Protein AF-0000000072557591 (afdb_homodimer)

Structure (mmCIF, N/CA/C/O backbone):
data_AF-0000000072557591-model_v1
#
loop_
_entity.id
_entity.type
_entity.pdbx_description
1 polymer 'Predicted protein'
#
loop_
_atom_site.group_PDB
_atom_site.id
_atom_site.type_symbol
_atom_site.label_atom_id
_atom_site.label_alt_id
_atom_site.label_comp_id
_atom_site.label_asym_id
_atom_site.label_entity_id
_atom_site.label_seq_id
_atom_site.pdbx_PDB_ins_code
_atom_site.Cartn_x
_atom_site.Cartn_y
_atom_site.Cartn_z
_atom_site.occupancy
_atom_site.B_iso_or_equiv
_atom_site.auth_seq_id
_atom_site.auth_comp_id
_atom_site.auth_asym_id
_atom_site.auth_atom_id
_atom_site.pdbx_PDB_model_num
ATOM 1 N N . MET A 1 1 ? 4.551 34.094 21.484 1 67.88 1 MET A N 1
ATOM 2 C CA . MET A 1 1 ? 5.035 32.875 20.875 1 67.88 1 MET A CA 1
ATOM 3 C C . MET A 1 1 ? 4.625 32.781 19.422 1 67.88 1 MET A C 1
ATOM 5 O O . MET A 1 1 ? 3.541 33.219 19.047 1 67.88 1 MET A O 1
ATOM 9 N N . SER A 1 2 ? 5.547 32.406 18.5 1 85.12 2 SER A N 1
ATOM 10 C CA . SER A 1 2 ? 5.254 32.344 17.078 1 85.12 2 SER A CA 1
ATOM 11 C C . SER A 1 2 ? 4.191 31.266 16.797 1 85.12 2 SER A C 1
ATOM 13 O O . SER A 1 2 ? 4.195 30.203 17.406 1 85.12 2 SER A O 1
ATOM 15 N N . PRO A 1 3 ? 3.209 31.578 16 1 93.88 3 PRO A N 1
ATOM 16 C CA . PRO A 1 3 ? 2.154 30.609 15.703 1 93.88 3 PRO A CA 1
ATOM 17 C C . PRO A 1 3 ? 2.693 29.328 15.062 1 93.88 3 PRO A C 1
ATOM 19 O O . PRO A 1 3 ? 3.711 29.359 14.367 1 93.88 3 PRO A O 1
ATOM 22 N N . THR A 1 4 ? 2.074 28.203 15.469 1 96.62 4 THR A N 1
ATOM 23 C CA . THR A 1 4 ? 2.359 26.938 14.781 1 96.62 4 THR A CA 1
ATOM 24 C C . THR A 1 4 ? 1.763 26.953 13.375 1 96.62 4 THR A C 1
ATOM 26 O O . THR A 1 4 ? 0.58 27.266 13.195 1 96.62 4 THR A O 1
ATOM 29 N N . VAL A 1 5 ? 2.572 26.703 12.32 1 98.12 5 VAL A N 1
ATOM 30 C CA . VAL A 1 5 ? 2.131 26.719 10.93 1 98.12 5 VAL A CA 1
ATOM 31 C C . VAL A 1 5 ? 1.651 25.328 10.516 1 98.12 5 VAL A C 1
ATOM 33 O O . VAL A 1 5 ? 2.424 24.375 10.531 1 98.12 5 VAL A O 1
ATOM 36 N N . VAL A 1 6 ? 0.356 25.234 10.102 1 98.88 6 VAL A N 1
ATOM 37 C CA . VAL A 1 6 ? -0.264 23.938 9.812 1 98.88 6 VAL A CA 1
ATOM 38 C C . VAL A 1 6 ? -0.86 23.969 8.406 1 98.88 6 VAL A C 1
ATOM 40 O O . VAL A 1 6 ? -1.527 24.922 8.023 1 98.88 6 VAL A O 1
ATOM 43 N N . LEU A 1 7 ? -0.556 23.016 7.605 1 98.94 7 LEU A N 1
ATOM 44 C CA . LEU A 1 7 ? -1.255 22.781 6.348 1 98.94 7 LEU A CA 1
ATOM 45 C C . LEU A 1 7 ? -2.123 21.531 6.434 1 98.94 7 LEU A C 1
ATOM 47 O O . LEU A 1 7 ? -1.651 20.469 6.844 1 98.94 7 LEU A O 1
ATOM 51 N N . VAL A 1 8 ? -3.375 21.625 6.105 1 98.94 8 VAL A N 1
ATOM 52 C CA . VAL A 1 8 ? -4.309 20.5 6.047 1 98.94 8 VAL A CA 1
ATOM 53 C C . VAL A 1 8 ? -4.832 20.344 4.625 1 98.94 8 VAL A C 1
ATOM 55 O O . VAL A 1 8 ? -5.473 21.25 4.082 1 98.94 8 VAL A O 1
ATOM 58 N N . THR A 1 9 ? -4.574 19.219 3.98 1 98.94 9 THR A N 1
ATOM 59 C CA . THR A 1 9 ? -5.113 18.969 2.648 1 98.94 9 THR A CA 1
ATOM 60 C C . THR A 1 9 ? -6.562 18.484 2.732 1 98.94 9 THR A C 1
ATOM 62 O O . THR A 1 9 ? -6.949 17.828 3.699 1 98.94 9 THR A O 1
ATOM 65 N N . GLY A 1 10 ? -7.324 18.781 1.68 1 98.5 10 GLY A N 1
ATOM 66 C CA . GLY A 1 10 ? -8.727 18.406 1.691 1 98.5 10 GLY A CA 1
ATOM 67 C C . GLY A 1 10 ? -9.492 19 2.861 1 98.5 10 GLY A C 1
ATOM 68 O O . GLY A 1 10 ? -10.211 18.281 3.561 1 98.5 10 GLY A O 1
ATOM 69 N N . ALA A 1 11 ? -9.391 20.312 3.094 1 98.69 11 ALA A N 1
ATOM 70 C CA . ALA A 1 11 ? -9.812 20.891 4.367 1 98.69 11 ALA A CA 1
ATOM 71 C C . ALA A 1 11 ? -11.133 21.641 4.219 1 98.69 11 ALA A C 1
ATOM 73 O O . ALA A 1 11 ? -11.594 22.297 5.156 1 98.69 11 ALA A O 1
ATOM 74 N N . ASN A 1 12 ? -11.781 21.562 3.039 1 98 12 ASN A N 1
ATOM 75 C CA . ASN A 1 12 ? -12.984 22.359 2.82 1 98 12 ASN A CA 1
ATOM 76 C C . ASN A 1 12 ? -14.234 21.641 3.334 1 98 12 ASN A C 1
ATOM 78 O O . ASN A 1 12 ? -15.305 22.234 3.412 1 98 12 ASN A O 1
ATOM 82 N N . ARG A 1 13 ? -14.141 20.359 3.67 1 96.56 13 ARG A N 1
ATOM 83 C CA . ARG A 1 13 ? -15.273 19.594 4.188 1 96.56 13 ARG A CA 1
ATOM 84 C C . ARG A 1 13 ? -14.797 18.422 5.047 1 96.56 13 ARG A C 1
ATOM 86 O O . ARG A 1 13 ? -13.594 18.172 5.148 1 96.56 13 ARG A O 1
ATOM 93 N N . GLY A 1 14 ? -15.742 17.812 5.715 1 97 14 GLY A N 1
ATOM 94 C CA . GLY A 1 14 ? -15.484 16.562 6.406 1 97 14 GLY A CA 1
ATOM 95 C C . GLY A 1 14 ? -14.477 16.703 7.535 1 97 14 GLY A C 1
ATOM 96 O O . GLY A 1 14 ? -14.555 17.641 8.328 1 97 14 GLY A O 1
ATOM 97 N N . ILE A 1 15 ? -13.609 15.734 7.617 1 98.06 15 ILE A N 1
ATOM 98 C CA . ILE A 1 15 ? -12.641 15.641 8.703 1 98.06 15 ILE A CA 1
ATOM 99 C C . ILE A 1 15 ? -11.68 16.828 8.641 1 98.06 15 ILE A C 1
ATOM 101 O O . ILE A 1 15 ? -11.375 17.438 9.664 1 98.06 15 ILE A O 1
ATOM 105 N N . GLY A 1 16 ? -11.242 17.188 7.391 1 98.69 16 GLY A N 1
ATOM 106 C CA . GLY A 1 16 ? -10.328 18.312 7.227 1 98.69 16 GLY A CA 1
ATOM 107 C C . GLY A 1 16 ? -10.898 19.625 7.719 1 98.69 16 GLY A C 1
ATOM 108 O O . GLY A 1 16 ? -10.211 20.406 8.391 1 98.69 16 GLY A O 1
ATOM 109 N N . TYR A 1 17 ? -12.148 19.828 7.402 1 98.75 17 TYR A N 1
ATOM 110 C CA . TYR A 1 17 ? -12.844 21.031 7.863 1 98.75 17 TYR A CA 1
ATOM 111 C C . TYR A 1 17 ? -12.875 21.078 9.391 1 98.75 17 TYR A C 1
ATOM 113 O O . TYR A 1 17 ? -12.594 22.125 9.984 1 98.75 17 TYR A O 1
ATOM 121 N N . GLU A 1 18 ? -13.188 20 9.984 1 98.81 18 GLU A N 1
ATOM 122 C CA . GLU A 1 18 ? -13.312 19.938 11.438 1 98.81 18 GLU A CA 1
ATOM 123 C C . GLU A 1 18 ? -11.953 20.047 12.117 1 98.81 18 GLU A C 1
ATOM 125 O O . GLU A 1 18 ? -11.852 20.578 13.234 1 98.81 18 GLU A O 1
ATOM 130 N N . ILE A 1 19 ? -10.867 19.562 11.453 1 98.88 19 ILE A N 1
ATOM 131 C CA . ILE A 1 19 ? -9.523 19.75 11.992 1 98.88 19 ILE A CA 1
ATOM 132 C C . ILE A 1 19 ? -9.188 21.234 12.031 1 98.88 19 ILE A C 1
ATOM 134 O O . ILE A 1 19 ? -8.711 21.75 13.047 1 98.88 19 ILE A O 1
ATOM 138 N N . VAL A 1 20 ? -9.469 21.953 10.953 1 98.94 20 VAL A N 1
ATOM 139 C CA . VAL A 1 20 ? -9.219 23.391 10.914 1 98.94 20 VAL A CA 1
ATOM 140 C C . VAL A 1 20 ? -10.062 24.094 11.984 1 98.94 20 VAL A C 1
ATOM 142 O O . VAL A 1 20 ? -9.562 24.969 12.695 1 98.94 20 VAL A O 1
ATOM 145 N N . LYS A 1 21 ? -11.305 23.672 12.133 1 98.88 21 LYS A N 1
ATOM 146 C CA . LYS A 1 21 ? -12.18 24.234 13.156 1 98.88 21 LYS A CA 1
ATOM 147 C C . LYS A 1 21 ? -11.602 24.047 14.5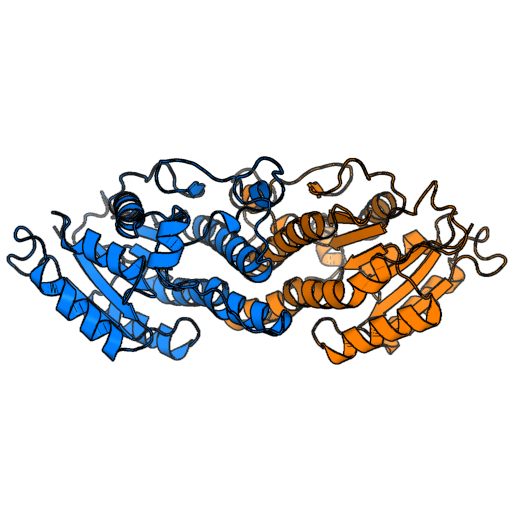47 1 98.88 21 LYS A C 1
ATOM 149 O O . LYS A 1 21 ? -11.57 24.969 15.352 1 98.88 21 LYS A O 1
ATOM 154 N N . ALA A 1 22 ? -11.125 22.844 14.82 1 98.81 22 ALA A N 1
ATOM 155 C CA . ALA A 1 22 ? -10.523 22.547 16.125 1 98.81 22 ALA A CA 1
ATOM 156 C C . ALA A 1 22 ? -9.297 23.406 16.359 1 98.81 22 ALA A C 1
ATOM 158 O O . ALA A 1 22 ? -9.078 23.906 17.469 1 98.81 22 ALA A O 1
ATOM 159 N N . LEU A 1 23 ? -8.492 23.641 15.336 1 98.75 23 LEU A N 1
ATOM 160 C CA . LEU A 1 23 ? -7.277 24.438 15.438 1 98.75 23 LEU A CA 1
ATOM 161 C C . LEU A 1 23 ? -7.609 25.891 15.773 1 98.75 23 LEU A C 1
ATOM 163 O O . LEU A 1 23 ? -6.992 26.484 16.672 1 98.75 23 LEU A O 1
ATOM 167 N N . ILE A 1 24 ? -8.594 26.5 15.141 1 98.19 24 ILE A N 1
ATOM 168 C CA . ILE A 1 24 ? -8.859 27.922 15.312 1 98.19 24 ILE A CA 1
ATOM 169 C C . ILE A 1 24 ? -9.523 28.156 16.672 1 98.19 24 ILE A C 1
ATOM 171 O O . ILE A 1 24 ? -9.477 29.281 17.203 1 98.19 24 ILE A O 1
ATOM 175 N N . GLN A 1 25 ? -10.117 27.109 17.141 1 97.81 25 GLN A N 1
ATOM 176 C CA . GLN A 1 25 ? -10.797 27.25 18.438 1 97.81 25 GLN A CA 1
ATOM 177 C C . GLN A 1 25 ? -9.836 27 19.594 1 97.81 25 GLN A C 1
ATOM 179 O O . GLN A 1 25 ? -10.164 27.281 20.75 1 97.81 25 GLN A O 1
ATOM 184 N N . SER A 1 26 ? -8.703 26.453 19.281 1 96.81 26 SER A N 1
ATOM 185 C CA . SER A 1 26 ? -7.668 26.219 20.297 1 96.81 26 SER A CA 1
ATOM 186 C C . SER A 1 26 ? -7.176 27.531 20.891 1 96.81 26 SER A C 1
ATOM 188 O O . SER A 1 26 ? -7.156 28.562 20.219 1 96.81 26 SER A O 1
ATOM 190 N N . PRO A 1 27 ? -6.738 27.531 22.25 1 94.44 27 PRO A N 1
ATOM 191 C CA . PRO A 1 27 ? -6.137 28.734 22.828 1 94.44 27 PRO A CA 1
ATOM 192 C C . PRO A 1 27 ? -4.703 28.953 22.359 1 94.44 27 PRO A C 1
ATOM 194 O O . PRO A 1 27 ? -4.109 30 22.656 1 94.44 27 PRO A O 1
ATOM 197 N N . LEU A 1 28 ? -4.145 28.016 21.656 1 95.62 28 LEU A N 1
ATOM 198 C CA . LEU A 1 28 ? -2.811 28.188 21.078 1 95.62 28 LEU A CA 1
ATOM 199 C C . LEU A 1 28 ? -2.883 28.844 19.703 1 95.62 28 LEU A C 1
ATOM 201 O O . LEU A 1 28 ? -3.824 28.609 18.953 1 95.62 28 LEU A O 1
ATOM 205 N N . PRO A 1 29 ? -1.917 29.688 19.375 1 96 29 PRO A N 1
ATOM 206 C CA . PRO A 1 29 ? -1.936 30.406 18.109 1 96 29 PRO A CA 1
ATOM 207 C C . PRO A 1 29 ? -1.535 29.516 16.922 1 96 29 PRO A C 1
ATOM 209 O O . PRO A 1 29 ? -0.555 28.781 17.016 1 96 29 PRO A O 1
ATOM 212 N N . TYR A 1 30 ? -2.279 29.609 15.812 1 97.62 30 TYR A N 1
ATOM 213 C CA . TYR A 1 30 ? -2.008 28.828 14.602 1 97.62 30 TYR A CA 1
ATOM 214 C C . TYR A 1 30 ? -2.092 29.703 13.359 1 97.62 30 TYR A C 1
ATOM 216 O O . TYR A 1 30 ? -2.953 30.578 13.273 1 97.62 30 TYR A O 1
ATOM 224 N N . LYS A 1 31 ? -1.138 29.547 12.461 1 97.44 31 LYS A N 1
ATOM 225 C CA . LYS A 1 31 ? -1.3 29.938 11.062 1 97.44 31 LYS A CA 1
ATOM 226 C C . LYS A 1 31 ? -1.696 28.734 10.203 1 97.44 31 LYS A C 1
ATOM 228 O O . LYS A 1 31 ? -0.878 27.844 9.953 1 97.44 31 LYS A O 1
ATOM 233 N N . ILE A 1 32 ? -2.916 28.766 9.719 1 98.75 32 ILE A N 1
ATOM 234 C CA . ILE A 1 32 ? -3.484 27.562 9.117 1 98.75 32 ILE A CA 1
ATOM 235 C C . ILE A 1 32 ? -3.625 27.766 7.609 1 98.75 32 ILE A C 1
ATOM 237 O O . ILE A 1 32 ? -4.223 28.734 7.156 1 98.75 32 ILE A O 1
ATOM 241 N N . PHE A 1 33 ? -2.982 26.875 6.891 1 98.88 33 PHE A N 1
ATOM 242 C CA . PHE A 1 33 ? -3.234 26.781 5.457 1 98.88 33 PHE A CA 1
ATOM 243 C C . PHE A 1 33 ? -4.316 25.734 5.168 1 98.88 33 PHE A C 1
ATOM 245 O O . PHE A 1 33 ? -4.074 24.531 5.273 1 98.88 33 PHE A O 1
ATOM 252 N N . LEU A 1 34 ? -5.535 26.25 4.859 1 98.94 34 LEU A N 1
ATOM 253 C CA . LEU A 1 34 ? -6.672 25.438 4.438 1 98.94 34 LEU A CA 1
ATOM 254 C C . LEU A 1 34 ? -6.582 25.109 2.953 1 98.94 34 LEU A C 1
ATOM 256 O O . LEU A 1 34 ? -6.84 25.969 2.104 1 98.94 34 LEU A O 1
ATOM 260 N N . ALA A 1 35 ? -6.211 23.859 2.652 1 98.94 35 ALA A N 1
ATOM 261 C CA . ALA A 1 35 ? -5.973 23.484 1.261 1 98.94 35 ALA A CA 1
ATOM 262 C C . ALA A 1 35 ? -7.18 22.766 0.67 1 98.94 35 ALA A C 1
ATOM 264 O O . ALA A 1 35 ? -7.766 21.891 1.312 1 98.94 35 ALA A O 1
ATOM 265 N N . ALA A 1 36 ? -7.547 23.172 -0.474 1 98.69 36 ALA A N 1
ATOM 266 C CA . ALA A 1 36 ? -8.648 22.578 -1.223 1 98.69 36 ALA A CA 1
ATOM 267 C C . ALA A 1 36 ? -8.367 22.594 -2.723 1 98.69 36 ALA A C 1
ATOM 269 O O . ALA A 1 36 ? -7.719 23.516 -3.227 1 98.69 36 ALA A O 1
ATOM 270 N N . ARG A 1 37 ? -8.852 21.594 -3.396 1 97.75 37 ARG A N 1
ATOM 271 C CA . ARG A 1 37 ? -8.68 21.516 -4.844 1 97.75 37 ARG A CA 1
ATOM 272 C C . ARG A 1 37 ? -9.414 22.641 -5.547 1 97.75 37 ARG A C 1
ATOM 274 O O . ARG A 1 37 ? -8.883 23.25 -6.484 1 97.75 37 ARG A O 1
ATOM 281 N N . ASP A 1 38 ? -10.586 22.906 -5.047 1 97.75 38 ASP A N 1
ATOM 282 C CA . ASP A 1 38 ? -11.43 23.984 -5.547 1 97.75 38 ASP A CA 1
ATOM 283 C C . ASP A 1 38 ? -11.297 25.234 -4.672 1 97.75 38 ASP A C 1
ATOM 285 O O . ASP A 1 38 ? -11.758 25.234 -3.527 1 97.75 38 ASP A O 1
ATOM 289 N N . PRO A 1 39 ? -10.742 26.25 -5.234 1 96.56 39 PRO A N 1
ATOM 290 C CA . PRO A 1 39 ? -10.508 27.438 -4.406 1 96.56 39 PRO A CA 1
ATOM 291 C C . PRO A 1 39 ? -11.797 28.062 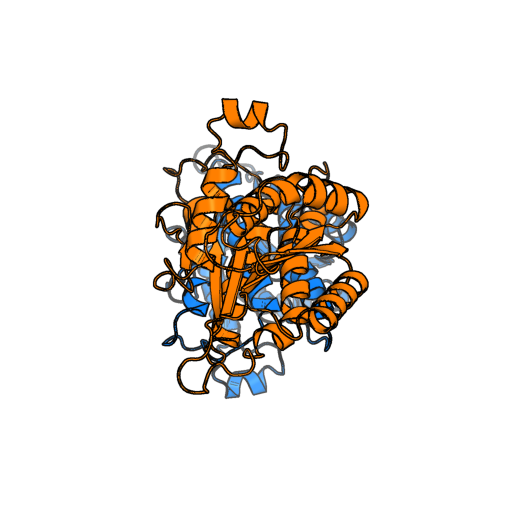-3.898 1 96.56 39 PRO A C 1
ATOM 293 O O . PRO A 1 39 ? -11.828 28.625 -2.797 1 96.56 39 PRO A O 1
ATOM 296 N N . SER A 1 40 ? -12.867 28.016 -4.645 1 98.44 40 SER A N 1
ATOM 297 C CA . SER A 1 40 ? -14.133 28.594 -4.203 1 98.44 40 SER A CA 1
ATOM 298 C C . SER A 1 40 ? -14.68 27.859 -2.982 1 98.44 40 SER A C 1
ATOM 300 O O . SER A 1 40 ? -15.188 28.484 -2.053 1 98.44 40 SER A O 1
ATOM 302 N N . LYS A 1 41 ? -14.555 26.562 -2.99 1 98.5 41 LYS A N 1
ATOM 303 C CA . LYS A 1 41 ? -14.984 25.781 -1.835 1 98.5 41 LYS A CA 1
ATOM 304 C C . LYS A 1 41 ? -14.086 26.031 -0.628 1 98.5 41 LYS A C 1
ATOM 306 O O . LYS A 1 41 ? -14.562 26.062 0.51 1 98.5 41 LYS A O 1
ATOM 311 N N . GLY A 1 42 ? -12.797 26.234 -0.899 1 98.69 42 GLY A N 1
ATOM 312 C CA . GLY A 1 42 ? -11.883 26.594 0.168 1 98.69 42 GLY A CA 1
ATOM 313 C C . GLY A 1 42 ? -12.211 27.938 0.81 1 98.69 42 GLY A C 1
ATOM 314 O O . GLY A 1 42 ? -12.227 28.047 2.037 1 98.69 42 GLY A O 1
ATOM 315 N N . GLN A 1 43 ? -12.5 28.891 -0.016 1 98.69 43 GLN A N 1
ATOM 316 C CA . GLN A 1 43 ? -12.836 30.219 0.478 1 98.69 43 GLN A CA 1
ATOM 317 C C . GLN A 1 43 ? -14.141 30.203 1.271 1 98.69 43 GLN A C 1
ATOM 319 O O . GLN A 1 43 ? -14.258 30.875 2.299 1 98.69 43 GLN A O 1
ATOM 324 N N . ALA A 1 44 ? -15.086 29.453 0.778 1 98.81 44 ALA A N 1
ATOM 325 C CA . ALA A 1 44 ? -16.344 29.312 1.503 1 98.81 44 ALA A CA 1
ATOM 326 C C . ALA A 1 44 ? -16.125 28.703 2.885 1 98.81 44 ALA A C 1
ATOM 328 O O . ALA A 1 44 ? -16.703 29.172 3.873 1 98.81 44 ALA A O 1
ATOM 329 N N . ALA A 1 45 ? -15.312 27.656 2.947 1 98.75 45 ALA A N 1
ATOM 330 C CA . ALA A 1 45 ? -14.984 27.031 4.227 1 98.75 45 ALA A CA 1
ATOM 331 C C . ALA A 1 45 ? -14.297 28.016 5.164 1 98.75 45 ALA A C 1
ATOM 333 O O . ALA A 1 45 ? -14.688 28.156 6.328 1 98.75 45 ALA A O 1
ATOM 334 N N . ALA A 1 46 ? -13.312 28.734 4.652 1 98.69 46 ALA A N 1
ATOM 335 C CA . ALA A 1 46 ? -12.578 29.703 5.461 1 98.69 46 ALA A CA 1
ATOM 336 C C . ALA A 1 46 ? -13.523 30.781 6 1 98.69 46 ALA A C 1
ATOM 338 O O . ALA A 1 46 ? -13.43 31.156 7.168 1 98.69 46 ALA A O 1
ATOM 339 N N . SER A 1 47 ? -14.414 31.266 5.199 1 98.56 47 SER A N 1
ATOM 340 C CA . SER A 1 47 ? -15.352 32.312 5.586 1 98.56 47 SER A CA 1
ATOM 341 C C . SER A 1 47 ? -16.281 31.828 6.703 1 98.56 47 SER A C 1
ATOM 343 O O . SER A 1 47 ? -16.609 32.594 7.605 1 98.56 47 SER A O 1
ATOM 345 N N . SER A 1 48 ? -16.672 30.594 6.609 1 98.5 48 SER A N 1
ATOM 346 C CA . SER A 1 48 ? -17.547 30.031 7.633 1 98.5 48 SER A CA 1
ATOM 347 C C . SER A 1 48 ? -16.812 29.844 8.953 1 98.5 48 SER A C 1
ATOM 349 O O . SER A 1 48 ? -17.422 29.891 10.023 1 98.5 48 SER A O 1
ATOM 351 N N . LEU A 1 49 ? -15.5 29.703 8.93 1 98.56 49 LEU A N 1
ATOM 352 C CA . LEU A 1 49 ? -14.695 29.375 10.102 1 98.56 49 LEU A CA 1
ATOM 353 C C . LEU A 1 49 ? -14.18 30.656 10.773 1 98.56 49 LEU A C 1
ATOM 355 O O . LEU A 1 49 ? -13.961 30.672 11.984 1 98.56 49 LEU A O 1
ATOM 359 N N . GLN A 1 50 ? -14.07 31.734 10.094 1 96.69 50 GLN A N 1
ATOM 360 C CA . GLN A 1 50 ? -13.422 32.969 10.555 1 96.69 50 GLN A CA 1
ATOM 361 C C . GLN A 1 50 ? -14.078 33.469 11.828 1 96.69 50 GLN A C 1
ATOM 363 O O . GLN A 1 50 ? -13.383 33.844 12.781 1 96.69 50 GLN A O 1
ATOM 368 N N . PRO A 1 51 ? -15.43 33.438 11.969 1 96.88 51 PRO A N 1
ATOM 369 C CA . PRO A 1 51 ? -16.078 33.969 13.172 1 96.88 51 PRO A CA 1
ATOM 370 C C . PRO A 1 51 ? -15.867 33.094 14.398 1 96.88 51 PRO A C 1
ATOM 372 O O . PRO A 1 51 ? -16.172 33.531 15.523 1 96.88 51 PRO A O 1
ATOM 375 N N . LEU A 1 52 ? -15.336 31.922 14.156 1 97.44 52 LEU A N 1
ATOM 376 C CA . LEU A 1 52 ? -15.242 30.953 15.242 1 97.44 52 LEU A CA 1
ATOM 377 C C . LEU A 1 52 ? -13.852 30.984 15.883 1 97.44 52 LEU A C 1
ATOM 379 O O . LEU A 1 52 ? -13.578 30.234 16.828 1 97.44 52 LEU A O 1
ATOM 383 N N . ILE A 1 53 ? -12.945 31.859 15.398 1 97.38 53 ILE A N 1
ATOM 384 C CA . ILE A 1 53 ? -11.586 31.938 15.914 1 97.38 53 ILE A CA 1
ATOM 385 C C . ILE A 1 53 ? -11.617 32.312 17.391 1 97.38 53 ILE A C 1
ATOM 387 O O . ILE A 1 53 ? -12.344 33.25 17.781 1 97.38 53 ILE A O 1
ATOM 391 N N . ASN A 1 54 ? -10.883 31.562 18.188 1 96.19 54 ASN A N 1
ATOM 392 C CA . ASN A 1 54 ? -10.773 31.844 19.609 1 96.19 54 ASN A CA 1
ATOM 393 C C . ASN A 1 54 ? -10.391 33.281 19.875 1 96.19 54 ASN A C 1
ATOM 395 O O . ASN A 1 54 ? -9.391 33.781 19.328 1 96.19 54 ASN A O 1
ATOM 399 N N . PRO A 1 55 ? -11.055 34.031 20.75 1 93.5 55 PRO A N 1
ATOM 400 C CA . PRO A 1 55 ? -10.773 35.438 21.016 1 93.5 55 PRO A CA 1
ATOM 401 C C . PRO A 1 55 ? -9.375 35.688 21.578 1 93.5 55 PRO A C 1
ATOM 403 O O . PRO A 1 55 ? -8.773 36.719 21.328 1 93.5 55 PRO A O 1
ATOM 406 N N . LEU A 1 56 ? -8.922 34.688 22.25 1 91.25 56 LEU A N 1
ATOM 407 C CA . LEU A 1 56 ? -7.609 34.812 22.875 1 91.25 56 LEU A CA 1
ATOM 408 C C . LEU A 1 56 ? -6.516 34.938 21.828 1 91.25 56 LEU A C 1
ATOM 410 O O . LEU A 1 56 ? -5.488 35.594 22.047 1 91.25 56 LEU A O 1
ATOM 414 N N . THR A 1 57 ? -6.805 34.312 20.672 1 91.62 57 THR A N 1
ATOM 415 C CA . THR A 1 57 ? -5.773 34.281 19.641 1 91.62 57 THR A CA 1
ATOM 416 C C . THR A 1 57 ? -6.184 35.125 18.438 1 91.62 57 THR A C 1
ATOM 418 O O . THR A 1 57 ? -5.391 35.312 17.516 1 91.62 57 THR A O 1
ATOM 421 N N . ALA A 1 58 ? -7.387 35.5 18.547 1 85.81 58 ALA A N 1
ATOM 422 C CA . ALA A 1 58 ? -7.859 36.375 17.484 1 85.81 58 ALA A CA 1
ATOM 423 C C . ALA A 1 58 ? -7.207 37.75 17.594 1 85.81 58 ALA A C 1
ATOM 425 O O . ALA A 1 58 ? -6.941 38.406 16.578 1 85.81 58 ALA A O 1
ATOM 426 N N . ALA A 1 59 ? -6.988 38.031 18.953 1 77.56 59 ALA A N 1
ATOM 427 C CA . ALA A 1 59 ? -6.375 39.344 19.188 1 77.56 59 ALA A CA 1
ATOM 428 C C . ALA A 1 59 ? -4.973 39.406 18.609 1 77.56 59 ALA A C 1
ATOM 430 O O . ALA A 1 59 ? -4.215 38.438 18.672 1 77.56 59 ALA A O 1
ATOM 431 N N . ASN A 1 60 ? -4.613 40.25 17.797 1 76.31 60 ASN A N 1
ATOM 432 C CA . ASN A 1 60 ? -3.332 40.5 17.141 1 76.31 60 ASN A CA 1
ATOM 433 C C . ASN A 1 60 ? -3.078 39.531 15.992 1 76.31 60 ASN A C 1
ATOM 435 O O . ASN A 1 60 ? -1.932 39.344 15.586 1 76.31 60 ASN A O 1
ATOM 439 N N . ASN A 1 61 ? -4.066 38.75 15.641 1 79.88 61 ASN A N 1
ATOM 440 C CA . ASN A 1 61 ? -4.008 37.906 14.453 1 79.88 61 ASN A CA 1
ATOM 441 C C . ASN A 1 61 ? -3.01 36.75 14.641 1 79.88 61 ASN A C 1
ATOM 443 O O . ASN A 1 61 ? -2.283 36.406 13.703 1 79.88 61 ASN A O 1
ATOM 447 N N . GLN A 1 62 ? -3.068 36.219 15.883 1 89.81 62 GLN A N 1
ATOM 448 C CA . GLN A 1 62 ? -2.133 35.156 16.156 1 89.81 62 GLN A CA 1
ATOM 449 C C . GLN A 1 62 ? -2.596 33.844 15.492 1 89.81 62 GLN A C 1
ATOM 451 O O . GLN A 1 62 ? -1.775 33 15.133 1 89.81 62 GLN A O 1
ATOM 456 N N . THR A 1 63 ? -3.92 33.75 15.422 1 96.31 63 THR A N 1
ATOM 457 C CA . THR A 1 63 ? -4.504 32.656 14.656 1 96.31 63 THR A CA 1
ATOM 458 C C . THR A 1 63 ? -5.109 33.156 13.352 1 96.31 63 THR A C 1
ATOM 460 O O . THR A 1 63 ? -5.828 34.188 13.352 1 96.31 63 THR A O 1
ATOM 463 N N . SER A 1 64 ? -4.75 32.562 12.219 1 96.88 64 SER A N 1
ATOM 464 C CA . SER A 1 64 ? -5.246 32.969 10.914 1 96.88 64 SER A CA 1
ATOM 465 C C . SER A 1 64 ? -5.445 31.781 9.984 1 96.88 64 SER A C 1
ATOM 467 O O . SER A 1 64 ? -4.844 30.734 10.18 1 96.88 64 SER A O 1
ATOM 469 N N . ILE A 1 65 ? -6.344 31.969 9.047 1 98.06 65 ILE A N 1
ATOM 470 C CA . ILE A 1 65 ? -6.605 30.984 8 1 98.06 65 ILE A CA 1
ATOM 471 C C . ILE A 1 65 ? -6.234 31.562 6.637 1 98.06 65 ILE A C 1
ATOM 473 O O . ILE A 1 65 ? -6.676 32.656 6.281 1 98.06 65 ILE A O 1
ATOM 477 N N . SER A 1 66 ? -5.371 30.938 5.93 1 98.12 66 SER A N 1
ATOM 478 C CA . SER A 1 66 ? -5.086 31.219 4.527 1 98.12 66 SER A CA 1
ATOM 479 C C . SER A 1 66 ? -5.531 30.062 3.631 1 98.12 66 SER A C 1
ATOM 481 O O . SER A 1 66 ? -5.23 28.891 3.912 1 98.12 66 SER A O 1
ATOM 483 N N . VAL A 1 67 ? -6.301 30.391 2.529 1 98.75 67 VAL A N 1
ATOM 484 C CA . VAL A 1 67 ? -6.742 29.359 1.595 1 98.75 67 VAL A CA 1
ATOM 485 C C . VAL A 1 67 ? -5.645 29.078 0.573 1 98.75 67 VAL A C 1
ATOM 487 O O . VAL A 1 67 ? -5.043 30.016 0.028 1 98.75 67 VAL A O 1
ATOM 490 N N . VAL A 1 68 ? -5.363 27.781 0.366 1 98.69 68 VAL A N 1
ATOM 491 C CA . VAL A 1 68 ? -4.387 27.359 -0.629 1 98.69 68 VAL A CA 1
ATOM 492 C C . VAL A 1 68 ? -5.035 26.391 -1.606 1 98.69 68 VAL A C 1
ATOM 494 O O . VAL A 1 68 ? -5.68 25.422 -1.191 1 98.69 68 VAL A O 1
ATOM 497 N N . GLN A 1 69 ? -4.918 26.734 -2.895 1 98.81 69 GLN A N 1
ATOM 498 C CA . GLN A 1 69 ? -5.34 25.75 -3.883 1 98.81 69 GLN A CA 1
ATOM 499 C C . GLN A 1 69 ? -4.34 24.594 -3.977 1 98.81 69 GLN A C 1
ATOM 501 O O . GLN A 1 69 ? -3.15 24.812 -4.219 1 98.81 69 GLN A O 1
ATOM 506 N N . LEU A 1 70 ? -4.848 23.406 -3.738 1 98.88 70 LEU A N 1
ATOM 507 C CA . LEU A 1 70 ? -3.961 22.25 -3.77 1 98.88 70 LEU A CA 1
ATOM 508 C C . LEU A 1 70 ? -4.699 21 -4.266 1 98.88 70 LEU A C 1
ATOM 510 O O . LEU A 1 70 ? -5.562 20.469 -3.566 1 98.88 70 LEU A O 1
ATOM 514 N N . ASP A 1 71 ? -4.418 20.672 -5.508 1 98.81 71 ASP A N 1
ATOM 515 C CA . ASP A 1 71 ? -4.785 19.359 -6.062 1 98.81 71 ASP A CA 1
ATOM 516 C C . ASP A 1 71 ? -3.66 18.344 -5.867 1 98.81 71 ASP A C 1
ATOM 518 O O . ASP A 1 71 ? -2.623 18.438 -6.527 1 98.81 71 ASP A O 1
ATOM 522 N N . VAL A 1 72 ? -3.93 17.344 -5 1 98.75 72 VAL A N 1
ATOM 523 C CA . VAL A 1 72 ? -2.863 16.453 -4.578 1 98.75 72 VAL A CA 1
ATOM 524 C C . VAL A 1 72 ? -2.465 15.539 -5.738 1 98.75 72 VAL A C 1
ATOM 526 O O . VAL A 1 72 ? -1.446 14.844 -5.672 1 98.75 72 VAL A O 1
ATOM 529 N N . SER A 1 73 ? -3.244 15.516 -6.859 1 98 73 SER A N 1
ATOM 530 C CA . SER A 1 73 ? -2.912 14.695 -8.023 1 98 73 SER A CA 1
ATOM 531 C C . SER A 1 73 ? -2.162 15.5 -9.07 1 98 73 SER A C 1
ATOM 533 O O . SER A 1 73 ? -1.853 14.992 -10.148 1 98 73 SER A O 1
ATOM 535 N N . SER A 1 74 ? -1.837 16.781 -8.797 1 98.5 74 SER A N 1
ATOM 536 C CA . SER A 1 74 ? -1.172 17.672 -9.75 1 98.5 74 SER A CA 1
ATOM 537 C C . SER A 1 74 ? 0.16 18.172 -9.203 1 98.5 74 SER A C 1
ATOM 539 O O . SER A 1 74 ? 0.19 19.016 -8.305 1 98.5 74 SER A O 1
ATOM 541 N N . PRO A 1 75 ? 1.252 17.641 -9.805 1 97.88 75 PRO A N 1
ATOM 542 C CA . PRO A 1 75 ? 2.562 18.109 -9.336 1 97.88 75 PRO A CA 1
ATOM 543 C C . PRO A 1 75 ? 2.707 19.625 -9.398 1 97.88 75 PRO A C 1
ATOM 545 O O . PRO A 1 75 ? 3.291 20.234 -8.492 1 97.88 75 PRO A O 1
ATOM 548 N N . GLU A 1 76 ? 2.152 20.266 -10.367 1 98.38 76 GLU A N 1
ATOM 549 C CA . GLU A 1 76 ? 2.229 21.719 -10.508 1 98.38 76 GLU A CA 1
ATOM 550 C C . GLU A 1 76 ? 1.453 22.406 -9.391 1 98.38 76 GLU A C 1
ATOM 552 O O . GLU A 1 76 ? 1.927 23.391 -8.82 1 98.38 76 GLU A O 1
ATOM 557 N N . SER A 1 77 ? 0.241 21.906 -9.125 1 98.81 77 SER A N 1
ATOM 558 C CA . SER A 1 77 ? -0.569 22.453 -8.047 1 98.81 77 SER A CA 1
ATOM 559 C C . SER A 1 77 ? 0.135 22.328 -6.699 1 98.81 77 SER A C 1
ATOM 561 O O . SER A 1 77 ? 0.123 23.25 -5.887 1 98.81 77 SER A O 1
ATOM 563 N N . ILE A 1 78 ? 0.781 21.219 -6.48 1 98.88 78 ILE A N 1
ATOM 564 C CA . ILE A 1 78 ? 1.49 20.922 -5.238 1 98.88 78 ILE A CA 1
ATOM 565 C C . ILE A 1 78 ? 2.658 21.906 -5.074 1 98.88 78 ILE A C 1
ATOM 567 O O . ILE A 1 78 ? 2.836 22.484 -4.008 1 98.88 78 ILE A O 1
ATOM 571 N N . GLN A 1 79 ? 3.391 22.062 -6.105 1 98.69 79 GLN A N 1
ATOM 572 C CA . GLN A 1 79 ? 4.535 22.969 -6.047 1 98.69 79 GLN A CA 1
ATOM 573 C C . GLN A 1 79 ? 4.094 24.406 -5.793 1 98.69 79 GLN A C 1
ATOM 575 O O . GLN A 1 79 ? 4.727 25.125 -5.023 1 98.69 79 GLN A O 1
ATOM 580 N N . ALA A 1 80 ? 3.051 24.797 -6.438 1 98.88 80 ALA A N 1
ATOM 581 C CA . ALA A 1 80 ? 2.52 26.156 -6.234 1 98.88 80 ALA A CA 1
ATOM 582 C C . ALA A 1 80 ? 2.074 26.344 -4.789 1 98.88 80 ALA A C 1
ATOM 584 O O . ALA A 1 80 ? 2.281 27.422 -4.211 1 98.88 80 ALA A O 1
ATOM 585 N N . ALA A 1 81 ? 1.449 25.344 -4.234 1 98.88 81 ALA A N 1
ATOM 586 C CA . ALA A 1 81 ? 1.021 25.406 -2.84 1 98.88 81 ALA A CA 1
ATOM 587 C C . ALA A 1 81 ? 2.219 25.547 -1.903 1 98.88 81 ALA A C 1
ATOM 589 O O . ALA A 1 81 ? 2.193 26.344 -0.965 1 98.88 81 ALA A O 1
ATOM 590 N N . ALA A 1 82 ? 3.273 24.75 -2.146 1 98.88 82 ALA A N 1
ATOM 591 C CA . ALA A 1 82 ? 4.48 24.828 -1.328 1 98.88 82 ALA A CA 1
ATOM 592 C C . ALA A 1 82 ? 5.102 26.219 -1.405 1 98.88 82 ALA A C 1
ATOM 594 O O . ALA A 1 82 ? 5.555 26.766 -0.394 1 98.88 82 ALA A O 1
ATOM 595 N N . GLU A 1 83 ? 5.078 26.766 -2.549 1 98.81 83 GLU A N 1
ATOM 596 C CA . GLU A 1 83 ? 5.625 28.094 -2.736 1 98.81 83 GLU A CA 1
ATOM 597 C C . GLU A 1 83 ? 4.793 29.141 -1.995 1 98.81 83 GLU A C 1
ATOM 599 O O . GLU A 1 83 ? 5.344 30.078 -1.403 1 98.81 83 GLU A O 1
ATOM 604 N N . GLN A 1 84 ? 3.516 29.016 -2.053 1 98.81 84 GLN A N 1
ATOM 605 C CA . GLN A 1 84 ? 2.66 29.938 -1.313 1 98.81 84 GLN A CA 1
ATOM 606 C C . GLN A 1 84 ? 2.953 29.875 0.183 1 98.81 84 GLN A C 1
ATOM 608 O O . GLN A 1 84 ? 3.059 30.922 0.841 1 98.81 84 GLN A O 1
ATOM 613 N N . VAL A 1 85 ? 3.074 28.656 0.724 1 98.81 85 VAL A N 1
ATOM 614 C CA . VAL A 1 85 ? 3.359 28.5 2.145 1 98.81 85 VAL A CA 1
ATOM 615 C C . VAL A 1 85 ? 4.727 29.094 2.471 1 98.81 85 VAL A C 1
ATOM 617 O O . VAL A 1 85 ? 4.883 29.781 3.484 1 98.81 85 VAL A O 1
ATOM 620 N N . ARG A 1 86 ? 5.695 28.844 1.596 1 98.56 86 ARG A N 1
ATOM 621 C CA . ARG A 1 86 ? 7.027 29.406 1.778 1 98.56 86 ARG A CA 1
ATOM 622 C C . ARG A 1 86 ? 6.965 30.938 1.84 1 98.56 86 ARG A C 1
ATOM 624 O O . ARG A 1 86 ? 7.562 31.547 2.727 1 98.56 86 ARG A O 1
ATOM 631 N N . GLN A 1 87 ? 6.25 31.547 0.989 1 98.44 87 GLN A N 1
ATOM 632 C CA . GLN A 1 87 ? 6.168 33 0.891 1 98.44 87 GLN A CA 1
ATOM 633 C C . GLN A 1 87 ? 5.434 33.594 2.088 1 98.44 87 GLN A C 1
ATOM 635 O O . GLN A 1 87 ? 5.84 34.625 2.623 1 98.44 87 GLN A O 1
ATOM 640 N N . GLU A 1 88 ? 4.406 32.938 2.498 1 97.75 88 GLU A N 1
ATOM 641 C CA . GLU A 1 88 ? 3.533 33.5 3.516 1 97.75 88 GLU A CA 1
ATOM 642 C C . GLU A 1 88 ? 4.059 33.219 4.922 1 97.75 88 GLU A C 1
ATOM 644 O O . GLU A 1 88 ? 3.855 34.031 5.836 1 97.75 88 GLU A O 1
ATOM 649 N N . ALA A 1 89 ? 4.707 32.062 5.102 1 96.75 89 ALA A N 1
ATOM 650 C CA . ALA A 1 89 ? 5.047 31.641 6.465 1 96.75 89 ALA A CA 1
ATOM 651 C C . ALA A 1 89 ? 6.531 31.328 6.586 1 96.75 89 ALA A C 1
ATOM 653 O O . ALA A 1 89 ? 7.07 31.266 7.695 1 96.75 89 ALA A O 1
ATOM 654 N N . GLY A 1 90 ? 7.223 31 5.484 1 97.12 90 GLY A N 1
ATOM 655 C CA . GLY A 1 90 ? 8.656 30.734 5.469 1 97.12 90 GLY A CA 1
ATOM 656 C C . GLY A 1 90 ? 9.008 29.359 5.984 1 97.12 90 GLY A C 1
ATOM 657 O O . GLY A 1 90 ? 10.148 28.922 5.852 1 97.12 90 GLY A O 1
ATOM 658 N N . ARG A 1 91 ? 8.047 28.656 6.613 1 97.12 91 ARG A N 1
ATOM 659 C CA . ARG A 1 91 ? 8.242 27.328 7.184 1 97.12 91 ARG A CA 1
ATOM 660 C C . ARG A 1 91 ? 6.914 26.594 7.316 1 97.12 91 ARG A C 1
ATOM 662 O O . ARG A 1 91 ? 5.855 27.156 7.035 1 97.12 91 ARG A O 1
ATOM 669 N N . LEU A 1 92 ? 6.969 25.375 7.633 1 98.38 92 LEU A N 1
ATOM 670 C CA . LEU A 1 92 ? 5.84 24.531 8.023 1 98.38 92 LEU A CA 1
ATOM 671 C C . LEU A 1 92 ? 6.156 23.734 9.281 1 98.38 92 LEU A C 1
ATOM 673 O O . LEU A 1 92 ? 7.258 23.203 9.43 1 98.38 92 LEU A O 1
ATOM 677 N N . ASP A 1 93 ? 5.168 23.672 10.18 1 98.12 93 ASP A N 1
ATOM 678 C CA . ASP A 1 93 ? 5.402 22.953 11.422 1 98.12 93 ASP A CA 1
ATOM 679 C C . ASP A 1 93 ? 4.641 21.625 11.445 1 98.12 93 ASP A C 1
ATOM 681 O O . ASP A 1 93 ? 5.086 20.656 12.062 1 98.12 93 ASP A O 1
ATOM 685 N N . VAL A 1 94 ? 3.482 21.578 10.82 1 98.88 94 VAL A N 1
ATOM 686 C CA . VAL A 1 94 ? 2.643 20.391 10.805 1 98.88 94 VAL A CA 1
ATOM 687 C C . VAL A 1 94 ? 2.018 20.219 9.422 1 98.88 94 VAL A C 1
ATOM 689 O O . VAL A 1 94 ? 1.406 21.141 8.891 1 98.88 94 VAL A O 1
ATOM 692 N N . LEU A 1 95 ? 2.217 19.094 8.836 1 98.94 95 LEU A N 1
ATOM 693 C CA . LEU A 1 95 ? 1.55 18.688 7.609 1 98.94 95 LEU A CA 1
ATOM 694 C C . LEU A 1 95 ? 0.516 17.609 7.887 1 98.94 95 LEU A C 1
ATOM 696 O O . LEU A 1 95 ? 0.859 16.531 8.383 1 98.94 95 LEU A O 1
ATOM 700 N N . VAL A 1 96 ? -0.747 17.891 7.637 1 98.94 96 VAL A N 1
ATOM 701 C CA . VAL A 1 96 ? -1.813 16.891 7.746 1 98.94 96 VAL A CA 1
ATOM 702 C C . VAL A 1 96 ? -2.266 16.469 6.348 1 98.94 96 VAL A C 1
ATOM 704 O O . VAL A 1 96 ? -2.998 17.203 5.676 1 98.94 96 VAL A O 1
ATOM 707 N N . ASN A 1 97 ? -1.817 15.336 5.926 1 98.94 97 ASN A N 1
ATOM 708 C CA . ASN A 1 97 ? -2.328 14.727 4.707 1 98.94 97 ASN A CA 1
ATOM 709 C C . ASN A 1 97 ? -3.693 14.078 4.934 1 98.94 97 ASN A C 1
ATOM 711 O O . ASN A 1 97 ? -3.777 12.906 5.309 1 98.94 97 ASN A O 1
ATOM 715 N N . ASN A 1 98 ? -4.727 14.828 4.598 1 98.81 98 ASN A N 1
ATOM 716 C CA . ASN A 1 98 ? -6.09 14.414 4.902 1 98.81 98 ASN A CA 1
ATOM 717 C C . ASN A 1 98 ? -6.891 14.133 3.635 1 98.81 98 ASN A C 1
ATOM 719 O O . ASN A 1 98 ? -7.832 13.336 3.65 1 98.81 98 ASN A O 1
ATOM 723 N N . ALA A 1 99 ? -6.496 14.789 2.516 1 98.62 99 ALA A N 1
ATOM 724 C CA . ALA A 1 99 ? -7.219 14.555 1.269 1 98.62 99 ALA A CA 1
ATOM 725 C C . ALA A 1 99 ? -7.27 13.07 0.934 1 98.62 99 ALA A C 1
ATOM 727 O O . ALA A 1 99 ? -6.262 12.367 1.039 1 98.62 99 ALA A O 1
ATOM 728 N N . GLY A 1 100 ? -8.414 12.57 0.635 1 97.88 100 GLY A N 1
ATOM 729 C CA . GLY A 1 100 ? -8.609 11.172 0.286 1 97.88 100 GLY A CA 1
ATOM 730 C C . GLY A 1 100 ? -9.953 10.898 -0.355 1 97.88 100 GLY A C 1
ATOM 731 O O . GLY A 1 100 ? -10.859 11.742 -0.293 1 97.88 100 GLY A O 1
ATOM 732 N N . ILE A 1 101 ? -10.07 9.742 -1.012 1 97.88 101 ILE A N 1
ATOM 733 C CA . ILE A 1 101 ? -11.32 9.391 -1.671 1 97.88 101 ILE A CA 1
ATOM 734 C C . ILE A 1 101 ? -11.602 7.898 -1.477 1 97.88 101 ILE A C 1
ATOM 736 O O . ILE A 1 101 ? -10.703 7.137 -1.111 1 97.88 101 ILE A O 1
ATOM 740 N N . VAL A 1 102 ? -12.789 7.543 -1.634 1 97.62 102 VAL A N 1
ATOM 741 C CA . VAL A 1 102 ? -13.258 6.215 -2.021 1 97.62 102 VAL A CA 1
ATOM 742 C C . VAL A 1 102 ? -13.852 6.266 -3.426 1 97.62 102 VAL A C 1
ATOM 744 O O . VAL A 1 102 ? -14.953 6.785 -3.621 1 97.62 102 VAL A O 1
ATOM 747 N N . ASP A 1 103 ? -13.109 5.793 -4.383 1 97.5 103 ASP A N 1
ATOM 748 C CA . ASP A 1 103 ? -13.555 5.832 -5.77 1 97.5 103 ASP A CA 1
ATOM 749 C C . ASP A 1 103 ? -14.711 4.863 -6 1 97.5 103 ASP A C 1
ATOM 751 O O . ASP A 1 103 ? -14.703 3.742 -5.484 1 97.5 103 ASP A O 1
ATOM 755 N N . GLN A 1 104 ? -15.688 5.277 -6.758 1 95.19 104 GLN A N 1
ATOM 756 C CA . GLN A 1 104 ? -16.891 4.48 -6.934 1 95.19 104 GLN A CA 1
ATOM 757 C C . GLN A 1 104 ? -17.016 3.975 -8.367 1 95.19 104 GLN A C 1
ATOM 759 O O . GLN A 1 104 ? -18.094 3.531 -8.789 1 95.19 104 GLN A O 1
ATOM 764 N N . SER A 1 105 ? -15.953 4.027 -9.125 1 97 105 SER A N 1
ATOM 765 C CA . SER A 1 105 ? -15.977 3.492 -10.484 1 97 105 SER A CA 1
ATOM 766 C C . SER A 1 105 ? -16.375 2.021 -10.492 1 97 105 SER A C 1
ATOM 768 O O . SER A 1 105 ? -16 1.264 -9.602 1 97 105 SER A O 1
ATOM 770 N N . SER A 1 106 ? -17.125 1.601 -11.531 1 97 106 SER A N 1
ATOM 771 C CA . SER A 1 106 ? -17.562 0.212 -11.648 1 97 106 SER A CA 1
ATOM 772 C C . SER A 1 106 ? -16.391 -0.701 -12.023 1 97 106 SER A C 1
ATOM 774 O O . SER A 1 106 ? -16.391 -1.88 -11.664 1 97 106 SER A O 1
ATOM 776 N N . ASP A 1 107 ? -15.438 -0.18 -12.75 1 97.12 107 ASP A N 1
ATOM 777 C CA . ASP A 1 107 ? -14.25 -0.941 -13.133 1 97.12 107 ASP A CA 1
ATOM 778 C C . ASP A 1 107 ? -13.25 -1.012 -11.977 1 97.12 107 ASP A C 1
ATOM 780 O O . ASP A 1 107 ? -12.672 0.006 -11.586 1 97.12 107 ASP A O 1
ATOM 784 N N . PRO A 1 108 ? -13 -2.184 -11.484 1 97.25 108 PRO A N 1
ATOM 785 C CA . PRO A 1 108 ? -12.133 -2.311 -10.312 1 97.25 108 PRO A CA 1
ATOM 786 C C . PRO A 1 108 ? -10.719 -1.788 -10.57 1 97.25 108 PRO A C 1
ATOM 788 O O . PRO A 1 108 ? -10.078 -1.253 -9.664 1 97.25 108 PRO A O 1
ATOM 791 N N . LEU A 1 109 ? -10.234 -1.957 -11.789 1 97.94 109 LEU A N 1
ATOM 792 C CA . LEU A 1 109 ? -8.891 -1.474 -12.102 1 97.94 109 LEU A CA 1
ATOM 793 C C . LEU A 1 109 ? -8.852 0.051 -12.102 1 97.94 109 LEU A C 1
ATOM 795 O O . LEU A 1 109 ? -7.895 0.65 -11.594 1 97.94 109 LEU A O 1
ATOM 799 N N . LEU A 1 110 ? -9.852 0.602 -12.68 1 97.94 110 LEU A N 1
ATOM 800 C CA . LEU A 1 110 ? -9.953 2.057 -12.656 1 97.94 110 LEU A CA 1
ATOM 801 C C . LEU A 1 110 ? -10.125 2.568 -11.234 1 97.94 110 LEU A C 1
ATOM 803 O O . LEU A 1 110 ? -9.516 3.574 -10.852 1 97.94 110 LEU A O 1
ATOM 807 N N . ARG A 1 111 ? -10.898 1.91 -10.43 1 98.44 111 ARG A N 1
ATOM 808 C CA . ARG A 1 111 ? -11.109 2.26 -9.031 1 98.44 111 ARG A CA 1
ATOM 809 C C . ARG A 1 111 ? -9.789 2.225 -8.258 1 98.44 111 ARG A C 1
ATOM 811 O O . ARG A 1 111 ? -9.5 3.131 -7.477 1 98.44 111 ARG A O 1
ATOM 818 N N . LEU A 1 112 ? -8.977 1.208 -8.5 1 98.88 112 LEU A N 1
ATOM 819 C CA . LEU A 1 112 ? -7.699 1.087 -7.812 1 98.88 112 LEU A CA 1
ATOM 820 C C . LEU A 1 112 ? -6.754 2.211 -8.219 1 98.88 112 LEU A C 1
ATOM 822 O O . LEU A 1 112 ? -6.164 2.875 -7.367 1 98.88 112 LEU A O 1
ATOM 826 N N . ARG A 1 113 ? -6.66 2.445 -9.539 1 98.62 113 ARG A N 1
ATOM 827 C CA . ARG A 1 113 ? -5.742 3.467 -10.031 1 98.62 113 ARG A CA 1
ATOM 828 C C . ARG A 1 113 ? -6.117 4.844 -9.5 1 98.62 113 ARG A C 1
ATOM 830 O O . ARG A 1 113 ? -5.262 5.578 -9.008 1 98.62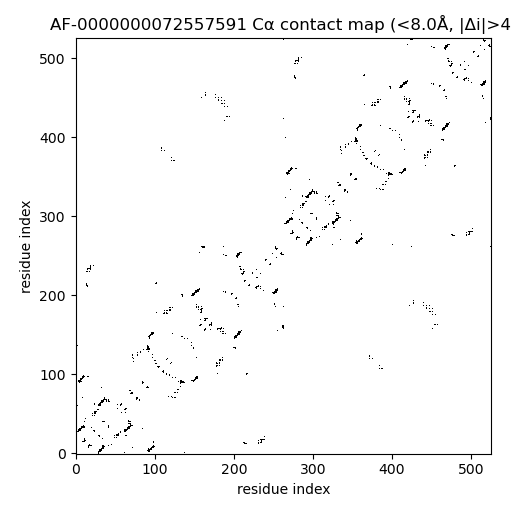 113 ARG A O 1
ATOM 837 N N . ASN A 1 114 ? -7.438 5.168 -9.578 1 98.5 114 ASN A N 1
ATOM 838 C CA . ASN A 1 114 ? -7.902 6.457 -9.07 1 98.5 114 ASN A CA 1
ATOM 839 C C . ASN A 1 114 ? -7.645 6.59 -7.57 1 98.5 114 ASN A C 1
ATOM 841 O O . ASN A 1 114 ? -7.207 7.645 -7.102 1 98.5 114 ASN A O 1
ATOM 845 N N . THR A 1 115 ? -7.891 5.547 -6.816 1 98.88 115 THR A N 1
ATOM 846 C CA . THR A 1 115 ? -7.738 5.555 -5.367 1 98.88 115 THR A CA 1
ATOM 847 C C . THR A 1 115 ? -6.27 5.711 -4.98 1 98.88 115 THR A C 1
ATOM 849 O O . THR A 1 115 ? -5.934 6.52 -4.113 1 98.88 115 THR A O 1
ATOM 852 N N . LEU A 1 116 ? -5.379 4.969 -5.672 1 98.94 116 LEU A N 1
ATOM 853 C CA . LEU A 1 116 ? -3.951 5.07 -5.391 1 98.94 116 LEU A CA 1
ATOM 854 C C . LEU A 1 116 ? -3.432 6.469 -5.707 1 98.94 116 LEU A C 1
ATOM 856 O O . LEU A 1 116 ? -2.594 7.004 -4.98 1 98.94 116 LEU A O 1
ATOM 860 N N . GLU A 1 117 ? -3.938 7.031 -6.777 1 98.81 117 GLU A N 1
ATOM 861 C CA . GLU A 1 117 ? -3.467 8.352 -7.191 1 98.81 117 GLU A CA 1
ATOM 862 C C . GLU A 1 117 ? -3.711 9.391 -6.098 1 98.81 117 GLU A C 1
ATOM 864 O O . GLU A 1 117 ? -2.822 10.18 -5.773 1 98.81 117 GLU A O 1
ATOM 869 N N . ILE A 1 118 ? -4.859 9.328 -5.52 1 98.81 118 ILE A N 1
ATOM 870 C CA . ILE A 1 118 ? -5.254 10.367 -4.578 1 98.81 118 ILE A CA 1
ATOM 871 C C . ILE A 1 118 ? -4.789 10 -3.174 1 98.81 118 ILE A C 1
ATOM 873 O O . ILE A 1 118 ? -4.188 10.812 -2.475 1 98.81 118 ILE A O 1
ATOM 877 N N . ASN A 1 119 ? -4.977 8.727 -2.744 1 98.88 119 ASN A N 1
ATOM 878 C CA . ASN A 1 119 ? -4.805 8.336 -1.352 1 98.88 119 ASN A CA 1
ATOM 879 C C . ASN A 1 119 ? -3.354 7.969 -1.047 1 98.88 119 ASN A C 1
ATOM 881 O O . ASN A 1 119 ? -2.961 7.883 0.119 1 98.88 119 ASN A O 1
ATOM 885 N N . THR A 1 120 ? -2.582 7.652 -2.1 1 98.94 120 THR A N 1
ATOM 886 C CA . THR A 1 120 ? -1.244 7.109 -1.901 1 98.94 120 THR A CA 1
ATOM 887 C C . THR A 1 120 ? -0.194 8.008 -2.555 1 98.94 120 THR A C 1
ATOM 889 O O . THR A 1 120 ? 0.668 8.562 -1.869 1 98.94 120 THR A O 1
ATOM 892 N N . ILE A 1 121 ? -0.383 8.234 -3.822 1 98.94 121 ILE A N 1
ATOM 893 C CA . ILE A 1 121 ? 0.588 9.016 -4.578 1 98.94 121 ILE A CA 1
ATOM 894 C C . ILE A 1 121 ? 0.492 10.484 -4.172 1 98.94 121 ILE A C 1
ATOM 896 O O . ILE A 1 121 ? 1.509 11.18 -4.066 1 98.94 121 ILE A O 1
ATOM 900 N N . GLY A 1 122 ? -0.72 10.969 -3.943 1 98.88 122 GLY A N 1
ATOM 901 C CA . GLY A 1 122 ? -0.955 12.336 -3.52 1 98.88 122 GLY A CA 1
ATOM 902 C C . GLY A 1 122 ? -0.168 12.727 -2.281 1 98.88 122 GLY A C 1
ATOM 903 O O . GLY A 1 122 ? 0.69 13.609 -2.336 1 98.88 122 GLY A O 1
ATOM 904 N N . PRO A 1 123 ? -0.416 12.008 -1.137 1 98.94 123 PRO A N 1
ATOM 905 C CA . PRO A 1 123 ? 0.321 12.344 0.084 1 98.94 123 PRO A CA 1
ATOM 906 C C . PRO A 1 123 ? 1.83 12.18 -0.073 1 98.94 123 PRO A C 1
ATOM 908 O O . PRO A 1 123 ? 2.605 12.906 0.554 1 98.94 123 PRO A O 1
ATOM 911 N N . PHE A 1 124 ? 2.316 11.227 -0.854 1 98.94 124 PHE A N 1
ATOM 912 C CA . PHE A 1 124 ? 3.738 11.086 -1.146 1 98.94 124 PHE A CA 1
ATOM 913 C C . PHE A 1 124 ? 4.285 12.352 -1.792 1 98.94 124 PHE A C 1
ATOM 915 O O . PHE A 1 124 ? 5.289 12.906 -1.336 1 98.94 124 PHE A O 1
ATOM 922 N N . ALA A 1 125 ? 3.596 12.82 -2.857 1 98.94 125 ALA A N 1
ATOM 923 C CA . ALA A 1 125 ? 4.023 13.992 -3.609 1 98.94 125 ALA A CA 1
ATOM 924 C C . ALA A 1 125 ? 3.979 15.25 -2.742 1 98.94 125 ALA A C 1
ATOM 926 O O . ALA A 1 125 ? 4.91 16.062 -2.758 1 98.94 125 ALA A O 1
ATOM 927 N N . VAL A 1 126 ? 2.908 15.391 -1.992 1 98.94 126 VAL A N 1
ATOM 928 C CA . VAL A 1 126 ? 2.748 16.547 -1.126 1 98.94 126 VAL A CA 1
ATOM 929 C C . VAL A 1 126 ? 3.859 16.578 -0.079 1 98.94 126 VAL A C 1
ATOM 931 O O . VAL A 1 126 ? 4.496 17.609 0.137 1 98.94 126 VAL A O 1
ATOM 934 N N . THR A 1 127 ? 4.086 15.422 0.562 1 98.88 127 THR A N 1
ATOM 935 C CA . THR A 1 127 ? 5.109 15.344 1.598 1 98.88 127 THR A CA 1
ATOM 936 C C . THR A 1 127 ? 6.48 15.688 1.028 1 98.88 127 THR A C 1
ATOM 938 O O . THR A 1 127 ? 7.246 16.438 1.643 1 98.88 127 THR A O 1
ATOM 941 N N . GLN A 1 128 ? 6.762 15.164 -0.171 1 98.25 128 GLN A N 1
ATOM 942 C CA . GLN A 1 128 ? 8.039 15.453 -0.809 1 98.25 128 GLN A CA 1
ATOM 943 C C . GLN A 1 128 ? 8.211 16.953 -1.037 1 98.25 128 GLN A C 1
ATOM 945 O O . GLN A 1 128 ? 9.289 17.5 -0.792 1 98.25 128 GLN A O 1
ATOM 950 N N . ALA A 1 129 ? 7.191 17.594 -1.457 1 98.62 129 ALA A N 1
ATOM 951 C CA . ALA A 1 129 ? 7.258 19.016 -1.797 1 98.62 129 ALA A CA 1
ATOM 952 C C . ALA A 1 129 ? 7.398 19.875 -0.542 1 98.62 129 ALA A C 1
ATOM 954 O O . ALA A 1 129 ? 8.016 20.938 -0.579 1 98.62 129 ALA A O 1
ATOM 955 N N . PHE A 1 130 ? 6.906 19.438 0.596 1 98.75 130 PHE A N 1
ATOM 956 C CA . PHE A 1 130 ? 6.828 20.281 1.777 1 98.75 130 PHE A CA 1
ATOM 957 C C . PHE A 1 130 ? 7.926 19.938 2.771 1 98.75 130 PHE A C 1
ATOM 959 O O . PHE A 1 130 ? 8.133 20.656 3.754 1 98.75 130 PHE A O 1
ATOM 966 N N . LYS A 1 131 ? 8.688 18.844 2.553 1 97.81 131 LYS A N 1
ATOM 967 C CA . LYS A 1 131 ? 9.75 18.391 3.447 1 97.81 131 LYS A CA 1
ATOM 968 C C . LYS A 1 131 ? 10.75 19.516 3.721 1 97.81 131 LYS A C 1
ATOM 970 O O . LYS A 1 131 ? 11.125 19.75 4.871 1 97.81 131 LYS A O 1
ATOM 975 N N . PRO A 1 132 ? 11.188 20.281 2.672 1 97.69 132 PRO A N 1
ATOM 976 C CA . PRO A 1 132 ? 12.141 21.359 2.959 1 97.69 132 PRO A CA 1
ATOM 977 C C . PRO A 1 132 ? 11.594 22.391 3.945 1 97.69 132 PRO A C 1
ATOM 979 O O . PRO A 1 132 ? 12.336 22.891 4.789 1 97.69 132 PRO A O 1
ATOM 982 N N . LEU A 1 133 ? 10.336 22.672 3.873 1 98.25 133 LEU A N 1
ATOM 983 C CA . LEU A 1 133 ? 9.727 23.656 4.762 1 98.25 133 LEU A CA 1
ATOM 984 C C . LEU A 1 133 ? 9.586 23.109 6.176 1 98.25 133 LEU A C 1
ATOM 986 O O . LEU A 1 133 ? 9.656 23.859 7.152 1 98.25 133 LEU A O 1
ATOM 990 N N . LEU A 1 134 ? 9.406 21.766 6.281 1 97.88 134 LEU A N 1
ATOM 991 C CA . LEU A 1 134 ? 9.25 21.094 7.57 1 97.88 134 LEU A CA 1
ATOM 992 C C . LEU A 1 134 ? 10.57 21.094 8.336 1 97.88 134 LEU A C 1
ATOM 994 O O . LEU A 1 134 ? 10.578 20.969 9.562 1 97.88 134 LEU A O 1
ATOM 998 N N . LYS A 1 135 ? 11.656 21.266 7.66 1 95.62 135 LYS A N 1
ATOM 999 C CA . LYS A 1 135 ? 12.977 21.188 8.281 1 95.62 135 LYS A CA 1
ATOM 1000 C C . LYS A 1 135 ? 13.422 22.562 8.781 1 95.62 135 LYS A C 1
ATOM 1002 O O . LYS A 1 135 ? 14.438 22.672 9.469 1 95.62 135 LYS A O 1
ATOM 1007 N N . ILE A 1 136 ? 12.688 23.594 8.492 1 94.88 136 ILE A N 1
ATOM 1008 C CA . ILE A 1 136 ? 13.047 24.953 8.883 1 94.88 136 ILE A CA 1
ATOM 1009 C C . ILE A 1 136 ? 12.5 25.266 10.273 1 94.88 136 ILE A C 1
ATOM 1011 O O . ILE A 1 136 ? 11.312 25.062 10.539 1 94.88 136 ILE A O 1
ATOM 1015 N N . GLN A 1 137 ? 13.367 25.734 11.195 1 91.31 137 GLN A N 1
ATOM 1016 C CA . GLN A 1 137 ? 12.992 26.125 12.547 1 91.31 137 GLN A CA 1
ATOM 1017 C C . GLN A 1 137 ? 12.594 27.594 12.609 1 91.31 137 GLN A C 1
ATOM 1019 O O . GLN A 1 137 ? 13.062 28.406 11.797 1 91.31 137 GLN A O 1
ATOM 1024 N N . PRO A 1 138 ? 11.602 27.859 13.469 1 87 138 PRO A N 1
ATOM 1025 C CA . PRO A 1 138 ? 11.273 29.281 13.641 1 87 138 PRO A CA 1
ATOM 1026 C C . PRO A 1 138 ? 12.461 30.109 14.125 1 87 138 PRO A C 1
ATOM 1028 O O . PRO A 1 138 ? 13.312 29.594 14.859 1 87 138 PRO A O 1
ATOM 1031 N N . GLU A 1 139 ? 12.414 31.359 13.617 1 75.94 139 GLU A N 1
ATOM 1032 C CA . GLU A 1 139 ? 13.469 32.25 14.055 1 75.94 139 GLU A CA 1
ATOM 1033 C C . GLU A 1 139 ? 13.352 32.562 15.547 1 75.94 139 GLU A C 1
ATOM 1035 O O . GLU A 1 139 ? 12.25 32.656 16.078 1 75.94 139 GLU A O 1
ATOM 1040 N N . GLY A 1 140 ? 14.422 32.656 16.266 1 67.75 140 GLY A N 1
ATOM 1041 C CA . GLY A 1 140 ? 14.469 33.062 17.656 1 67.75 140 GLY A CA 1
ATOM 1042 C C . GLY A 1 140 ? 14.383 31.906 18.625 1 67.75 140 GLY A C 1
ATOM 1043 O O . GLY A 1 140 ? 14.594 32.062 19.828 1 67.75 140 GLY A O 1
ATOM 1044 N N . GLU A 1 141 ? 13.617 30.922 18.172 1 60.97 141 GLU A N 1
ATOM 1045 C CA . GLU A 1 141 ? 13.578 29.781 19.094 1 60.97 141 GLU A CA 1
ATOM 1046 C C . GLU A 1 141 ? 14.953 29.125 19.219 1 60.97 141 GLU A C 1
ATOM 1048 O O . GLU A 1 141 ? 15.672 29 18.219 1 60.97 141 GLU A O 1
ATOM 1053 N N . GLY A 1 142 ? 15.68 29.625 20.312 1 55.31 142 GLY A N 1
ATOM 1054 C CA . GLY A 1 142 ? 17.047 29.188 20.562 1 55.31 142 GLY A CA 1
ATOM 1055 C C . GLY A 1 142 ? 17.297 27.75 20.188 1 55.31 142 GLY A C 1
ATOM 1056 O O . GLY A 1 142 ? 16.359 26.938 20.156 1 55.31 142 GLY A O 1
ATOM 1057 N N . GLU A 1 143 ? 18.453 27.547 19.531 1 62.62 143 GLU A N 1
ATOM 1058 C CA . GLU A 1 143 ? 19 26.234 19.219 1 62.62 143 GLU A CA 1
ATOM 1059 C C . GLU A 1 143 ? 18.797 25.25 20.359 1 62.62 143 GLU A C 1
ATOM 1061 O O . GLU A 1 143 ? 18.797 24.031 20.156 1 62.62 143 GLU A O 1
ATOM 1066 N N . GLU A 1 144 ? 18.328 25.859 21.594 1 67.69 144 GLU A N 1
ATOM 1067 C CA . GLU A 1 144 ? 18.312 25 22.781 1 67.69 144 GLU A CA 1
ATOM 1068 C C . GLU A 1 144 ? 16.984 24.266 22.922 1 67.69 144 GLU A C 1
ATOM 1070 O O . GLU A 1 144 ? 16.906 23.219 23.562 1 67.69 144 GLU A O 1
ATOM 1075 N N . GLN A 1 145 ? 15.891 24.719 22.266 1 78.56 145 GLN A N 1
ATOM 1076 C CA . GLN A 1 145 ? 14.602 24.031 22.328 1 78.56 145 GLN A CA 1
ATOM 1077 C C . GLN A 1 145 ? 13.906 24.047 20.969 1 78.56 145 GLN A C 1
ATOM 1079 O O . GLN A 1 145 ? 12.914 24.75 20.797 1 78.56 145 GLN A O 1
ATOM 1084 N N . PRO A 1 146 ? 14.398 23.281 20.062 1 85.19 146 PRO A N 1
ATOM 1085 C CA . PRO A 1 146 ? 13.812 23.281 18.719 1 85.19 146 PRO A CA 1
ATOM 1086 C C . PRO A 1 146 ? 12.352 22.828 18.719 1 85.19 146 PRO A C 1
ATOM 1088 O O . PRO A 1 146 ? 11.953 22 19.531 1 85.19 146 PRO A O 1
ATOM 1091 N N . LYS A 1 147 ? 11.57 23.516 17.844 1 91.12 147 LYS A N 1
ATOM 1092 C CA . LYS A 1 147 ? 10.172 23.141 17.672 1 91.12 147 LYS A CA 1
ATOM 1093 C C . LYS A 1 147 ? 10.039 21.75 17.062 1 91.12 147 LYS A C 1
ATOM 1095 O O . LYS A 1 147 ? 10.719 21.438 16.078 1 91.12 147 LYS A O 1
ATOM 1100 N N . VAL A 1 148 ? 9.172 20.953 17.656 1 93.44 148 VAL A N 1
ATOM 1101 C CA . VAL A 1 148 ? 8.906 19.625 17.109 1 93.44 148 VAL A CA 1
ATOM 1102 C C . VAL A 1 148 ? 7.945 19.734 15.938 1 93.44 148 VAL A C 1
ATOM 1104 O O . VAL A 1 148 ? 6.887 20.359 16.047 1 93.44 148 VAL A O 1
ATOM 1107 N N . LYS A 1 149 ? 8.383 19.156 14.781 1 97.5 149 LYS A N 1
ATOM 1108 C CA . LYS A 1 149 ? 7.555 19.125 13.578 1 97.5 149 LYS A CA 1
ATOM 1109 C C . LYS A 1 149 ? 6.77 17.828 13.477 1 97.5 149 LYS A C 1
ATOM 1111 O O . LYS A 1 149 ? 7.121 16.828 14.117 1 97.5 149 LYS A O 1
ATOM 1116 N N . ARG A 1 150 ? 5.656 17.891 12.742 1 98.5 150 ARG A N 1
ATOM 1117 C CA . ARG A 1 150 ? 4.824 16.688 12.672 1 98.5 150 ARG A CA 1
ATOM 1118 C C . ARG A 1 150 ? 4.262 16.484 11.273 1 98.5 150 ARG A C 1
ATOM 1120 O O . ARG A 1 150 ? 3.889 17.453 10.602 1 98.5 150 ARG A O 1
ATOM 1127 N N . ILE A 1 151 ? 4.234 15.273 10.836 1 98.81 151 ILE A N 1
ATOM 1128 C CA . ILE A 1 151 ? 3.455 14.828 9.688 1 98.81 151 ILE A CA 1
ATOM 1129 C C . ILE A 1 151 ? 2.371 13.852 10.148 1 98.81 151 ILE A C 1
ATOM 1131 O O . ILE A 1 151 ? 2.656 12.891 10.859 1 98.81 151 ILE A O 1
ATOM 1135 N N . ILE A 1 152 ? 1.143 14.156 9.844 1 98.88 152 ILE A N 1
ATOM 1136 C CA . ILE A 1 152 ? 0.014 13.273 10.125 1 98.88 152 ILE A CA 1
ATOM 1137 C C . ILE A 1 152 ? -0.597 12.773 8.82 1 98.88 152 ILE A C 1
ATOM 1139 O O . ILE A 1 152 ? -1.172 13.562 8.062 1 98.88 152 ILE A O 1
ATOM 1143 N N . HIS A 1 153 ? -0.39 11.508 8.516 1 98.88 153 HIS A N 1
ATOM 1144 C CA . HIS A 1 153 ? -1.105 10.859 7.422 1 98.88 153 HIS A CA 1
ATOM 1145 C C . HIS A 1 153 ? -2.451 10.32 7.891 1 98.88 153 HIS A C 1
ATOM 1147 O O . HIS A 1 153 ? -2.506 9.383 8.688 1 98.88 153 HIS A O 1
ATOM 1153 N N . VAL A 1 154 ? -3.545 10.898 7.383 1 98.75 154 VAL A N 1
ATOM 1154 C CA . VAL A 1 154 ? -4.871 10.406 7.742 1 98.75 154 VAL A CA 1
ATOM 1155 C C . VAL A 1 154 ? -5.168 9.117 6.988 1 98.75 154 VAL A C 1
ATOM 1157 O O . VAL A 1 154 ? -5.52 9.148 5.805 1 98.75 154 VAL A O 1
ATOM 1160 N N . SER A 1 155 ? -5.047 8.047 7.688 1 98.25 155 SER A N 1
ATOM 1161 C CA . SER A 1 155 ? -5.262 6.711 7.145 1 98.25 155 SER A CA 1
ATOM 1162 C C . SER A 1 155 ? -6.66 6.203 7.469 1 98.25 155 SER A C 1
ATOM 1164 O O . SER A 1 155 ? -7.641 6.934 7.332 1 98.25 155 SER A O 1
ATOM 1166 N N . SER A 1 156 ? -6.789 4.969 7.695 1 97.38 156 SER A N 1
ATOM 1167 C CA . SER A 1 156 ? -8.016 4.246 8.016 1 97.38 156 SER A CA 1
ATOM 1168 C C . SER A 1 156 ? -7.707 2.904 8.672 1 97.38 156 SER A C 1
ATOM 1170 O O . SER A 1 156 ? -6.754 2.223 8.289 1 97.38 156 SER A O 1
ATOM 1172 N N . GLY A 1 157 ? -8.555 2.607 9.703 1 96.06 157 GLY A N 1
ATOM 1173 C CA . GLY A 1 157 ? -8.422 1.26 10.234 1 96.06 157 GLY A CA 1
ATOM 1174 C C . GLY A 1 157 ? -8.461 0.19 9.156 1 96.06 157 GLY A C 1
ATOM 1175 O O . GLY A 1 157 ? -7.863 -0.876 9.312 1 96.06 157 GLY A O 1
ATOM 1176 N N . LEU A 1 158 ? -9.078 0.482 8.047 1 97.69 158 LEU A N 1
ATOM 1177 C CA . LEU A 1 158 ? -9.172 -0.449 6.926 1 97.69 158 LEU A CA 1
ATOM 1178 C C . LEU A 1 158 ? -7.816 -0.613 6.246 1 97.69 158 LEU A C 1
ATOM 1180 O O . LEU A 1 158 ? -7.629 -1.523 5.434 1 97.69 158 LEU A O 1
ATOM 1184 N N . GLY A 1 159 ? -6.863 0.205 6.59 1 98.25 159 GLY A N 1
ATOM 1185 C CA . GLY A 1 159 ? -5.516 0.073 6.062 1 98.25 159 GLY A CA 1
ATOM 1186 C C . GLY A 1 159 ? -4.656 -0.895 6.855 1 98.25 159 GLY A C 1
ATOM 1187 O O . GLY A 1 159 ? -3.494 -1.127 6.512 1 98.25 159 GLY A O 1
ATOM 1188 N N . SER A 1 160 ? -5.199 -1.461 7.969 1 97.88 160 SER A N 1
ATOM 1189 C CA . SER A 1 160 ? -4.492 -2.447 8.773 1 97.88 160 SER A CA 1
ATOM 1190 C C . SER A 1 160 ? -4.586 -3.838 8.156 1 97.88 160 SER A C 1
ATOM 1192 O O . SER A 1 160 ? -5.672 -4.41 8.062 1 97.88 160 SER A O 1
ATOM 1194 N N . ILE A 1 161 ? -3.459 -4.375 7.777 1 98.06 161 ILE A N 1
ATOM 1195 C CA . ILE A 1 161 ? -3.438 -5.715 7.195 1 98.06 161 ILE A CA 1
ATOM 1196 C C . ILE A 1 161 ? -3.781 -6.75 8.266 1 98.06 161 ILE A C 1
ATOM 1198 O O . ILE A 1 161 ? -4.559 -7.672 8.016 1 98.06 161 ILE A O 1
ATOM 1202 N N . GLY A 1 162 ? -3.205 -6.508 9.461 1 96 162 GLY A N 1
ATOM 1203 C CA . GLY A 1 162 ? -3.529 -7.395 10.57 1 96 162 GLY A CA 1
ATOM 1204 C C . GLY A 1 162 ? -5.016 -7.453 10.875 1 96 162 GLY A C 1
ATOM 1205 O O . GLY A 1 162 ? -5.562 -8.531 11.109 1 96 162 GLY A O 1
ATOM 1206 N N . GLU A 1 163 ? -5.633 -6.324 10.82 1 95.69 163 GLU A N 1
ATOM 1207 C CA . GLU A 1 163 ? -7.059 -6.281 11.117 1 95.69 163 GLU A CA 1
ATOM 1208 C C . GLU A 1 163 ? -7.879 -6.891 9.984 1 95.69 163 GLU A C 1
ATOM 1210 O O . GLU A 1 163 ? -8.922 -7.5 10.219 1 95.69 163 GLU A O 1
ATOM 1215 N N . ARG A 1 164 ? -7.379 -6.734 8.75 1 97.38 164 ARG A N 1
ATOM 1216 C CA . ARG A 1 164 ? -8.078 -7.312 7.609 1 97.38 164 ARG A CA 1
ATOM 1217 C C . ARG A 1 164 ? -8.203 -8.828 7.754 1 97.38 164 ARG A C 1
ATOM 1219 O O . ARG A 1 164 ? -9.18 -9.414 7.301 1 97.38 164 ARG A O 1
ATOM 1226 N N . LEU A 1 165 ? -7.285 -9.414 8.445 1 96.44 165 LEU A N 1
ATOM 1227 C CA . LEU A 1 165 ? -7.234 -10.867 8.57 1 96.44 165 LEU A CA 1
ATOM 1228 C C . LEU A 1 165 ? -7.82 -11.328 9.898 1 96.44 165 LEU A C 1
ATOM 1230 O O . LEU A 1 165 ? -7.758 -12.508 10.242 1 96.44 165 LEU A O 1
ATOM 1234 N N . ASN A 1 166 ? -8.406 -10.438 10.727 1 95.69 166 ASN A N 1
ATOM 1235 C CA . ASN A 1 166 ? -9.016 -10.758 12.016 1 95.69 166 ASN A CA 1
ATOM 1236 C C . ASN A 1 166 ? -10.5 -11.086 11.867 1 95.69 166 ASN A C 1
ATOM 1238 O O . ASN A 1 166 ? -11.328 -10.18 11.766 1 95.69 166 ASN A O 1
ATOM 1242 N N . PRO A 1 167 ? -10.875 -12.344 11.891 1 94.75 167 PRO A N 1
ATOM 1243 C CA . PRO A 1 167 ? -12.273 -12.711 11.672 1 94.75 167 PRO A CA 1
ATOM 1244 C C . PRO A 1 167 ? -13.203 -12.164 12.75 1 94.75 167 PRO A C 1
ATOM 1246 O O . PRO A 1 167 ? -14.422 -12.109 12.555 1 94.75 167 PRO A O 1
ATOM 1249 N N . LYS A 1 168 ? -12.656 -11.766 13.922 1 95.12 168 LYS A N 1
ATOM 1250 C CA . LYS A 1 168 ? -13.461 -11.242 15.016 1 95.12 168 LYS A CA 1
ATOM 1251 C C . LYS A 1 168 ? -13.562 -9.719 14.945 1 95.12 168 LYS A C 1
ATOM 1253 O O . LYS A 1 168 ? -14.219 -9.094 15.781 1 95.12 168 LYS A O 1
ATOM 1258 N N . GLY A 1 169 ? -12.852 -9.109 13.953 1 92.06 169 GLY A N 1
ATOM 1259 C CA . GLY A 1 169 ? -12.844 -7.664 13.805 1 92.06 169 GLY A CA 1
ATOM 1260 C C . GLY A 1 169 ? -14.18 -7.098 13.359 1 92.06 169 GLY A C 1
ATOM 1261 O O . GLY A 1 169 ? -14.914 -7.75 12.609 1 92.06 169 GLY A O 1
ATOM 1262 N N . ALA A 1 170 ? -14.484 -5.883 13.766 1 86.62 170 ALA A N 1
ATOM 1263 C CA . ALA A 1 170 ? -15.758 -5.227 13.5 1 86.62 170 ALA A CA 1
ATOM 1264 C C . ALA A 1 170 ? -15.969 -5.008 12 1 86.62 170 ALA A C 1
ATOM 1266 O O . ALA A 1 170 ? -17.094 -5.008 11.516 1 86.62 170 ALA A O 1
ATOM 1267 N N . TYR A 1 171 ? -14.82 -4.977 11.258 1 90.12 171 TYR A N 1
ATOM 1268 C CA . TYR A 1 171 ? -14.938 -4.629 9.844 1 90.12 171 TYR A CA 1
ATOM 1269 C C . TYR A 1 171 ? -14.531 -5.805 8.961 1 90.12 171 TYR A C 1
ATOM 1271 O O . TYR A 1 171 ? -14.195 -5.617 7.789 1 90.12 171 TYR A O 1
ATOM 1279 N N . TYR A 1 172 ? -14.516 -6.961 9.492 1 93.94 172 TYR A N 1
ATOM 1280 C CA . TYR A 1 172 ? -14.062 -8.148 8.766 1 93.94 172 TYR A CA 1
ATOM 1281 C C . TYR A 1 172 ? -14.891 -8.359 7.504 1 93.94 172 TYR A C 1
ATOM 1283 O O . TYR A 1 172 ? -14.352 -8.711 6.453 1 93.94 172 TYR A O 1
ATOM 1291 N N . GLY A 1 173 ? -16.234 -8.07 7.57 1 94.5 173 GLY A N 1
ATOM 1292 C CA . GLY A 1 173 ? -17.141 -8.328 6.457 1 94.5 173 GLY A CA 1
ATOM 1293 C C . GLY A 1 173 ? -17.141 -7.207 5.43 1 94.5 173 GLY A C 1
ATOM 1294 O O . GLY A 1 173 ? -17.766 -7.34 4.367 1 94.5 173 GLY A O 1
ATOM 1295 N N . LEU A 1 174 ? -16.406 -6.117 5.707 1 93.75 174 LEU A N 1
ATOM 1296 C CA . LEU A 1 174 ? -16.391 -4.969 4.809 1 93.75 174 LEU A CA 1
ATOM 1297 C C . LEU A 1 174 ? -15.32 -5.141 3.73 1 93.75 174 LEU A C 1
ATOM 1299 O O . LEU A 1 174 ? -14.156 -5.395 4.039 1 93.75 174 LEU A O 1
ATOM 1303 N N . GLY A 1 175 ? -15.648 -5.105 2.459 1 95.12 175 GLY A N 1
ATOM 1304 C CA . GLY A 1 175 ? -14.734 -5.227 1.337 1 95.12 175 GLY A CA 1
ATOM 1305 C C . GLY A 1 175 ? -13.859 -4 1.141 1 95.12 175 GLY A C 1
ATOM 1306 O O . GLY A 1 175 ? -13.203 -3.545 2.078 1 95.12 175 GLY A O 1
ATOM 1307 N N . ALA A 1 176 ? -13.797 -3.457 -0.022 1 96.69 176 ALA A N 1
ATOM 1308 C CA . ALA A 1 176 ? -13.102 -2.238 -0.433 1 96.69 176 ALA A CA 1
ATOM 1309 C C . ALA A 1 176 ? -11.609 -2.486 -0.596 1 96.69 176 ALA A C 1
ATOM 1311 O O . ALA A 1 176 ? -10.789 -1.769 -0.02 1 96.69 176 ALA A O 1
ATOM 1312 N N . PRO A 1 177 ? -11.266 -3.508 -1.361 1 98.56 177 PRO A N 1
ATOM 1313 C CA . PRO A 1 177 ? -9.844 -3.854 -1.476 1 98.56 177 PRO A CA 1
ATOM 1314 C C . PRO A 1 177 ? -8.992 -2.695 -1.997 1 98.56 177 PRO A C 1
ATOM 1316 O O . PRO A 1 177 ? -7.871 -2.49 -1.532 1 98.56 177 PRO A O 1
ATOM 1319 N N . GLU A 1 178 ? -9.586 -1.897 -2.973 1 98.81 178 GLU A N 1
ATOM 1320 C CA . GLU A 1 178 ? -8.828 -0.792 -3.545 1 9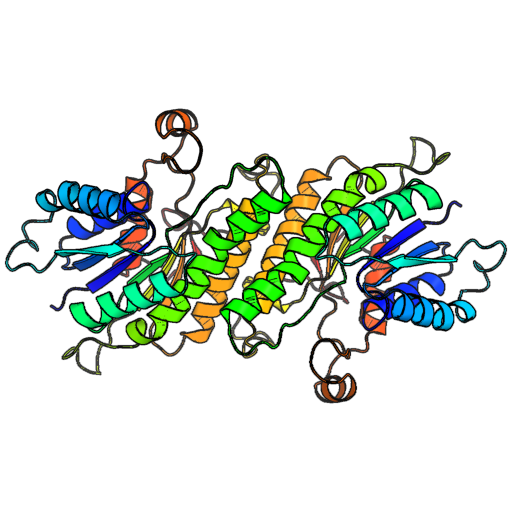8.81 178 GLU A CA 1
ATOM 1321 C C . GLU A 1 178 ? -8.5 0.26 -2.49 1 98.81 178 GLU A C 1
ATOM 1323 O O . GLU A 1 178 ? -7.375 0.759 -2.43 1 98.81 178 GLU A O 1
ATOM 1328 N N . TYR A 1 179 ? -9.484 0.533 -1.642 1 98.75 179 TYR A N 1
ATOM 1329 C CA . TYR A 1 179 ? -9.289 1.495 -0.563 1 98.75 179 TYR A CA 1
ATOM 1330 C C . TYR A 1 179 ? -8.297 0.968 0.465 1 98.75 179 TYR A C 1
ATOM 1332 O O . TYR A 1 179 ? -7.375 1.682 0.872 1 98.75 179 TYR A O 1
ATOM 1340 N N . ARG A 1 180 ? -8.438 -0.292 0.872 1 98.88 180 ARG A N 1
ATOM 1341 C CA . ARG A 1 180 ? -7.551 -0.927 1.844 1 98.88 180 ARG A CA 1
ATOM 1342 C C . ARG A 1 180 ? -6.105 -0.922 1.354 1 98.88 180 ARG A C 1
ATOM 1344 O O . ARG A 1 180 ? -5.191 -0.587 2.109 1 98.88 180 ARG A O 1
ATOM 1351 N N . MET A 1 181 ? -5.922 -1.263 0.097 1 98.94 181 MET A N 1
ATOM 1352 C CA . MET A 1 181 ? -4.586 -1.282 -0.487 1 98.94 181 MET A CA 1
ATOM 1353 C C . MET A 1 181 ? -3.959 0.109 -0.462 1 98.94 181 MET A C 1
ATOM 1355 O O . MET A 1 181 ? -2.787 0.26 -0.115 1 98.94 181 MET A O 1
ATOM 1359 N N . SER A 1 182 ? -4.723 1.128 -0.802 1 98.94 182 SER A N 1
ATOM 1360 C CA . SER A 1 182 ? -4.215 2.496 -0.839 1 98.94 182 SER A CA 1
ATOM 1361 C C . SER A 1 182 ? -3.773 2.959 0.544 1 98.94 182 SER A C 1
ATOM 1363 O O . SER A 1 182 ? -2.744 3.623 0.682 1 98.94 182 SER A O 1
ATOM 1365 N N . LYS A 1 183 ? -4.562 2.59 1.538 1 98.88 183 LYS A N 1
ATOM 1366 C CA . LYS A 1 183 ? -4.27 3.061 2.889 1 98.88 183 LYS A CA 1
ATOM 1367 C C . LYS A 1 183 ? -3.145 2.246 3.521 1 98.88 183 LYS A C 1
ATOM 1369 O O . LYS A 1 183 ? -2.359 2.773 4.312 1 98.88 183 LYS A O 1
ATOM 1374 N N . ALA A 1 184 ? -2.971 0.986 3.123 1 98.94 184 ALA A N 1
ATOM 1375 C CA . ALA A 1 184 ? -1.795 0.232 3.549 1 98.94 184 ALA A CA 1
ATOM 1376 C C . ALA A 1 184 ? -0.517 0.846 2.984 1 98.94 184 ALA A C 1
ATOM 1378 O O . ALA A 1 184 ? 0.49 0.954 3.689 1 98.94 184 ALA A O 1
ATOM 1379 N N . ALA A 1 185 ? -0.578 1.201 1.709 1 98.94 185 ALA A N 1
ATOM 1380 C CA . ALA A 1 185 ? 0.565 1.877 1.101 1 98.94 185 ALA A CA 1
ATOM 1381 C C . ALA A 1 185 ? 0.855 3.203 1.8 1 98.94 185 ALA A C 1
ATOM 1383 O O . ALA A 1 185 ? 2.016 3.557 2.016 1 98.94 185 ALA A O 1
ATOM 1384 N N . LEU A 1 186 ? -0.184 3.916 2.166 1 98.94 186 LEU A N 1
ATOM 1385 C CA . LEU A 1 186 ? -0.04 5.168 2.9 1 98.94 186 LEU A CA 1
ATOM 1386 C C . LEU A 1 186 ? 0.617 4.93 4.258 1 98.94 186 LEU A C 1
ATOM 1388 O O . LEU A 1 186 ? 1.466 5.715 4.688 1 98.94 186 LEU A O 1
ATOM 1392 N N . ASN A 1 187 ? 0.204 3.873 4.957 1 98.88 187 ASN A N 1
ATOM 1393 C CA . ASN A 1 187 ? 0.822 3.514 6.23 1 98.88 187 ASN A CA 1
ATOM 1394 C C . ASN A 1 187 ? 2.316 3.254 6.074 1 98.88 187 ASN A C 1
ATOM 1396 O O . ASN A 1 187 ? 3.109 3.623 6.941 1 98.88 187 ASN A O 1
ATOM 1400 N N . MET A 1 188 ? 2.674 2.633 4.969 1 98.94 188 MET A N 1
ATOM 1401 C CA . MET A 1 188 ? 4.098 2.418 4.719 1 98.94 188 MET A CA 1
ATOM 1402 C C . MET A 1 188 ? 4.809 3.742 4.461 1 98.94 188 MET A C 1
ATOM 1404 O O . MET A 1 188 ? 5.953 3.928 4.879 1 98.94 188 MET A O 1
ATOM 1408 N N . LEU A 1 189 ? 4.16 4.633 3.771 1 98.94 189 LEU A N 1
ATOM 1409 C CA . LEU A 1 189 ? 4.746 5.957 3.598 1 98.94 189 LEU A CA 1
ATOM 1410 C C . LEU A 1 189 ? 5.043 6.605 4.945 1 98.94 189 LEU A C 1
ATOM 1412 O O . LEU A 1 189 ? 6.105 7.199 5.133 1 98.94 189 LEU A O 1
ATOM 1416 N N . ALA A 1 190 ? 4.098 6.484 5.879 1 98.75 190 ALA A N 1
ATOM 1417 C CA . ALA A 1 190 ? 4.309 7.035 7.215 1 98.75 190 ALA A CA 1
ATOM 1418 C C . ALA A 1 190 ? 5.574 6.469 7.852 1 98.75 190 ALA A C 1
ATOM 1420 O O . ALA A 1 190 ? 6.387 7.211 8.406 1 98.75 190 ALA A O 1
ATOM 1421 N N . ALA A 1 191 ? 5.75 5.168 7.738 1 98.56 191 ALA A N 1
ATOM 1422 C CA . ALA A 1 191 ? 6.926 4.516 8.305 1 98.56 191 ALA A CA 1
ATOM 1423 C C . ALA A 1 191 ? 8.203 4.98 7.605 1 98.56 191 ALA A C 1
ATOM 1425 O O . ALA A 1 191 ? 9.227 5.203 8.25 1 98.56 191 ALA A O 1
ATOM 1426 N N . CYS A 1 192 ? 8.141 5.137 6.293 1 98.75 192 CYS A N 1
ATOM 1427 C CA . CYS A 1 192 ? 9.305 5.574 5.527 1 98.75 192 CYS A CA 1
ATOM 1428 C C . CYS A 1 192 ? 9.664 7.016 5.875 1 98.75 192 CYS A C 1
ATOM 1430 O O . CYS A 1 192 ? 10.844 7.34 6.027 1 98.75 192 CYS A O 1
ATOM 1432 N N . ASP A 1 193 ? 8.664 7.867 5.984 1 98.62 193 ASP A N 1
ATOM 1433 C CA . ASP A 1 193 ? 8.914 9.25 6.375 1 98.62 193 ASP A CA 1
ATOM 1434 C C . ASP A 1 193 ? 9.523 9.328 7.773 1 98.62 193 ASP A C 1
ATOM 1436 O O . ASP A 1 193 ? 10.422 10.133 8.023 1 98.62 193 ASP A O 1
ATOM 1440 N N . ALA A 1 194 ? 8.984 8.5 8.688 1 98.06 194 ALA A N 1
ATOM 1441 C CA . ALA A 1 194 ? 9.508 8.469 10.047 1 98.06 194 ALA A CA 1
ATOM 1442 C C . ALA A 1 194 ? 11.008 8.156 10.055 1 98.06 194 ALA A C 1
ATOM 1444 O O . ALA A 1 194 ? 11.773 8.781 10.789 1 98.06 194 ALA A O 1
ATOM 1445 N N . TYR A 1 195 ? 11.398 7.188 9.25 1 97.44 195 TYR A N 1
ATOM 1446 C CA . TYR A 1 195 ? 12.812 6.844 9.156 1 97.44 195 TYR A CA 1
ATOM 1447 C C . TYR A 1 195 ? 13.609 7.988 8.531 1 97.44 195 TYR A C 1
ATOM 1449 O O . TYR A 1 195 ? 14.656 8.383 9.055 1 97.44 195 TYR A O 1
ATOM 1457 N N . GLU A 1 196 ? 13.133 8.508 7.445 1 97 196 GLU A N 1
ATOM 1458 C CA . GLU A 1 196 ? 13.867 9.508 6.68 1 97 196 GLU A CA 1
ATOM 1459 C C . GLU A 1 196 ? 14.086 10.781 7.496 1 97 196 GLU A C 1
ATOM 1461 O O . GLU A 1 196 ? 15.125 11.43 7.387 1 97 196 GLU A O 1
ATOM 1466 N N . LEU A 1 197 ? 13.102 11.133 8.281 1 96.81 197 LEU A N 1
ATOM 1467 C CA . LEU A 1 197 ? 13.133 12.414 8.984 1 96.81 197 LEU A CA 1
ATOM 1468 C C . LEU A 1 197 ? 13.477 12.227 10.453 1 96.81 197 LEU A C 1
ATOM 1470 O O . LEU A 1 197 ? 13.297 13.141 11.266 1 96.81 197 LEU A O 1
ATOM 1474 N N . ARG A 1 198 ? 13.961 11.055 10.852 1 93.88 198 ARG A N 1
ATOM 1475 C CA . ARG A 1 198 ? 14.172 10.68 12.25 1 93.88 198 ARG A CA 1
ATOM 1476 C C . ARG A 1 198 ? 15.164 11.617 12.922 1 93.88 198 ARG A C 1
ATOM 1478 O O . ARG A 1 198 ? 15.078 11.844 14.133 1 93.88 198 ARG A O 1
ATOM 1485 N N . ASP A 1 199 ? 16.062 12.242 12.133 1 94.69 199 ASP A N 1
ATOM 1486 C CA . ASP A 1 199 ? 17.094 13.094 12.711 1 94.69 199 ASP A CA 1
ATOM 1487 C C . ASP A 1 199 ? 16.766 14.57 12.523 1 94.69 199 ASP A C 1
ATOM 1489 O O . ASP A 1 199 ? 17.578 15.438 12.844 1 94.69 199 ASP A O 1
ATOM 1493 N N . ASP A 1 200 ? 15.57 14.859 12 1 94.75 200 ASP A N 1
ATOM 1494 C CA . ASP A 1 200 ? 15.211 16.234 11.672 1 94.75 200 ASP A CA 1
ATOM 1495 C C . ASP A 1 200 ? 14.219 16.812 12.68 1 94.75 200 ASP A C 1
ATOM 1497 O O . ASP A 1 200 ? 13.664 17.891 12.477 1 94.75 200 ASP A O 1
ATOM 1501 N N . GLY A 1 201 ? 13.906 16.078 13.719 1 94 201 GLY A N 1
ATOM 1502 C CA . GLY A 1 201 ? 12.961 16.547 14.711 1 94 201 GLY A CA 1
ATOM 1503 C C . GLY A 1 201 ? 11.523 16.5 14.227 1 94 201 GLY A C 1
ATOM 1504 O O . GLY A 1 201 ? 10.688 17.297 14.664 1 94 201 GLY A O 1
ATOM 1505 N N . VAL A 1 202 ? 11.234 15.664 13.266 1 97.25 202 VAL A N 1
ATOM 1506 C CA . VAL A 1 202 ? 9.891 15.508 12.734 1 97.25 202 VAL A CA 1
ATOM 1507 C C . VAL A 1 202 ? 9.281 14.211 13.242 1 97.25 202 VAL A C 1
ATOM 1509 O O . VAL A 1 202 ? 9.875 13.133 13.086 1 97.25 202 VAL A O 1
ATOM 1512 N N . LYS A 1 203 ? 8.133 14.266 13.906 1 97.94 203 LYS A N 1
ATOM 1513 C CA . LYS A 1 203 ? 7.363 13.094 14.297 1 97.94 203 LYS A CA 1
ATOM 1514 C C . LYS A 1 203 ? 6.293 12.766 13.258 1 97.94 203 LYS A C 1
ATOM 1516 O O . 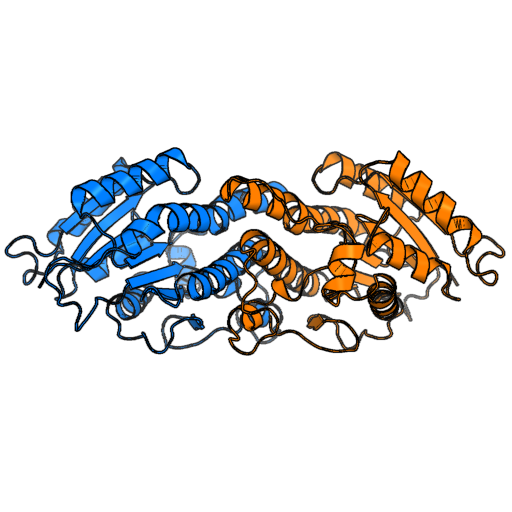LYS A 1 203 ? 5.617 13.664 12.758 1 97.94 203 LYS A O 1
ATOM 1521 N N . VAL A 1 204 ? 6.191 11.516 12.883 1 98.44 204 VAL A N 1
ATOM 1522 C CA . VAL A 1 204 ? 5.273 11.086 11.836 1 98.44 204 VAL A CA 1
ATOM 1523 C C . VAL A 1 204 ? 4.215 10.156 12.422 1 98.44 204 VAL A C 1
ATOM 1525 O O . VAL A 1 204 ? 4.531 9.273 13.227 1 98.44 204 VAL A O 1
ATOM 1528 N N . PHE A 1 205 ? 2.938 10.359 12.023 1 97.5 205 PHE A N 1
ATOM 1529 C CA . PHE A 1 205 ? 1.81 9.578 12.523 1 97.5 205 PHE A CA 1
ATOM 1530 C C . PHE A 1 205 ? 0.972 9.039 11.367 1 97.5 205 PHE A C 1
ATOM 1532 O O . PHE A 1 205 ? 0.691 9.758 10.406 1 97.5 205 PHE A O 1
ATOM 1539 N N . ALA A 1 206 ? 0.703 7.766 11.406 1 98.19 206 ALA A N 1
ATOM 1540 C CA . ALA A 1 206 ? -0.464 7.242 10.703 1 98.19 206 ALA A CA 1
ATOM 1541 C C . ALA A 1 206 ? -1.707 7.289 11.586 1 98.19 206 ALA A C 1
ATOM 1543 O O . ALA A 1 206 ? -1.736 6.684 12.664 1 98.19 206 ALA A O 1
ATOM 1544 N N . TYR A 1 207 ? -2.756 8.023 11.141 1 98.25 207 TYR A N 1
ATOM 1545 C CA . TYR A 1 207 ? -3.881 8.352 12.008 1 98.25 207 TYR A CA 1
ATOM 1546 C C . TYR A 1 207 ? -5.188 7.812 11.438 1 98.25 207 TYR A C 1
ATOM 1548 O O . TYR A 1 207 ? -5.523 8.086 10.281 1 98.25 207 TYR A O 1
ATOM 1556 N N . ASP A 1 208 ? -5.863 6.996 12.148 1 97.88 208 ASP A N 1
ATOM 1557 C CA . ASP A 1 208 ? -7.203 6.527 11.82 1 97.88 208 ASP A CA 1
ATOM 1558 C C . ASP A 1 208 ? -8.273 7.391 12.484 1 97.88 208 ASP A C 1
ATOM 1560 O O . ASP A 1 208 ? -8.461 7.32 13.703 1 97.88 208 ASP A O 1
ATOM 1564 N N . PRO A 1 209 ? -8.969 8.125 11.664 1 97.44 209 PRO A N 1
ATOM 1565 C CA . PRO A 1 209 ? -10.039 8.938 12.242 1 97.44 209 PRO A CA 1
ATOM 1566 C C . PRO A 1 209 ? -11.266 8.117 12.633 1 97.44 209 PRO A C 1
ATOM 1568 O O . PRO A 1 209 ? -12.211 8.656 13.211 1 97.44 209 PRO A O 1
ATOM 1571 N N . GLU A 1 210 ? -11.234 6.789 12.32 1 95.44 210 GLU A N 1
ATOM 1572 C CA . GLU A 1 210 ? -12.359 5.887 12.562 1 95.44 210 GLU A CA 1
ATOM 1573 C C . GLU A 1 210 ? -13.492 6.148 11.578 1 95.44 210 GLU A C 1
ATOM 1575 O O . GLU A 1 210 ? -13.289 6.777 10.539 1 95.44 210 GLU A O 1
ATOM 1580 N N . PHE A 1 211 ? -14.656 5.43 11.734 1 94.25 211 PHE A N 1
ATOM 1581 C CA . PHE A 1 211 ? -15.828 5.598 10.875 1 94.25 211 PHE A CA 1
ATOM 1582 C C . PHE A 1 211 ? -16.547 6.902 11.195 1 94.25 211 PHE A C 1
ATOM 1584 O O . PHE A 1 211 ? -17.125 7.047 12.273 1 94.25 211 PHE A O 1
ATOM 1591 N N . VAL A 1 212 ? -16.438 7.824 10.258 1 96.56 212 VAL A N 1
ATOM 1592 C CA . VAL A 1 212 ? -16.844 9.195 10.539 1 96.56 212 VAL A CA 1
ATOM 1593 C C . VAL A 1 212 ? -17.984 9.594 9.609 1 96.56 212 VAL A C 1
ATOM 1595 O O . VAL A 1 212 ? -18.016 9.211 8.438 1 96.56 212 VAL A O 1
ATOM 1598 N N . ALA A 1 213 ? -18.906 10.414 10.102 1 95.56 213 ALA A N 1
ATOM 1599 C CA . ALA A 1 213 ? -20.062 10.883 9.344 1 95.56 213 ALA A CA 1
ATOM 1600 C C . ALA A 1 213 ? -19.688 12.031 8.414 1 95.56 213 ALA A C 1
ATOM 1602 O O . ALA A 1 213 ? -19.875 13.203 8.758 1 95.56 213 ALA A O 1
ATOM 1603 N N . THR A 1 214 ? -19.156 11.68 7.25 1 94.88 214 THR A N 1
ATOM 1604 C CA . THR A 1 214 ? -18.797 12.625 6.203 1 94.88 214 THR A CA 1
ATOM 1605 C C . THR A 1 214 ? -19.375 12.195 4.859 1 94.88 214 THR A C 1
ATOM 1607 O O . THR A 1 214 ? -20.109 11.203 4.781 1 94.88 214 THR A O 1
ATOM 1610 N N . SER A 1 215 ? -19.094 12.984 3.9 1 90.81 215 SER A N 1
ATOM 1611 C CA . SER A 1 215 ? -19.594 12.656 2.566 1 90.81 215 SER A CA 1
ATOM 1612 C C . SER A 1 215 ? -18.562 11.844 1.781 1 90.81 215 SER A C 1
ATOM 1614 O O . SER A 1 215 ? -18.562 11.859 0.548 1 90.81 215 SER A O 1
ATOM 1616 N N . LEU A 1 216 ? -17.594 11.211 2.451 1 88.25 216 LEU A N 1
ATOM 1617 C CA . LEU A 1 216 ? -16.594 10.391 1.781 1 88.25 216 LEU A CA 1
ATOM 1618 C C . LEU A 1 216 ? -17.266 9.266 0.988 1 88.25 216 LEU A C 1
ATOM 1620 O O . LEU A 1 216 ? -16.891 9.016 -0.162 1 88.25 216 LEU A O 1
ATOM 1624 N N . THR A 1 217 ? -18.203 8.531 1.678 1 89.12 217 THR A N 1
ATOM 1625 C CA . THR A 1 217 ? -19.094 7.57 1.037 1 89.12 217 THR A CA 1
ATOM 1626 C C . THR A 1 217 ? -20.531 7.793 1.474 1 89.12 217 THR A C 1
ATOM 1628 O O . THR A 1 217 ? -20.828 7.816 2.67 1 89.12 217 THR A O 1
ATOM 1631 N N . GLY A 1 218 ? -21.438 7.969 0.591 1 89.62 218 GLY A N 1
ATOM 1632 C CA . GLY A 1 218 ? -22.812 8.242 0.96 1 89.62 218 GLY A CA 1
ATOM 1633 C C . GLY A 1 218 ? -23 9.602 1.609 1 89.62 218 GLY A C 1
ATOM 1634 O O . GLY A 1 218 ? -22.219 10.523 1.368 1 89.62 218 GLY A O 1
ATOM 1635 N N . THR A 1 219 ? -24.109 9.727 2.445 1 93.88 219 THR A N 1
ATOM 1636 C CA . THR A 1 219 ? -24.391 10.977 3.137 1 93.88 219 THR A CA 1
ATOM 1637 C C . THR A 1 219 ? -24.016 10.875 4.613 1 93.88 219 THR A C 1
ATOM 1639 O O . THR A 1 219 ? -24 9.781 5.18 1 93.88 219 THR A O 1
ATOM 1642 N N . PRO A 1 220 ? -23.672 12.016 5.18 1 95.69 220 PRO A N 1
ATOM 1643 C CA . PRO A 1 220 ? -23.422 11.992 6.621 1 95.69 220 PRO A CA 1
ATOM 1644 C C . PRO A 1 220 ? -24.578 11.391 7.414 1 95.69 220 PRO A C 1
ATOM 1646 O O . PRO A 1 220 ? -24.359 10.664 8.391 1 95.69 220 PRO A O 1
ATOM 1649 N N . GLU A 1 221 ? -25.781 11.648 6.992 1 95.75 221 GLU A N 1
ATOM 1650 C CA . GLU A 1 221 ? -26.969 11.148 7.688 1 95.75 221 GLU A CA 1
ATOM 1651 C C . GLU A 1 221 ? -27.016 9.617 7.652 1 95.75 221 GLU A C 1
ATOM 1653 O O . GLU A 1 221 ? -27.281 8.977 8.672 1 95.75 221 GLU A O 1
ATOM 1658 N N . GLU A 1 222 ? -26.75 9.086 6.504 1 94.94 222 GLU A N 1
ATOM 1659 C CA . GLU A 1 222 ? -26.734 7.637 6.352 1 94.94 222 GLU A CA 1
ATOM 1660 C C . GLU A 1 222 ? -25.641 7 7.215 1 94.94 222 GLU A C 1
ATOM 1662 O O . GLU A 1 222 ? -25.875 5.965 7.844 1 94.94 222 GLU A O 1
ATOM 1667 N N . ARG A 1 223 ? -24.516 7.656 7.285 1 94.56 223 ARG A N 1
ATOM 1668 C CA . ARG A 1 223 ? -23.406 7.129 8.07 1 94.56 223 ARG A CA 1
ATOM 1669 C C . ARG A 1 223 ? -23.703 7.215 9.562 1 94.56 223 ARG A C 1
ATOM 1671 O O . ARG A 1 223 ? -23.328 6.316 10.32 1 94.56 223 ARG A O 1
ATOM 1678 N N . ARG A 1 224 ? -24.438 8.242 9.984 1 95.75 224 ARG A N 1
ATOM 1679 C CA . ARG A 1 224 ? -24.844 8.367 11.383 1 95.75 224 ARG A CA 1
ATOM 1680 C C . ARG A 1 224 ? -25.75 7.215 11.797 1 95.75 224 ARG A C 1
ATOM 1682 O O . ARG A 1 224 ? -25.609 6.672 12.898 1 95.75 224 ARG A O 1
ATOM 1689 N N . LYS A 1 225 ? -26.594 6.891 10.852 1 95.69 225 LYS A N 1
ATOM 1690 C CA . LYS A 1 225 ? -27.516 5.789 11.117 1 95.69 225 LYS A CA 1
ATOM 1691 C C . LYS A 1 225 ? -26.766 4.473 11.281 1 95.69 225 LYS A C 1
ATOM 1693 O O . LYS A 1 225 ? -27.219 3.568 11.977 1 95.69 225 LYS A O 1
ATOM 1698 N N . MET A 1 226 ? -25.562 4.48 10.695 1 93.44 226 MET A N 1
ATOM 1699 C CA . MET A 1 226 ? -24.734 3.273 10.758 1 93.44 226 MET A CA 1
ATOM 1700 C C . MET A 1 226 ? -23.781 3.324 11.938 1 93.44 226 MET A C 1
ATOM 1702 O O . MET A 1 226 ? -22.922 2.451 12.086 1 93.44 226 MET A O 1
ATOM 1706 N N . GLY A 1 227 ? -23.812 4.379 12.781 1 94.31 227 GLY A N 1
ATOM 1707 C CA . GLY A 1 227 ? -23 4.449 13.992 1 94.31 227 GLY A CA 1
ATOM 1708 C C . GLY A 1 227 ? -21.703 5.227 13.805 1 94.31 227 GLY A C 1
ATOM 1709 O O . GLY A 1 227 ? -20.797 5.129 14.617 1 94.31 227 GLY A O 1
ATOM 1710 N N . ALA A 1 228 ? -21.641 6.031 12.75 1 95.81 228 ALA A N 1
ATOM 1711 C CA . ALA A 1 228 ? -20.453 6.82 12.484 1 95.81 228 ALA A CA 1
ATOM 1712 C C . ALA A 1 228 ? -20.25 7.902 13.547 1 95.81 228 ALA A C 1
ATOM 1714 O O . ALA A 1 228 ? -21.234 8.438 14.07 1 95.81 228 ALA A O 1
ATOM 1715 N N . LEU A 1 229 ? -18.953 8.172 13.867 1 96.19 229 LEU A N 1
ATOM 1716 C CA . LEU A 1 229 ? -18.625 9.281 14.758 1 96.19 229 LEU A CA 1
ATOM 1717 C C . LEU A 1 229 ? -18.812 10.617 14.055 1 96.19 229 LEU A C 1
ATOM 1719 O O . LEU A 1 229 ? -18.719 10.695 12.828 1 96.19 229 LEU A O 1
ATOM 1723 N N . GLU A 1 230 ? -19.125 11.609 14.906 1 96.81 230 GLU A N 1
ATOM 1724 C CA . GLU A 1 230 ? -19.062 12.969 14.359 1 96.81 230 GLU A CA 1
ATOM 1725 C C . GLU A 1 230 ? -17.641 13.344 13.984 1 96.81 230 GLU A C 1
ATOM 1727 O O . GLU A 1 230 ? -16.688 13.023 14.703 1 96.81 230 GLU A O 1
ATOM 1732 N N . PRO A 1 231 ? -17.469 14.078 12.844 1 96.88 231 PRO A N 1
ATOM 1733 C CA . PRO A 1 231 ? -16.125 14.461 12.414 1 96.88 231 PRO A CA 1
ATOM 1734 C C . PRO A 1 231 ? -15.383 15.266 13.469 1 96.88 231 PRO A C 1
ATOM 1736 O O . PRO A 1 231 ? -14.148 15.211 13.539 1 96.88 231 PRO A O 1
ATOM 1739 N N . SER A 1 232 ? -16.109 15.922 14.391 1 97.5 232 SER A N 1
ATOM 1740 C CA . SER A 1 232 ? -15.484 16.734 15.43 1 97.5 232 SER A CA 1
ATOM 1741 C C . SER A 1 232 ? -14.711 15.867 16.422 1 97.5 232 SER A C 1
ATOM 1743 O O . SER A 1 232 ? -13.711 16.297 16.984 1 97.5 232 SER A O 1
ATOM 1745 N N . VAL A 1 233 ? -15.141 14.648 16.562 1 96.94 233 VAL A N 1
ATOM 1746 C CA . VAL A 1 233 ? -14.469 13.734 17.484 1 96.94 233 VAL A CA 1
ATOM 1747 C C . VAL A 1 233 ? -13.086 13.383 16.938 1 96.94 233 VAL A C 1
ATOM 1749 O O . VAL A 1 233 ? -12.094 13.453 17.672 1 96.94 233 VAL A O 1
ATOM 1752 N N . SER A 1 234 ? -13.023 13.07 15.664 1 97.31 234 SER A N 1
ATOM 1753 C CA . SER A 1 234 ? -11.75 12.758 15.016 1 97.31 234 SER A CA 1
ATOM 1754 C C . SER A 1 234 ? -10.844 13.977 14.961 1 97.31 234 SER A C 1
ATOM 1756 O O . SER A 1 234 ? -9.625 13.859 15.125 1 97.31 234 SER A O 1
ATOM 1758 N N . ALA A 1 235 ? -11.438 15.109 14.742 1 98.06 235 ALA A N 1
ATOM 1759 C CA . ALA A 1 235 ? -10.68 16.359 14.656 1 98.06 235 ALA A CA 1
ATOM 1760 C C . ALA A 1 235 ? -10.016 16.688 15.992 1 98.06 235 ALA A C 1
ATOM 1762 O O . ALA A 1 235 ? -8.859 17.125 16.016 1 98.06 235 ALA A O 1
ATOM 1763 N N . GLU A 1 236 ? -10.75 16.5 17.094 1 97.5 236 GLU A N 1
ATOM 1764 C CA . GLU A 1 236 ? -10.195 16.766 18.422 1 97.5 236 GLU A CA 1
ATOM 1765 C C . GLU A 1 236 ? -9.031 15.828 18.734 1 97.5 236 GLU A C 1
ATOM 1767 O O . GLU A 1 236 ? -8.039 16.25 19.328 1 97.5 236 GLU A O 1
ATOM 1772 N N . SER A 1 237 ? -9.203 14.594 18.328 1 97.06 237 SER A N 1
ATOM 1773 C CA . SER A 1 237 ? -8.117 13.641 18.5 1 97.06 237 SER A CA 1
ATOM 1774 C C . SER A 1 237 ? -6.895 14.039 17.688 1 97.06 237 SER A C 1
ATOM 1776 O O . SER A 1 237 ? -5.762 13.945 18.156 1 97.06 237 SER A O 1
ATOM 1778 N N . CYS A 1 238 ? -7.109 14.484 16.453 1 98 238 CYS A N 1
ATOM 1779 C CA . CYS A 1 238 ? -6.016 14.953 15.617 1 98 238 CYS A CA 1
ATOM 1780 C C . CYS A 1 238 ? -5.34 16.172 16.219 1 98 238 CYS A C 1
ATOM 1782 O O . CYS A 1 238 ? -4.117 16.297 16.172 1 98 238 CYS A O 1
ATOM 1784 N N . LEU A 1 239 ? -6.121 17.078 16.828 1 98.38 239 LEU A N 1
ATOM 1785 C CA . LEU A 1 239 ? -5.586 18.25 17.516 1 98.38 239 LEU A CA 1
ATOM 1786 C C . LEU A 1 239 ? -4.645 17.844 18.641 1 98.38 239 LEU A C 1
ATOM 1788 O O . LEU A 1 239 ? -3.607 18.484 18.844 1 98.38 239 LEU A O 1
ATOM 1792 N N . GLU A 1 240 ? -5 16.781 19.359 1 97.62 240 GLU A N 1
ATOM 1793 C CA . GLU A 1 240 ? -4.125 16.297 20.422 1 97.62 240 GLU A CA 1
ATOM 1794 C C . GLU A 1 240 ? -2.754 15.906 19.875 1 97.62 240 GLU A C 1
ATOM 1796 O O . GLU A 1 240 ? -1.734 16.125 20.531 1 97.62 240 GLU A O 1
ATOM 1801 N N . ILE A 1 241 ? -2.717 15.305 18.688 1 97.25 241 ILE A N 1
ATOM 1802 C CA . ILE A 1 241 ? -1.449 14.969 18.047 1 97.25 241 ILE A CA 1
ATOM 1803 C C . ILE A 1 241 ? -0.704 16.25 17.672 1 97.25 241 ILE A C 1
ATOM 1805 O O . ILE A 1 241 ? 0.482 16.391 17.984 1 97.25 241 ILE A O 1
ATOM 1809 N N . ILE A 1 242 ? -1.411 17.234 17.094 1 98.25 242 ILE A N 1
ATOM 1810 C CA . ILE A 1 242 ? -0.819 18.484 16.625 1 98.25 242 ILE A CA 1
ATOM 1811 C C . ILE A 1 242 ? -0.238 19.25 17.797 1 98.25 242 ILE A C 1
ATOM 1813 O O . ILE A 1 242 ? 0.839 19.844 17.688 1 98.25 242 ILE A O 1
ATOM 1817 N N . GLU A 1 243 ? -0.852 19.172 18.969 1 97.69 243 GLU A N 1
ATOM 1818 C CA . GLU A 1 243 ? -0.444 19.922 20.156 1 97.69 243 GLU A CA 1
ATOM 1819 C C . GLU A 1 243 ? 0.648 19.172 20.922 1 97.69 243 GLU A C 1
ATOM 1821 O O . GLU A 1 243 ? 1.15 19.672 21.938 1 97.69 243 GLU A O 1
ATOM 1826 N N . GLY A 1 244 ? 0.938 18 20.562 1 96.56 244 GLY A N 1
ATOM 1827 C CA . GLY A 1 244 ? 2.047 17.266 21.156 1 96.56 244 GLY A CA 1
ATOM 1828 C C . GLY A 1 244 ? 1.63 16.391 22.312 1 96.56 244 GLY A C 1
ATOM 1829 O O . GLY A 1 244 ? 2.471 15.742 22.938 1 96.56 244 GLY A O 1
ATOM 1830 N N . LYS A 1 245 ? 0.351 16.266 22.516 1 96.12 245 LYS A N 1
ATOM 1831 C CA . LYS A 1 245 ? -0.15 15.492 23.641 1 96.12 245 LYS A CA 1
ATOM 1832 C C . LYS A 1 245 ? 0.012 14 23.406 1 96.12 245 LYS A C 1
ATOM 1834 O O . LYS A 1 245 ? -0.056 13.195 24.328 1 96.12 245 LYS A O 1
ATOM 1839 N N . ARG A 1 246 ? 0.278 13.672 22.172 1 95.38 246 ARG A N 1
ATOM 1840 C CA . ARG A 1 246 ? 0.39 12.25 21.844 1 95.38 246 ARG A CA 1
ATOM 1841 C C . ARG A 1 246 ? 1.759 11.938 21.25 1 95.38 246 ARG A C 1
ATOM 1843 O O . ARG A 1 246 ? 1.889 11.023 20.422 1 95.38 246 ARG A O 1
ATOM 1850 N N . ASP A 1 247 ? 2.805 12.633 21.609 1 94.88 247 ASP A N 1
ATOM 1851 C CA . ASP A 1 247 ? 4.148 12.484 21.047 1 94.88 247 ASP A CA 1
ATOM 1852 C C . ASP A 1 247 ? 4.723 11.109 21.359 1 94.88 247 ASP A C 1
ATOM 1854 O O . ASP A 1 247 ? 5.523 10.578 20.594 1 94.88 247 ASP A O 1
ATOM 1858 N N . ALA A 1 248 ? 4.227 10.5 22.406 1 93.12 248 ALA A N 1
ATOM 1859 C CA . ALA A 1 248 ? 4.723 9.188 22.812 1 93.12 248 ALA A CA 1
ATOM 1860 C C . ALA A 1 248 ? 4.203 8.094 21.875 1 93.12 248 ALA A C 1
ATOM 1862 O O . ALA A 1 248 ? 4.711 6.973 21.875 1 93.12 248 ALA A O 1
ATOM 1863 N N . GLU A 1 249 ? 3.26 8.469 20.984 1 93.38 249 GLU A N 1
ATOM 1864 C CA . GLU A 1 249 ? 2.627 7.496 20.109 1 93.38 249 GLU A CA 1
ATOM 1865 C C . GLU A 1 249 ? 3.102 7.676 18.656 1 93.38 249 GLU A C 1
ATOM 1867 O O . GLU A 1 249 ? 2.443 7.219 17.719 1 93.38 249 GLU A O 1
ATOM 1872 N N . THR A 1 250 ? 4.219 8.328 18.5 1 92.94 250 THR A N 1
ATOM 1873 C CA . THR A 1 250 ? 4.762 8.523 17.156 1 92.94 250 THR A CA 1
ATOM 1874 C C . THR A 1 250 ? 5.172 7.184 16.547 1 92.94 250 THR A C 1
ATOM 1876 O O . THR A 1 250 ? 5.348 6.195 17.25 1 92.94 250 THR A O 1
ATOM 1879 N N . ASN A 1 251 ? 5.152 7.086 15.273 1 93.12 251 ASN A N 1
ATOM 1880 C CA . ASN A 1 251 ? 5.594 5.938 14.484 1 93.12 251 ASN A CA 1
ATOM 1881 C C . ASN A 1 251 ? 4.699 4.723 14.719 1 93.12 251 ASN A C 1
ATOM 1883 O O . ASN A 1 251 ? 5.172 3.586 14.711 1 93.12 251 ASN A O 1
ATOM 1887 N N . LYS A 1 252 ? 3.432 4.996 15.078 1 93.5 252 LYS A N 1
ATOM 1888 C CA . LYS A 1 252 ? 2.42 3.953 15.234 1 93.5 252 LYS A CA 1
ATOM 1889 C C . LYS A 1 252 ? 1.213 4.219 14.344 1 93.5 252 LYS A C 1
ATOM 1891 O O . LYS A 1 252 ? 1.109 5.285 13.727 1 93.5 252 LYS A O 1
ATOM 1896 N N . PHE A 1 253 ? 0.492 3.229 14.203 1 96.56 253 PHE A N 1
ATOM 1897 C CA . PHE A 1 253 ? -0.815 3.336 13.57 1 96.56 253 PHE A CA 1
ATOM 1898 C C . PHE A 1 253 ? -1.905 3.578 14.609 1 96.56 253 PHE A C 1
ATOM 1900 O O . PHE A 1 253 ? -2.467 2.627 15.156 1 96.56 253 PHE A O 1
ATOM 1907 N N . LEU A 1 254 ? -2.26 4.879 14.781 1 95.44 254 LEU A N 1
ATOM 1908 C CA . LEU A 1 254 ? -3.053 5.227 15.953 1 95.44 254 LEU A CA 1
ATOM 1909 C C . LEU A 1 254 ? -4.488 5.562 15.562 1 95.44 254 LEU A C 1
ATOM 1911 O O . LEU A 1 254 ? -4.727 6.109 14.484 1 95.44 254 LEU A O 1
ATOM 1915 N N . SER A 1 255 ? -5.359 5.246 16.422 1 95 255 SER A N 1
ATOM 1916 C CA . SER A 1 255 ? -6.762 5.645 16.328 1 95 255 SER A CA 1
ATOM 1917 C C . SER A 1 255 ? -7.098 6.746 17.328 1 95 255 SER A C 1
ATOM 1919 O O . SER A 1 255 ? -6.203 7.328 17.938 1 95 255 SER A O 1
ATOM 1921 N N . ILE A 1 256 ? -8.336 7.301 17.5 1 89.94 256 ILE A N 1
ATOM 1922 C CA . ILE A 1 256 ? -8.766 8.453 18.297 1 89.94 256 ILE A CA 1
ATOM 1923 C C . ILE A 1 256 ? -8.5 8.195 19.766 1 89.94 256 ILE A C 1
ATOM 1925 O O . ILE A 1 256 ? -8.148 9.109 20.516 1 89.94 256 ILE A O 1
ATOM 1929 N N . ARG A 1 257 ? -8.773 7.094 20.438 1 75.69 257 ARG A N 1
ATOM 1930 C CA . ARG A 1 257 ? -8.734 6.891 21.875 1 75.69 257 ARG A CA 1
ATOM 1931 C C . ARG A 1 257 ? -7.594 5.953 22.266 1 75.69 257 ARG A C 1
ATOM 1933 O O . ARG A 1 257 ? -7.781 5.035 23.062 1 75.69 257 ARG A O 1
ATOM 1940 N N . GLY A 1 258 ? -6.418 6.305 21.641 1 74.38 258 GLY A N 1
ATOM 1941 C CA . GLY A 1 258 ? -5.219 5.613 22.078 1 74.38 258 GLY A CA 1
ATOM 1942 C C . GLY A 1 258 ? -5.133 4.188 21.578 1 74.38 258 GLY A C 1
ATOM 1943 O O . GLY A 1 258 ? -4.184 3.465 21.891 1 74.38 258 GLY A O 1
ATOM 1944 N N . LYS A 1 259 ? -6.125 3.744 20.922 1 81 259 LYS A N 1
ATOM 1945 C CA . LYS A 1 259 ? -6.031 2.404 20.344 1 81 259 LYS A CA 1
ATOM 1946 C C . LYS A 1 259 ? -5.082 2.381 19.141 1 81 259 LYS A C 1
ATOM 1948 O O . LYS A 1 259 ? -5.113 3.279 18.297 1 81 259 LYS A O 1
ATOM 1953 N N . ASP A 1 260 ? -4.164 1.361 19.297 1 88 260 ASP A N 1
ATOM 1954 C CA . ASP A 1 260 ? -3.223 1.168 18.188 1 88 260 ASP A CA 1
ATOM 1955 C C . ASP A 1 260 ? -3.639 -0.012 17.312 1 88 260 ASP A C 1
ATOM 1957 O O . ASP A 1 260 ? -4.07 -1.048 17.828 1 88 260 ASP A O 1
ATOM 1961 N N . TRP A 1 261 ? -3.605 0.269 16.062 1 91.88 261 TRP A N 1
ATOM 1962 C CA . TRP A 1 261 ? -3.875 -0.806 15.109 1 91.88 261 TRP A CA 1
ATOM 1963 C C . TRP A 1 261 ? -2.602 -1.585 14.797 1 91.88 261 TRP A C 1
ATOM 1965 O O . TRP A 1 261 ? -1.521 -1.001 14.68 1 91.88 261 TRP A O 1
ATOM 1975 N N . PRO A 1 262 ? -2.75 -2.934 14.758 1 93.81 262 PRO A N 1
ATOM 1976 C CA . PRO A 1 262 ? -1.636 -3.605 14.086 1 93.81 262 PRO A CA 1
ATOM 1977 C C . PRO A 1 262 ? -1.451 -3.143 12.641 1 93.81 262 PRO A C 1
ATOM 1979 O O . PRO A 1 262 ? -2.426 -2.781 11.977 1 93.81 262 PRO A O 1
ATOM 1982 N N . TRP A 1 263 ? -0.239 -3.084 12.281 1 94.69 263 TRP A N 1
ATOM 1983 C CA . TRP A 1 263 ? -0.019 -2.678 10.898 1 94.69 263 TRP A CA 1
ATOM 1984 C C . TRP A 1 263 ? -0.721 -3.629 9.93 1 94.69 263 TRP A C 1
ATOM 1986 O O . TRP A 1 263 ? -0.711 -4.848 10.133 1 94.69 263 TRP A O 1
ATOM 1996 N N . MET B 1 1 ? -2.912 -39.188 -11.633 1 68.38 1 MET B N 1
ATOM 1997 C CA . MET B 1 1 ? -3.389 -37.969 -10.992 1 68.38 1 MET B CA 1
ATOM 1998 C C . MET B 1 1 ? -3.258 -36.781 -11.922 1 68.38 1 MET B C 1
ATOM 2000 O O . MET B 1 1 ? -2.309 -36.688 -12.703 1 68.38 1 MET B O 1
ATOM 2004 N N . SER B 1 2 ? -4.297 -35.938 -12.055 1 85.12 2 SER B N 1
ATOM 2005 C CA . SER B 1 2 ? -4.273 -34.781 -12.945 1 85.12 2 SER B CA 1
ATOM 2006 C C . SER B 1 2 ? -3.197 -33.781 -12.531 1 85.12 2 SER B C 1
ATOM 2008 O O . SER B 1 2 ? -2.988 -33.562 -11.336 1 85.12 2 SER B O 1
ATOM 2010 N N . PRO B 1 3 ? -2.418 -33.312 -13.445 1 93.88 3 PRO B N 1
ATOM 2011 C CA . PRO B 1 3 ? -1.361 -32.344 -13.102 1 93.88 3 PRO B CA 1
ATOM 2012 C C . PRO B 1 3 ? -1.899 -31.078 -12.438 1 93.88 3 PRO B C 1
ATOM 2014 O O . PRO B 1 3 ? -3.033 -30.672 -12.703 1 93.88 3 PRO B O 1
ATOM 2017 N N . THR B 1 4 ? -1.123 -30.594 -11.445 1 96.56 4 THR B N 1
ATOM 2018 C CA . THR B 1 4 ? -1.425 -29.281 -10.883 1 96.56 4 THR B CA 1
ATOM 2019 C C . THR B 1 4 ? -1.117 -28.188 -11.883 1 96.56 4 THR B C 1
ATOM 2021 O O . THR B 1 4 ? -0.023 -28.141 -12.453 1 96.56 4 THR B O 1
ATOM 2024 N N . VAL B 1 5 ? -2.088 -27.297 -12.195 1 98.12 5 VAL B N 1
ATOM 2025 C CA . VAL B 1 5 ? -1.929 -26.219 -13.172 1 98.12 5 VAL B CA 1
ATOM 2026 C C . VAL B 1 5 ? -1.416 -24.953 -12.477 1 98.12 5 VAL B C 1
ATOM 2028 O O . VAL B 1 5 ? -2.08 -24.422 -11.586 1 98.12 5 VAL B O 1
ATOM 2031 N N . VAL B 1 6 ? -0.224 -24.469 -12.906 1 98.88 6 VAL B N 1
ATOM 2032 C CA . VAL B 1 6 ? 0.441 -23.359 -12.234 1 98.88 6 VAL B CA 1
ATOM 2033 C C . VAL B 1 6 ? 0.749 -22.25 -13.25 1 98.88 6 VAL B C 1
ATOM 2035 O O . VAL B 1 6 ? 1.235 -22.531 -14.344 1 98.88 6 VAL B O 1
ATOM 2038 N N . LEU B 1 7 ? 0.386 -21.062 -12.969 1 98.94 7 LEU B N 1
ATOM 2039 C CA . LEU B 1 7 ? 0.845 -19.891 -13.719 1 98.94 7 LEU B CA 1
ATOM 2040 C C . LEU B 1 7 ? 1.821 -19.062 -12.891 1 98.94 7 LEU B C 1
ATOM 2042 O O . LEU B 1 7 ? 1.537 -18.734 -11.742 1 98.94 7 LEU B O 1
ATOM 2046 N N . VAL B 1 8 ? 2.975 -18.766 -13.414 1 98.94 8 VAL B N 1
ATOM 2047 C CA . VAL B 1 8 ? 3.977 -17.922 -12.781 1 98.94 8 VAL B CA 1
ATOM 2048 C C . VAL B 1 8 ? 4.23 -16.688 -13.656 1 98.94 8 VAL B C 1
ATOM 2050 O O . VAL B 1 8 ? 4.668 -16.812 -14.797 1 98.94 8 VAL B O 1
ATOM 2053 N N . THR B 1 9 ? 3.951 -15.5 -13.156 1 98.94 9 THR B N 1
ATOM 2054 C CA . THR B 1 9 ? 4.242 -14.281 -13.906 1 98.94 9 THR B CA 1
ATOM 2055 C C . THR B 1 9 ? 5.715 -13.906 -13.773 1 98.94 9 THR B C 1
ATOM 2057 O O . THR B 1 9 ? 6.344 -14.18 -12.75 1 98.94 9 THR B O 1
ATOM 2060 N N . GLY B 1 10 ? 6.227 -13.234 -14.812 1 98.5 10 GLY B N 1
ATOM 2061 C CA . GLY B 1 10 ? 7.633 -12.867 -14.789 1 98.5 10 GLY B CA 1
ATOM 2062 C C . GLY B 1 10 ? 8.555 -14.062 -14.656 1 98.5 10 GLY B C 1
ATOM 2063 O O . GLY B 1 10 ? 9.461 -14.062 -13.82 1 98.5 10 GLY B O 1
ATOM 2064 N N . ALA B 1 11 ? 8.367 -15.109 -15.477 1 98.69 11 ALA B N 1
ATOM 2065 C CA . ALA B 1 11 ? 8.977 -16.406 -15.203 1 98.69 11 ALA B CA 1
ATOM 2066 C C . ALA B 1 11 ? 10.164 -16.656 -16.125 1 98.69 11 ALA B C 1
ATOM 2068 O O . ALA B 1 11 ? 10.742 -17.75 -16.125 1 98.69 11 ALA B O 1
ATOM 2069 N N . ASN B 1 12 ? 10.586 -15.656 -16.922 1 98 12 ASN B N 1
ATOM 2070 C CA . ASN B 1 12 ? 11.648 -15.898 -17.906 1 98 12 ASN B CA 1
ATOM 2071 C C . ASN B 1 12 ? 13.031 -15.711 -17.281 1 98 12 ASN B C 1
ATOM 2073 O O . ASN B 1 12 ? 14.039 -16.062 -17.891 1 98 12 ASN B O 1
ATOM 2077 N N . ARG B 1 13 ? 13.117 -15.141 -16.078 1 96.5 13 ARG B N 1
ATOM 2078 C CA . ARG B 1 13 ? 14.391 -14.93 -15.406 1 96.5 13 ARG B CA 1
ATOM 2079 C C . ARG B 1 13 ? 14.203 -14.859 -13.891 1 96.5 13 ARG B C 1
ATOM 2081 O O . ARG B 1 13 ? 13.07 -14.891 -13.398 1 96.5 13 ARG B O 1
ATOM 2088 N N . GLY B 1 14 ? 15.312 -14.891 -13.203 1 97 14 GLY B N 1
ATOM 2089 C CA . GLY B 1 14 ? 15.312 -14.617 -11.773 1 97 14 GLY B CA 1
ATOM 2090 C C . GLY B 1 14 ? 14.539 -15.656 -10.977 1 97 14 GLY B C 1
ATOM 2091 O O . GLY B 1 14 ? 14.688 -16.859 -11.195 1 97 14 GLY B O 1
ATOM 2092 N N . ILE B 1 15 ? 13.797 -15.172 -10.016 1 98.06 15 ILE B N 1
ATOM 2093 C CA . ILE B 1 15 ? 13.07 -16.016 -9.078 1 98.06 15 ILE B CA 1
ATOM 2094 C C . ILE B 1 15 ? 12.008 -16.828 -9.828 1 98.06 15 ILE B C 1
ATOM 2096 O O . ILE B 1 15 ? 11.852 -18.031 -9.586 1 98.06 15 ILE B O 1
ATOM 2100 N N . GLY B 1 16 ? 11.305 -16.156 -10.797 1 98.69 16 GLY B N 1
ATOM 2101 C CA . GLY B 1 16 ? 10.281 -16.844 -11.57 1 98.69 16 GLY B CA 1
ATOM 2102 C C . GLY B 1 16 ? 10.812 -18.016 -12.367 1 98.69 16 GLY B C 1
ATOM 2103 O O . GLY B 1 16 ? 10.203 -19.094 -12.383 1 98.69 16 GLY B O 1
ATOM 2104 N N . TYR B 1 17 ? 11.953 -17.797 -12.969 1 98.75 17 TYR B N 1
ATOM 2105 C CA . TYR B 1 17 ? 12.617 -18.859 -13.711 1 98.75 17 TYR B CA 1
ATOM 2106 C C . TYR B 1 17 ? 12.938 -20.047 -12.805 1 98.75 17 TYR B C 1
ATOM 2108 O O . TYR B 1 17 ? 12.688 -21.188 -13.164 1 98.75 17 TYR B O 1
ATOM 2116 N N . GLU B 1 18 ? 13.461 -19.766 -11.672 1 98.81 18 GLU B N 1
ATOM 2117 C CA . GLU B 1 18 ? 13.875 -20.812 -10.75 1 98.81 18 GLU B CA 1
ATOM 2118 C C . GLU B 1 18 ? 12.672 -21.516 -10.141 1 98.81 18 GLU B C 1
ATOM 2120 O O . GLU B 1 18 ? 12.734 -22.703 -9.82 1 98.81 18 GLU B O 1
ATOM 2125 N N . ILE B 1 19 ? 11.516 -20.797 -9.969 1 98.88 19 ILE B N 1
ATOM 2126 C CA . ILE B 1 19 ? 10.289 -21.453 -9.508 1 98.88 19 ILE B CA 1
ATOM 2127 C C . ILE B 1 19 ? 9.836 -22.469 -10.539 1 98.88 19 ILE B C 1
ATOM 2129 O O . ILE B 1 19 ? 9.516 -23.609 -10.195 1 98.88 19 ILE B O 1
ATOM 2133 N N . VAL B 1 20 ? 9.836 -22.094 -11.82 1 98.94 20 VAL B N 1
ATOM 2134 C CA . VAL B 1 20 ? 9.453 -23.031 -12.875 1 98.94 20 VAL B CA 1
ATOM 2135 C C . VAL B 1 20 ? 10.414 -24.219 -12.898 1 98.94 20 VAL B C 1
ATOM 2137 O O . VAL B 1 20 ? 9.992 -25.359 -13.023 1 98.94 20 VAL B O 1
ATOM 2140 N N . LYS B 1 21 ? 11.703 -23.938 -12.734 1 98.88 21 LYS B N 1
ATOM 2141 C CA . LYS B 1 21 ? 12.711 -25 -12.695 1 98.88 21 LYS B CA 1
ATOM 2142 C C . LYS B 1 21 ? 12.43 -25.984 -11.555 1 98.88 21 LYS B C 1
ATOM 2144 O O . LYS B 1 21 ? 12.477 -27.188 -11.75 1 98.88 21 LYS B O 1
ATOM 2149 N N . ALA B 1 22 ? 12.125 -25.453 -10.383 1 98.81 22 ALA B N 1
ATOM 2150 C CA . ALA B 1 22 ? 11.82 -26.297 -9.234 1 98.81 22 ALA B CA 1
ATOM 2151 C C . ALA B 1 22 ? 10.578 -27.156 -9.5 1 98.81 22 ALA B C 1
ATOM 2153 O O . ALA B 1 22 ? 10.547 -28.328 -9.141 1 98.81 22 ALA B O 1
ATOM 2154 N N . LEU B 1 23 ? 9.578 -26.594 -10.156 1 98.75 23 LEU B N 1
ATOM 2155 C CA . LEU B 1 23 ? 8.336 -27.297 -10.453 1 98.75 23 LEU B CA 1
ATOM 2156 C C . LEU B 1 23 ? 8.594 -28.469 -11.406 1 98.75 23 LEU B C 1
ATOM 2158 O O . LEU B 1 23 ? 8.117 -29.578 -11.18 1 98.75 23 LEU B O 1
ATOM 2162 N N . ILE B 1 24 ? 9.391 -28.281 -12.453 1 98.19 24 ILE B N 1
ATOM 2163 C CA . ILE B 1 24 ? 9.555 -29.312 -13.477 1 98.19 24 ILE B CA 1
ATOM 2164 C C . ILE B 1 24 ? 10.438 -30.438 -12.938 1 98.19 24 ILE B C 1
ATOM 2166 O O . ILE B 1 24 ? 10.406 -31.562 -13.438 1 98.19 24 ILE B O 1
ATOM 2170 N N . GLN B 1 25 ? 11.203 -30.062 -11.953 1 97.81 25 GLN B N 1
ATOM 2171 C CA . GLN B 1 25 ? 12.102 -31.062 -11.383 1 97.81 25 GLN B CA 1
ATOM 2172 C C . GLN B 1 25 ? 11.414 -31.875 -10.289 1 97.81 25 GLN B C 1
ATOM 2174 O O . GLN B 1 25 ? 11.93 -32.906 -9.844 1 97.81 25 GLN B O 1
ATOM 2179 N N . SER B 1 26 ? 10.289 -31.391 -9.852 1 96.81 26 SER B N 1
ATOM 2180 C CA . SER B 1 26 ? 9.5 -32.094 -8.844 1 96.81 26 SER B CA 1
ATOM 2181 C C . SER B 1 26 ? 9.016 -33.438 -9.359 1 96.81 26 SER B C 1
ATOM 2183 O O . SER B 1 26 ? 8.773 -33.594 -10.555 1 96.81 26 SER B O 1
ATOM 2185 N N . PRO B 1 27 ? 8.859 -34.5 -8.43 1 94.38 27 PRO B N 1
ATOM 2186 C CA . PRO B 1 27 ? 8.273 -35.781 -8.852 1 94.38 27 PRO B CA 1
ATOM 2187 C C . PRO B 1 27 ? 6.762 -35.688 -9.047 1 94.38 27 PRO B C 1
ATOM 2189 O O . PRO B 1 27 ? 6.145 -36.656 -9.531 1 94.38 27 PRO B O 1
ATOM 2192 N N . LEU B 1 28 ? 6.168 -34.594 -8.664 1 95.56 28 LEU B N 1
ATOM 2193 C CA . LEU B 1 28 ? 4.742 -34.406 -8.883 1 95.56 28 LEU B CA 1
ATOM 2194 C C . LEU B 1 28 ? 4.484 -33.781 -10.258 1 95.56 28 LEU B C 1
ATOM 2196 O O . LEU B 1 28 ? 5.277 -32.969 -10.734 1 95.56 28 LEU B O 1
ATOM 2200 N N . PRO B 1 29 ? 3.398 -34.156 -10.906 1 95.94 29 PRO B N 1
ATOM 2201 C CA . PRO B 1 29 ? 3.104 -33.656 -12.25 1 95.94 29 PRO B CA 1
ATOM 2202 C C . PRO B 1 29 ? 2.562 -32.219 -12.242 1 95.94 29 PRO B C 1
ATOM 2204 O O . PRO B 1 29 ? 1.689 -31.906 -11.438 1 95.94 29 PRO B O 1
ATOM 2207 N N . TYR B 1 30 ? 3.062 -31.391 -13.148 1 97.62 30 TYR B N 1
ATOM 2208 C CA . TYR B 1 30 ? 2.633 -30 -13.266 1 97.62 30 TYR B CA 1
ATOM 2209 C C . TYR B 1 30 ? 2.395 -29.625 -14.719 1 97.62 30 TYR B C 1
ATOM 2211 O O . TYR B 1 30 ? 3.141 -30.047 -15.609 1 97.62 30 TYR B O 1
ATOM 2219 N N . LYS B 1 31 ? 1.304 -28.922 -14.977 1 97.44 31 LYS B N 1
ATOM 2220 C CA . LYS B 1 31 ? 1.157 -28.094 -16.172 1 97.44 31 LYS B CA 1
ATOM 2221 C C . LYS B 1 31 ? 1.487 -26.641 -15.883 1 97.44 31 LYS B C 1
ATOM 2223 O O . LYS B 1 31 ? 0.72 -25.938 -15.211 1 97.44 31 LYS B O 1
ATOM 2228 N N . ILE B 1 32 ? 2.58 -26.188 -16.453 1 98.75 32 ILE B N 1
ATOM 2229 C CA . ILE B 1 32 ? 3.127 -24.906 -16.031 1 98.75 32 ILE B CA 1
ATOM 2230 C C . ILE B 1 32 ? 2.955 -23.875 -17.156 1 98.75 32 ILE B C 1
ATOM 2232 O O . ILE B 1 32 ? 3.363 -24.109 -18.297 1 98.75 32 ILE B O 1
ATOM 2236 N N . PHE B 1 33 ? 2.27 -22.812 -16.797 1 98.88 33 PHE B N 1
ATOM 2237 C CA . PHE B 1 33 ? 2.246 -21.641 -17.672 1 98.88 33 PHE B CA 1
ATOM 2238 C C . PHE B 1 33 ? 3.338 -20.656 -17.281 1 98.88 33 PHE B C 1
ATOM 2240 O O . PHE B 1 33 ? 3.229 -19.969 -16.266 1 98.88 33 PHE B O 1
ATOM 2247 N N . LEU B 1 34 ? 4.414 -20.641 -18.109 1 98.94 34 LEU B N 1
ATOM 2248 C CA . LEU B 1 34 ? 5.516 -19.688 -17.984 1 98.94 34 LEU B CA 1
ATOM 2249 C C . LEU B 1 34 ? 5.168 -18.359 -18.641 1 98.94 34 LEU B C 1
ATOM 2251 O O . LEU B 1 34 ? 5.176 -18.25 -19.875 1 98.9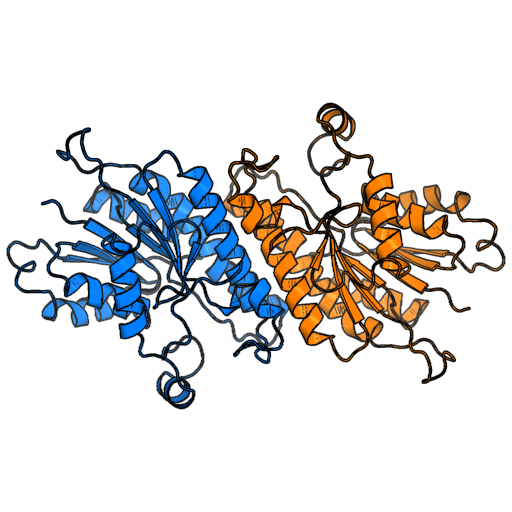4 34 LEU B O 1
ATOM 2255 N N . ALA B 1 35 ? 4.859 -17.359 -17.812 1 98.94 35 ALA B N 1
ATOM 2256 C CA . ALA B 1 35 ? 4.391 -16.094 -18.359 1 98.94 35 ALA B CA 1
ATOM 2257 C C . ALA B 1 35 ? 5.52 -15.062 -18.422 1 98.94 35 ALA B C 1
ATOM 2259 O O . ALA B 1 35 ? 6.293 -14.93 -17.469 1 98.94 35 ALA B O 1
ATOM 2260 N N . ALA B 1 36 ? 5.621 -14.445 -19.516 1 98.69 36 ALA B N 1
ATOM 2261 C CA . ALA B 1 36 ? 6.605 -13.383 -19.734 1 98.69 36 ALA B CA 1
ATOM 2262 C C . ALA B 1 36 ? 6.039 -12.289 -20.641 1 98.69 36 ALA B C 1
ATOM 2264 O O . ALA B 1 36 ? 5.223 -12.57 -21.531 1 98.69 36 ALA B O 1
ATOM 2265 N N . ARG B 1 37 ? 6.477 -11.102 -20.406 1 97.81 37 ARG B N 1
ATOM 2266 C CA . ARG B 1 37 ? 6.035 -9.969 -21.219 1 97.81 37 ARG B CA 1
ATOM 2267 C C . ARG B 1 37 ? 6.52 -10.109 -22.656 1 97.81 37 ARG B C 1
ATOM 2269 O O . ARG B 1 37 ? 5.766 -9.836 -23.594 1 97.81 37 ARG B O 1
ATOM 2276 N N . ASP B 1 38 ? 7.734 -10.523 -22.766 1 97.81 38 ASP B N 1
ATOM 2277 C CA . ASP B 1 38 ? 8.359 -10.773 -24.062 1 97.81 38 ASP B CA 1
ATOM 2278 C C . ASP B 1 38 ? 8.289 -12.258 -24.422 1 97.81 38 ASP B C 1
ATOM 2280 O O . ASP B 1 38 ? 8.961 -13.086 -23.812 1 97.81 38 ASP B O 1
ATOM 2284 N N . PRO B 1 39 ? 7.539 -12.547 -25.438 1 96.5 39 PRO B N 1
ATOM 2285 C CA . PRO B 1 39 ? 7.363 -13.961 -25.766 1 96.5 39 PRO B CA 1
ATOM 2286 C C . PRO B 1 39 ? 8.664 -14.641 -26.172 1 96.5 39 PRO B C 1
ATOM 2288 O O . PRO B 1 39 ? 8.859 -15.828 -25.906 1 96.5 39 PRO B O 1
ATOM 2291 N N . SER B 1 40 ? 9.562 -13.945 -26.812 1 98.44 40 SER B N 1
ATOM 2292 C CA . SER B 1 40 ? 10.836 -14.539 -27.219 1 98.44 40 SER B CA 1
ATOM 2293 C C . SER B 1 40 ? 11.672 -14.945 -26.016 1 98.44 40 SER B C 1
ATOM 2295 O O . SER B 1 40 ? 12.289 -16 -26 1 98.44 40 SER B O 1
ATOM 2297 N N . LYS B 1 41 ? 11.672 -14.102 -25 1 98.5 41 LYS B N 1
ATOM 2298 C CA . LYS B 1 41 ? 12.391 -14.43 -23.781 1 98.5 41 LYS B CA 1
ATOM 2299 C C . LYS B 1 41 ? 11.719 -15.594 -23.047 1 98.5 41 LYS B C 1
ATOM 2301 O O . LYS B 1 41 ? 12.406 -16.422 -22.438 1 98.5 41 LYS B O 1
ATOM 2306 N N . GLY B 1 42 ? 10.391 -15.625 -23.125 1 98.69 42 GLY B N 1
ATOM 2307 C CA . GLY B 1 42 ? 9.672 -16.75 -22.547 1 98.69 42 GLY B CA 1
ATOM 2308 C C . GLY B 1 42 ? 10 -18.078 -23.219 1 98.69 42 GLY B C 1
ATOM 2309 O O . GLY B 1 42 ? 10.242 -19.078 -22.547 1 98.69 42 GLY B O 1
ATOM 2310 N N . GLN B 1 43 ? 10.031 -18.047 -24.516 1 98.69 43 GLN B N 1
ATOM 2311 C CA . GLN B 1 43 ? 10.336 -19.25 -25.281 1 98.69 43 GLN B CA 1
ATOM 2312 C C . GLN B 1 43 ? 11.758 -19.719 -25.016 1 98.69 43 GLN B C 1
ATOM 2314 O O . GLN B 1 43 ? 12.016 -20.922 -24.906 1 98.69 43 GLN B O 1
ATOM 2319 N N . ALA B 1 44 ? 12.664 -18.766 -24.938 1 98.75 44 ALA B N 1
ATOM 2320 C CA . ALA B 1 44 ? 14.047 -19.109 -24.625 1 98.75 44 ALA B CA 1
ATOM 2321 C C . ALA B 1 44 ? 14.148 -19.781 -23.266 1 98.75 44 ALA B C 1
ATOM 2323 O O . ALA B 1 44 ? 14.867 -20.781 -23.109 1 98.75 44 ALA B O 1
ATOM 2324 N N . ALA B 1 45 ? 13.453 -19.234 -22.281 1 98.75 45 ALA B N 1
ATOM 2325 C CA . ALA B 1 45 ? 13.445 -19.812 -20.938 1 98.75 45 ALA B CA 1
ATOM 2326 C C . ALA B 1 45 ? 12.859 -21.234 -20.969 1 98.75 45 ALA B C 1
ATOM 2328 O O . ALA B 1 45 ? 13.453 -22.156 -20.406 1 98.75 45 ALA B O 1
ATOM 2329 N N . ALA B 1 46 ? 11.75 -21.391 -21.625 1 98.69 46 ALA B N 1
ATOM 2330 C CA . ALA B 1 46 ? 11.102 -22.703 -21.719 1 98.69 46 ALA B CA 1
ATOM 2331 C C . ALA B 1 46 ? 12.031 -23.734 -22.375 1 98.69 46 ALA B C 1
ATOM 2333 O O . ALA B 1 46 ? 12.141 -24.859 -21.906 1 98.69 46 ALA B O 1
ATOM 2334 N N . SER B 1 47 ? 12.695 -23.344 -23.406 1 98.56 47 SER B N 1
ATOM 2335 C CA . SER B 1 47 ? 13.602 -24.234 -24.141 1 98.56 47 SER B CA 1
ATOM 2336 C C . SER B 1 47 ? 14.758 -24.688 -23.25 1 98.56 47 SER B C 1
ATOM 2338 O O . SER B 1 47 ? 15.195 -25.828 -23.328 1 98.56 47 SER B O 1
ATOM 2340 N N . SER B 1 48 ? 15.234 -23.766 -22.453 1 98.5 48 SER B N 1
ATOM 2341 C CA . SER B 1 48 ? 16.344 -24.109 -21.562 1 98.5 48 SER B CA 1
ATOM 2342 C C . SER B 1 48 ? 15.891 -25.047 -20.453 1 98.5 48 SER B C 1
ATOM 2344 O O . SER B 1 48 ? 16.688 -25.844 -19.938 1 98.5 48 SER B O 1
ATOM 2346 N N . LEU B 1 49 ? 14.617 -25.062 -20.094 1 98.56 49 LEU B N 1
ATOM 2347 C CA . LEU B 1 49 ? 14.086 -25.812 -18.969 1 98.56 49 LEU B CA 1
ATOM 2348 C C . LEU B 1 49 ? 13.602 -27.188 -19.406 1 98.56 49 LEU B C 1
ATOM 2350 O O . LEU B 1 49 ? 13.625 -28.141 -18.625 1 98.56 49 LEU B O 1
ATOM 2354 N N . GLN B 1 50 ? 13.266 -27.391 -20.625 1 96.69 50 GLN B N 1
ATOM 2355 C CA . GLN B 1 50 ? 12.617 -28.578 -21.141 1 96.69 50 GLN B CA 1
ATOM 2356 C C . GLN B 1 50 ? 13.453 -29.828 -20.859 1 96.69 50 GLN B C 1
ATOM 2358 O O . GLN B 1 50 ? 12.93 -30.844 -20.422 1 96.69 50 GLN B O 1
ATOM 2363 N N . PRO B 1 51 ? 14.805 -29.781 -21 1 96.88 51 PRO B N 1
ATOM 2364 C CA . PRO B 1 51 ? 15.617 -30.984 -20.797 1 96.88 51 PRO B CA 1
ATOM 2365 C C . PRO B 1 51 ? 15.742 -31.359 -19.312 1 96.88 51 PRO B C 1
ATOM 2367 O O . PRO B 1 51 ? 16.219 -32.438 -19 1 96.88 51 PRO B O 1
ATOM 2370 N N . LEU B 1 52 ? 15.289 -30.469 -18.484 1 97.44 52 LEU B N 1
ATOM 2371 C CA . LEU B 1 52 ? 15.492 -30.656 -17.047 1 97.44 52 LEU B CA 1
ATOM 2372 C C . LEU B 1 52 ? 14.266 -31.281 -16.406 1 97.44 52 LEU B C 1
ATOM 2374 O O . LEU B 1 52 ? 14.25 -31.531 -15.195 1 97.44 52 LEU B O 1
ATOM 2378 N N . ILE B 1 53 ? 13.195 -31.562 -17.188 1 97.31 53 ILE B N 1
ATOM 2379 C CA . ILE B 1 53 ? 11.961 -32.125 -16.656 1 97.31 53 ILE B CA 1
ATOM 2380 C C . ILE B 1 53 ? 12.25 -33.5 -16.031 1 97.31 53 ILE B C 1
ATOM 2382 O O . ILE B 1 53 ? 12.953 -34.312 -16.625 1 97.31 53 ILE B O 1
ATOM 2386 N N . ASN B 1 54 ? 11.758 -33.656 -14.812 1 96.19 54 ASN B N 1
ATOM 2387 C CA . ASN B 1 54 ? 11.906 -34.938 -14.109 1 96.19 54 ASN B CA 1
ATOM 2388 C C . ASN B 1 54 ? 11.445 -36.125 -14.969 1 96.19 54 ASN B C 1
ATOM 2390 O O . ASN B 1 54 ? 10.328 -36.125 -15.477 1 96.19 54 ASN B O 1
ATOM 2394 N N . PRO B 1 55 ? 12.203 -37.188 -15.102 1 93.5 55 PRO B N 1
ATOM 2395 C CA . PRO B 1 55 ? 11.852 -38.344 -15.953 1 93.5 55 PRO B CA 1
ATOM 2396 C C . PRO B 1 55 ? 10.578 -39.031 -15.5 1 93.5 55 PRO B C 1
ATOM 2398 O O . PRO B 1 55 ? 9.844 -39.594 -16.328 1 93.5 55 PRO B O 1
ATOM 2401 N N . LEU B 1 56 ? 10.359 -38.938 -14.242 1 91.25 56 LEU B N 1
ATOM 2402 C CA . LEU B 1 56 ? 9.188 -39.625 -13.695 1 91.25 56 LEU B CA 1
ATOM 2403 C C . LEU B 1 56 ? 7.902 -39 -14.234 1 91.25 56 LEU B C 1
ATOM 2405 O O . LEU B 1 56 ? 6.879 -39.688 -14.359 1 91.25 56 LEU B O 1
ATOM 2409 N N . THR B 1 57 ? 8.016 -37.688 -14.539 1 91.69 57 THR B N 1
ATOM 2410 C CA . THR B 1 57 ? 6.805 -37 -14.961 1 91.69 57 THR B CA 1
ATOM 2411 C C . THR B 1 57 ? 6.898 -36.594 -16.438 1 91.69 57 THR B C 1
ATOM 2413 O O . THR B 1 57 ? 5.926 -36.125 -17.016 1 91.69 57 THR B O 1
ATOM 2416 N N . ALA B 1 58 ? 8.062 -36.812 -16.891 1 86 58 ALA B N 1
ATOM 2417 C CA . ALA B 1 58 ? 8.242 -36.562 -18.312 1 86 58 ALA B CA 1
ATOM 2418 C C . ALA B 1 58 ? 7.488 -37.594 -19.156 1 86 58 ALA B C 1
ATOM 2420 O O . ALA B 1 58 ? 6.98 -37.25 -20.234 1 86 58 ALA B O 1
ATOM 2421 N N . ALA B 1 59 ? 7.504 -38.812 -18.469 1 77.38 59 ALA B N 1
ATOM 2422 C CA . ALA B 1 59 ? 6.828 -39.906 -19.172 1 77.38 59 ALA B CA 1
ATOM 2423 C C . ALA B 1 59 ? 5.34 -39.594 -19.344 1 77.38 59 ALA B C 1
ATOM 2425 O O . ALA B 1 59 ? 4.699 -39.094 -18.422 1 77.38 59 ALA B O 1
ATOM 2426 N N . ASN B 1 60 ? 4.75 -39.562 -20.391 1 76.56 60 ASN B N 1
ATOM 2427 C CA . ASN B 1 60 ? 3.354 -39.344 -20.75 1 76.56 60 ASN B CA 1
ATOM 2428 C C . ASN B 1 60 ? 2.98 -37.875 -20.688 1 76.56 60 ASN B C 1
ATOM 2430 O O . ASN B 1 60 ? 1.805 -37.531 -20.562 1 76.56 60 ASN B O 1
ATOM 2434 N N . ASN B 1 61 ? 3.961 -37 -20.516 1 79.88 61 ASN B N 1
ATOM 2435 C CA . ASN B 1 61 ? 3.76 -35.562 -20.594 1 79.88 61 ASN B CA 1
ATOM 2436 C C . ASN B 1 61 ? 2.922 -35.031 -19.422 1 79.88 61 ASN B C 1
ATOM 2438 O O . ASN B 1 61 ? 2.062 -34.188 -19.594 1 79.88 61 ASN B O 1
ATOM 2442 N N . GLN B 1 62 ? 3.26 -35.656 -18.25 1 89.94 62 GLN B N 1
ATOM 2443 C CA . GLN B 1 62 ? 2.496 -35.25 -17.078 1 89.94 62 GLN B CA 1
ATOM 2444 C C . GLN B 1 62 ? 2.936 -33.844 -16.594 1 89.94 62 GLN B C 1
ATOM 2446 O O . GLN B 1 62 ? 2.139 -33.094 -16.031 1 89.94 62 GLN B O 1
ATOM 2451 N N . THR B 1 63 ? 4.23 -33.625 -16.812 1 96.38 63 THR B N 1
ATOM 2452 C CA . THR B 1 63 ? 4.746 -32.281 -16.594 1 96.38 63 THR B CA 1
ATOM 2453 C C . THR B 1 63 ? 5.035 -31.594 -17.922 1 96.38 63 THR B C 1
ATOM 2455 O O . THR B 1 63 ? 5.648 -32.188 -18.812 1 96.38 63 THR B O 1
ATOM 2458 N N . SER B 1 64 ? 4.516 -30.359 -18.094 1 96.94 64 SER B N 1
ATOM 2459 C CA . SER B 1 64 ? 4.711 -29.609 -19.328 1 96.94 64 SER B CA 1
ATOM 2460 C C . SER B 1 64 ? 4.828 -28.109 -19.062 1 96.94 64 SER B C 1
ATOM 2462 O O . SER B 1 64 ? 4.383 -27.641 -18.016 1 96.94 64 SER B O 1
ATOM 2464 N N . ILE B 1 65 ? 5.508 -27.453 -19.953 1 98.06 65 ILE B N 1
ATOM 2465 C CA . ILE B 1 65 ? 5.648 -26 -19.922 1 98.06 65 ILE B CA 1
ATOM 2466 C C . ILE B 1 65 ? 4.969 -25.375 -21.141 1 98.06 65 ILE B C 1
ATOM 2468 O O . ILE B 1 65 ? 5.234 -25.781 -22.266 1 98.06 65 ILE B O 1
ATOM 2472 N N . SER B 1 66 ? 4.055 -24.5 -20.938 1 98.12 66 SER B N 1
ATOM 2473 C CA . SER B 1 66 ? 3.475 -23.656 -21.969 1 98.12 66 SER B CA 1
ATOM 2474 C C . SER B 1 66 ? 3.838 -22.188 -21.75 1 98.12 66 SER B C 1
ATOM 2476 O O . SER B 1 66 ? 3.705 -21.672 -20.641 1 98.12 66 SER B O 1
ATOM 2478 N N . VAL B 1 67 ? 4.332 -21.5 -22.844 1 98.75 67 VAL B N 1
ATOM 2479 C CA . VAL B 1 67 ? 4.676 -20.094 -22.734 1 98.75 67 VAL B CA 1
ATOM 2480 C C . VAL B 1 67 ? 3.428 -19.234 -22.938 1 98.75 67 VAL B C 1
ATOM 2482 O O . VAL B 1 67 ? 2.648 -19.484 -23.859 1 98.75 67 VAL B O 1
ATOM 2485 N N . VAL B 1 68 ? 3.232 -18.25 -22.047 1 98.69 68 VAL B N 1
ATOM 2486 C CA . VAL B 1 68 ? 2.121 -17.312 -22.156 1 98.69 68 VAL B CA 1
ATOM 2487 C C . VAL B 1 68 ? 2.654 -15.883 -22.156 1 98.69 68 VAL B C 1
ATOM 2489 O O . VAL B 1 68 ? 3.451 -15.516 -21.297 1 98.69 68 VAL B O 1
ATOM 2492 N N . GLN B 1 69 ? 2.26 -15.156 -23.203 1 98.81 69 GLN B N 1
ATOM 2493 C CA . GLN B 1 69 ? 2.566 -13.727 -23.156 1 98.81 69 GLN B CA 1
ATOM 2494 C C . GLN B 1 69 ? 1.675 -13.008 -22.141 1 98.81 69 GLN B C 1
ATOM 2496 O O . GLN B 1 69 ? 0.448 -13.078 -22.234 1 98.81 69 GLN B O 1
ATOM 2501 N N . LEU B 1 70 ? 2.336 -12.367 -21.188 1 98.88 70 LEU B N 1
ATOM 2502 C CA . LEU B 1 70 ? 1.567 -11.672 -20.172 1 98.88 70 LEU B CA 1
ATOM 2503 C C . LEU B 1 70 ? 2.305 -10.43 -19.688 1 98.88 70 LEU B C 1
ATOM 2505 O O . LEU B 1 70 ? 3.33 -10.531 -19.016 1 98.88 70 LEU B O 1
ATOM 2509 N N . ASP B 1 71 ? 1.817 -9.297 -20.156 1 98.81 71 ASP B N 1
ATOM 2510 C CA . ASP B 1 71 ? 2.186 -8 -19.594 1 98.81 71 ASP B CA 1
ATOM 2511 C C . ASP B 1 71 ? 1.219 -7.59 -18.484 1 98.81 71 ASP B C 1
ATOM 2513 O O . ASP B 1 71 ? 0.069 -7.234 -18.75 1 98.81 71 ASP B O 1
ATOM 2517 N N . VAL B 1 72 ? 1.738 -7.566 -17.234 1 98.75 72 VAL B N 1
ATOM 2518 C CA . VAL B 1 72 ? 0.862 -7.391 -16.094 1 98.75 72 VAL B CA 1
ATOM 2519 C C . VAL B 1 72 ? 0.327 -5.961 -16.062 1 98.75 72 VAL B C 1
ATOM 2521 O O . VAL B 1 72 ? -0.592 -5.652 -15.297 1 98.75 72 VAL B O 1
ATOM 2524 N N . SER B 1 73 ? 0.872 -5.035 -16.891 1 98 73 SER B N 1
ATOM 2525 C CA . SER B 1 73 ? 0.398 -3.656 -16.938 1 98 73 SER B CA 1
ATOM 2526 C C . SER B 1 73 ? -0.611 -3.453 -18.062 1 98 73 SER B C 1
ATOM 2528 O O . SER B 1 73 ? -1.073 -2.334 -18.297 1 98 73 SER B O 1
ATOM 2530 N N . SER B 1 74 ? -0.994 -4.523 -18.797 1 98.5 74 SER B N 1
ATOM 2531 C CA . SER B 1 74 ? -1.908 -4.438 -19.922 1 98.5 74 SER B CA 1
ATOM 2532 C C . SER B 1 74 ? -3.148 -5.297 -19.703 1 98.5 74 SER B C 1
ATOM 2534 O O . SER B 1 74 ? -3.078 -6.527 -19.766 1 98.5 74 SER B O 1
ATOM 2536 N N . PRO B 1 75 ? -4.285 -4.602 -19.484 1 97.88 75 PRO B N 1
ATOM 2537 C CA . PRO B 1 75 ? -5.516 -5.371 -19.281 1 97.88 75 PRO B CA 1
ATOM 2538 C C . PRO B 1 75 ? -5.805 -6.328 -20.438 1 97.88 75 PRO B C 1
ATOM 2540 O O . PRO B 1 75 ? -6.258 -7.453 -20.203 1 97.88 75 PRO B O 1
ATOM 2543 N N . GLU B 1 76 ? -5.504 -5.949 -21.625 1 98.38 76 GLU B N 1
ATOM 2544 C CA . GLU B 1 76 ? -5.734 -6.801 -22.797 1 98.38 76 GLU B CA 1
ATOM 2545 C C . GLU B 1 76 ? -4.824 -8.023 -22.766 1 98.38 76 GLU B C 1
ATOM 2547 O O . GLU B 1 76 ? -5.266 -9.141 -23.062 1 98.38 76 GLU B O 1
ATOM 2552 N N . SER B 1 77 ? -3.545 -7.789 -22.469 1 98.81 77 SER B N 1
ATOM 2553 C CA . SER B 1 77 ? -2.594 -8.891 -22.359 1 98.81 77 SER B CA 1
ATOM 2554 C C . SER B 1 77 ? -3.012 -9.883 -21.281 1 98.81 77 SER B C 1
ATOM 2556 O O . SER B 1 77 ? -2.93 -11.094 -21.469 1 98.81 77 SER B O 1
ATOM 2558 N N . ILE B 1 78 ? -3.494 -9.383 -20.172 1 98.88 78 ILE B N 1
ATOM 2559 C CA . ILE B 1 78 ? -3.922 -10.203 -19.047 1 98.88 78 ILE B CA 1
ATOM 2560 C C . ILE B 1 78 ? -5.117 -11.062 -19.453 1 98.88 78 ILE B C 1
ATOM 2562 O O . ILE B 1 78 ? -5.141 -12.266 -19.188 1 98.88 78 ILE B O 1
ATOM 2566 N N . GLN B 1 79 ? -6.047 -10.453 -20.078 1 98.69 79 GLN B N 1
ATOM 2567 C CA . GLN B 1 79 ? -7.238 -11.188 -20.5 1 98.69 79 GLN B CA 1
ATOM 2568 C C . GLN B 1 79 ? -6.887 -12.273 -21.5 1 98.69 79 GLN B C 1
ATOM 2570 O O . GLN B 1 79 ? -7.422 -13.375 -21.453 1 98.69 79 GLN B O 1
ATOM 2575 N N . ALA B 1 80 ? -6.035 -11.953 -22.422 1 98.81 80 ALA B N 1
ATOM 2576 C CA . ALA B 1 80 ? -5.602 -12.938 -23.406 1 98.81 80 ALA B CA 1
ATOM 2577 C C . ALA B 1 80 ? -4.902 -14.117 -22.75 1 98.81 80 ALA B C 1
ATOM 2579 O O . ALA B 1 80 ? -5.09 -15.266 -23.156 1 98.81 80 ALA B O 1
ATOM 2580 N N . ALA B 1 81 ? -4.094 -13.82 -21.766 1 98.88 81 ALA B N 1
ATOM 2581 C CA . ALA B 1 81 ? -3.41 -14.883 -21.016 1 98.88 81 ALA B CA 1
ATOM 2582 C C . ALA B 1 81 ? -4.41 -15.781 -20.297 1 98.88 81 ALA B C 1
ATOM 2584 O O . ALA B 1 81 ? -4.273 -17 -20.328 1 98.88 81 ALA B O 1
ATOM 2585 N N . ALA B 1 82 ? -5.414 -15.18 -19.641 1 98.88 82 ALA B N 1
ATOM 2586 C CA . ALA B 1 82 ? -6.441 -15.953 -18.953 1 98.88 82 ALA B CA 1
ATOM 2587 C C . ALA B 1 82 ? -7.188 -16.859 -19.938 1 98.88 82 ALA B C 1
ATOM 2589 O O . ALA B 1 82 ? -7.477 -18.016 -19.625 1 98.88 82 ALA B O 1
ATOM 2590 N N . GLU B 1 83 ? -7.434 -16.344 -21.062 1 98.81 83 GLU B N 1
ATOM 2591 C CA . GLU B 1 83 ? -8.125 -17.109 -22.078 1 98.81 83 GLU B CA 1
ATOM 2592 C C . GLU B 1 83 ? -7.27 -18.281 -22.562 1 98.81 83 GLU B C 1
ATOM 2594 O O . GLU B 1 83 ? -7.773 -19.375 -22.797 1 98.81 83 GLU B O 1
ATOM 2599 N N . GLN B 1 84 ? -6.02 -18.047 -22.766 1 98.81 84 GLN B N 1
ATOM 2600 C CA . GLN B 1 84 ? -5.125 -19.125 -23.172 1 98.81 84 GLN B CA 1
ATOM 2601 C C . GLN B 1 84 ? -5.113 -20.234 -22.125 1 98.81 84 GLN B C 1
ATOM 2603 O O . GLN B 1 84 ? -5.184 -21.422 -22.484 1 98.81 84 GLN B O 1
ATOM 2608 N N . VAL B 1 85 ? -5.016 -19.859 -20.828 1 98.81 85 VAL B N 1
ATOM 2609 C CA . VAL B 1 85 ? -5.004 -20.859 -19.766 1 98.81 85 VAL B CA 1
ATOM 2610 C C . VAL B 1 85 ? -6.332 -21.625 -19.75 1 98.81 85 VAL B C 1
ATOM 2612 O O . VAL B 1 85 ? -6.348 -22.844 -19.609 1 98.81 85 VAL B O 1
ATOM 2615 N N . ARG B 1 86 ? -7.418 -20.875 -19.922 1 98.56 86 ARG B N 1
ATOM 2616 C CA . ARG B 1 86 ? -8.734 -21.5 -19.969 1 98.56 86 ARG B CA 1
ATOM 2617 C C . ARG B 1 86 ? -8.797 -22.531 -21.094 1 98.56 86 ARG B C 1
ATOM 2619 O O . ARG B 1 86 ? -9.266 -23.656 -20.891 1 98.56 86 ARG B O 1
ATOM 2626 N N . GLN B 1 87 ? -8.32 -22.234 -22.234 1 98.5 87 GLN B N 1
ATOM 2627 C CA . GLN B 1 87 ? -8.391 -23.094 -23.406 1 98.5 87 GLN B CA 1
ATOM 2628 C C . GLN B 1 87 ? -7.492 -24.312 -23.25 1 98.5 87 GLN B C 1
ATOM 2630 O O . GLN B 1 87 ? -7.879 -25.422 -23.609 1 98.5 87 GLN B O 1
ATOM 2635 N N . GLU B 1 88 ? -6.348 -24.109 -22.688 1 97.75 88 GLU B N 1
ATOM 2636 C CA . GLU B 1 88 ? -5.352 -25.172 -22.656 1 97.75 88 GLU B CA 1
ATOM 2637 C C . GLU B 1 88 ? -5.566 -26.094 -21.469 1 97.75 88 GLU B C 1
ATOM 2639 O O . GLU B 1 88 ? -5.266 -27.281 -21.531 1 97.75 88 GLU B O 1
ATOM 2644 N N . ALA B 1 89 ? -6.047 -25.516 -20.344 1 96.75 89 ALA B N 1
ATOM 2645 C CA . ALA B 1 89 ? -6.078 -26.328 -19.109 1 96.75 89 ALA B CA 1
ATOM 2646 C C . ALA B 1 89 ? -7.477 -26.344 -18.516 1 96.75 89 ALA B C 1
ATOM 2648 O O . ALA B 1 89 ? -7.785 -27.188 -17.672 1 96.75 89 ALA B O 1
ATOM 2649 N N . GLY B 1 90 ? -8.344 -25.359 -18.828 1 97.12 90 GLY B N 1
ATOM 2650 C CA . GLY B 1 90 ? -9.719 -25.312 -18.359 1 97.12 90 GLY B CA 1
ATOM 2651 C C . GLY B 1 90 ? -9.844 -24.828 -16.922 1 97.12 90 GLY B C 1
ATOM 2652 O O . GLY B 1 90 ? -10.945 -24.547 -16.453 1 97.12 90 GLY B O 1
ATOM 2653 N N . ARG B 1 91 ? -8.727 -24.766 -16.188 1 97.12 91 ARG B N 1
ATOM 2654 C CA . ARG B 1 91 ? -8.68 -24.344 -14.789 1 97.12 91 ARG B CA 1
ATOM 2655 C C . ARG B 1 91 ? -7.289 -23.844 -14.414 1 97.12 91 ARG B C 1
ATOM 2657 O O . ARG B 1 91 ? -6.363 -23.906 -15.227 1 97.12 91 ARG B O 1
ATOM 2664 N N . LEU B 1 92 ? -7.176 -23.297 -13.273 1 98.31 92 LEU B N 1
ATOM 2665 C CA . LEU B 1 92 ? -5.918 -22.938 -12.625 1 98.31 92 LEU B CA 1
ATOM 2666 C C . LEU B 1 92 ? -5.914 -23.406 -11.172 1 98.31 92 LEU B C 1
ATOM 2668 O O . LEU B 1 92 ? -6.914 -23.266 -10.469 1 98.31 92 LEU B O 1
ATOM 2672 N N . ASP B 1 93 ? -4.766 -23.953 -10.75 1 98.12 93 ASP B N 1
ATOM 2673 C CA . ASP B 1 93 ? -4.688 -24.438 -9.383 1 98.12 93 ASP B CA 1
ATOM 2674 C C . ASP B 1 93 ? -3.82 -23.531 -8.516 1 98.12 93 ASP B C 1
ATOM 2676 O O . ASP B 1 93 ? -4.047 -23.406 -7.312 1 98.12 93 ASP B O 1
ATOM 2680 N N . VAL B 1 94 ? -2.797 -22.938 -9.094 1 98.88 94 VAL B N 1
ATOM 2681 C CA . VAL B 1 94 ? -1.873 -22.062 -8.367 1 98.88 94 VAL B CA 1
ATOM 2682 C C . VAL B 1 94 ? -1.515 -20.859 -9.219 1 98.88 94 VAL B C 1
ATOM 2684 O O . VAL B 1 94 ? -1.105 -21 -10.375 1 98.88 94 VAL B O 1
ATOM 2687 N N . LEU B 1 95 ? -1.725 -19.703 -8.711 1 98.94 95 LEU B N 1
ATOM 2688 C CA . LEU B 1 95 ? -1.279 -18.453 -9.297 1 98.94 95 LEU B CA 1
ATOM 2689 C C . LEU B 1 95 ? -0.118 -17.859 -8.508 1 98.94 95 LEU B C 1
ATOM 2691 O O . LEU B 1 95 ? -0.259 -17.562 -7.32 1 98.94 95 LEU B O 1
ATOM 2695 N N . VAL B 1 96 ? 1.043 -17.734 -9.125 1 98.94 96 VAL B N 1
ATOM 2696 C CA . VAL B 1 96 ? 2.195 -17.078 -8.516 1 98.94 96 VAL B CA 1
ATOM 2697 C C . VAL B 1 96 ? 2.404 -15.711 -9.156 1 98.94 96 VAL B C 1
ATOM 2699 O O . VAL B 1 96 ? 2.926 -15.609 -10.273 1 98.94 96 VAL B O 1
ATOM 2702 N N . ASN B 1 97 ? 1.984 -14.695 -8.484 1 98.94 97 ASN B N 1
ATOM 2703 C CA . ASN B 1 97 ? 2.299 -13.328 -8.883 1 98.94 97 ASN B CA 1
ATOM 2704 C C . ASN B 1 97 ? 3.734 -12.961 -8.523 1 98.94 97 ASN B C 1
ATOM 2706 O O . ASN B 1 97 ? 3.996 -12.477 -7.418 1 98.94 97 ASN B O 1
ATOM 2710 N N . ASN B 1 98 ? 4.613 -13.094 -9.492 1 98.81 98 ASN B N 1
ATOM 2711 C CA . ASN B 1 98 ? 6.043 -12.938 -9.25 1 98.81 98 ASN B CA 1
ATOM 2712 C C . ASN B 1 98 ? 6.605 -11.727 -9.992 1 98.81 98 ASN B C 1
ATOM 2714 O O . ASN B 1 98 ? 7.602 -11.141 -9.562 1 98.81 98 ASN B O 1
ATOM 2718 N N . ALA B 1 99 ? 5.934 -11.336 -11.102 1 98.62 99 ALA B N 1
ATOM 2719 C CA . ALA B 1 99 ? 6.418 -10.18 -11.852 1 98.62 99 ALA B CA 1
ATOM 2720 C C . ALA B 1 99 ? 6.539 -8.953 -10.953 1 98.62 99 ALA B C 1
ATOM 2722 O O . ALA B 1 99 ? 5.637 -8.664 -10.164 1 98.62 99 ALA B O 1
ATOM 2723 N N . GLY B 1 100 ? 7.648 -8.305 -10.984 1 97.88 100 GLY B N 1
ATOM 2724 C CA . GLY B 1 100 ? 7.895 -7.117 -10.18 1 97.88 100 GLY B CA 1
ATOM 2725 C C . GLY B 1 100 ? 9.109 -6.332 -10.641 1 97.88 100 GLY B C 1
ATOM 2726 O O . GLY B 1 100 ? 9.93 -6.84 -11.406 1 97.88 100 GLY B O 1
ATOM 2727 N N . ILE B 1 101 ? 9.195 -5.07 -10.211 1 97.75 101 ILE B N 1
ATOM 2728 C CA . ILE B 1 101 ? 10.32 -4.227 -10.594 1 97.75 101 ILE B CA 1
ATOM 2729 C C . ILE B 1 101 ? 10.758 -3.377 -9.398 1 97.75 101 ILE B C 1
ATOM 2731 O O . ILE B 1 101 ? 10.016 -3.24 -8.422 1 97.75 101 ILE B O 1
ATOM 2735 N N . VAL B 1 102 ? 11.93 -2.922 -9.461 1 97.56 102 VAL B N 1
ATOM 2736 C CA . VAL B 1 102 ? 12.422 -1.725 -8.789 1 97.56 102 VAL B CA 1
ATOM 2737 C C . VAL B 1 102 ? 12.727 -0.641 -9.82 1 97.56 102 VAL B C 1
ATOM 2739 O O . VAL B 1 102 ? 13.727 -0.724 -10.539 1 97.56 102 VAL B O 1
ATOM 2742 N N . ASP B 1 103 ? 11.844 0.321 -9.922 1 97.5 103 ASP B N 1
ATOM 2743 C CA . ASP B 1 103 ? 12.016 1.383 -10.906 1 97.5 103 ASP B CA 1
ATOM 2744 C C . ASP B 1 103 ? 13.188 2.291 -10.547 1 97.5 103 ASP B C 1
ATOM 2746 O O . ASP B 1 103 ? 13.375 2.629 -9.375 1 97.5 103 ASP B O 1
ATOM 2750 N N . GLN B 1 104 ? 13.953 2.674 -11.516 1 95.19 104 GLN B N 1
ATOM 2751 C CA . GLN B 1 104 ? 15.18 3.428 -11.266 1 95.19 104 GLN B CA 1
ATOM 2752 C C . GLN B 1 104 ? 15.062 4.855 -11.797 1 95.19 104 GLN B C 1
ATOM 2754 O O . GLN B 1 104 ? 16.078 5.555 -11.922 1 95.19 104 GLN B O 1
ATOM 2759 N N . SER B 1 105 ? 13.875 5.301 -12.109 1 96.94 105 SER B N 1
ATOM 2760 C CA . SER B 1 105 ? 13.68 6.676 -12.555 1 96.94 105 SER B CA 1
ATOM 2761 C C . SER B 1 105 ? 14.211 7.668 -11.523 1 96.94 105 SER B 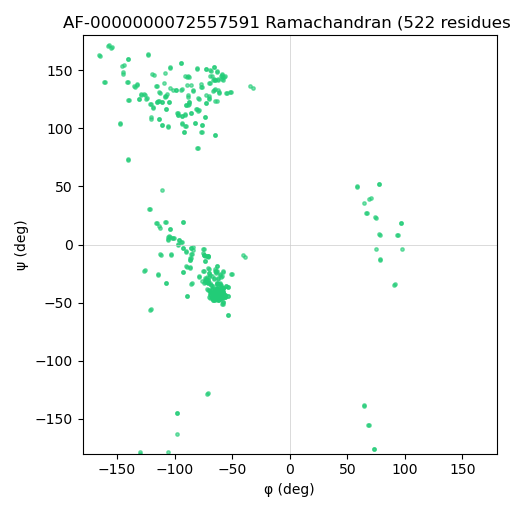C 1
ATOM 2763 O O . SER B 1 105 ? 14.086 7.445 -10.32 1 96.94 105 SER B O 1
ATOM 2765 N N . SER B 1 106 ? 14.766 8.789 -12 1 97 106 SER B N 1
ATOM 2766 C CA . SER B 1 106 ? 15.297 9.812 -11.102 1 97 106 SER B CA 1
ATOM 2767 C C . SER B 1 106 ? 14.172 10.594 -10.422 1 97 106 SER B C 1
ATOM 2769 O O . SER B 1 106 ? 14.336 11.086 -9.312 1 97 106 SER B O 1
ATOM 2771 N N . ASP B 1 107 ? 13.047 10.711 -11.078 1 97.19 107 ASP B N 1
ATOM 2772 C CA . ASP B 1 107 ? 11.883 11.391 -10.516 1 97.19 107 ASP B CA 1
ATOM 2773 C C . ASP B 1 107 ? 11.133 10.477 -9.547 1 97.19 107 ASP B C 1
ATOM 2775 O O . ASP B 1 107 ? 10.547 9.469 -9.961 1 97.19 107 ASP B O 1
ATOM 2779 N N . PRO B 1 108 ? 11.109 10.844 -8.312 1 97.31 108 PRO B N 1
ATOM 2780 C CA . PRO B 1 108 ? 10.492 9.969 -7.316 1 97.31 108 PRO B CA 1
ATOM 2781 C C . PRO B 1 108 ? 9.016 9.695 -7.598 1 97.31 108 PRO B C 1
ATOM 2783 O O . PRO B 1 108 ? 8.516 8.602 -7.312 1 97.31 108 PRO B O 1
ATOM 2786 N N . LEU B 1 109 ? 8.312 10.672 -8.133 1 98 109 LEU B N 1
ATOM 2787 C CA . LEU B 1 109 ? 6.898 10.469 -8.43 1 98 109 LEU B CA 1
ATOM 2788 C C . LEU B 1 109 ? 6.719 9.477 -9.578 1 98 109 LEU B C 1
ATOM 2790 O O . LEU B 1 109 ? 5.832 8.617 -9.523 1 98 109 LEU B O 1
ATOM 2794 N N . LEU B 1 110 ? 7.531 9.656 -10.555 1 98 110 LEU B N 1
ATOM 2795 C CA . LEU B 1 110 ? 7.504 8.703 -11.656 1 98 110 LEU B CA 1
ATOM 2796 C C . LEU B 1 110 ? 7.902 7.309 -11.188 1 98 110 LEU B C 1
ATOM 2798 O O . LEU B 1 110 ? 7.293 6.312 -11.594 1 98 110 LEU B O 1
ATOM 2802 N N . ARG B 1 111 ? 8.883 7.203 -10.344 1 98.44 111 ARG B N 1
ATOM 2803 C CA . ARG B 1 111 ? 9.32 5.938 -9.766 1 98.44 111 ARG B CA 1
ATOM 2804 C C . ARG B 1 111 ? 8.195 5.258 -9 1 98.44 111 ARG B C 1
ATOM 2806 O O . ARG B 1 111 ? 7.977 4.051 -9.141 1 98.44 111 ARG B O 1
ATOM 2813 N N . LEU B 1 112 ? 7.449 6.023 -8.234 1 98.88 112 LEU B N 1
ATOM 2814 C CA . LEU B 1 112 ? 6.348 5.465 -7.461 1 98.88 112 LEU B CA 1
ATOM 2815 C C . LEU B 1 112 ? 5.242 4.957 -8.383 1 98.88 112 LEU B C 1
ATOM 2817 O O . LEU B 1 112 ? 4.773 3.826 -8.234 1 98.88 112 LEU B O 1
ATOM 2821 N N . ARG B 1 113 ? 4.867 5.805 -9.359 1 98.62 113 ARG B N 1
ATOM 2822 C CA . ARG B 1 113 ? 3.783 5.43 -10.258 1 98.62 113 ARG B CA 1
ATOM 2823 C C . ARG B 1 113 ? 4.129 4.164 -11.039 1 98.62 113 ARG B C 1
ATOM 2825 O O . ARG B 1 113 ? 3.32 3.238 -11.117 1 98.62 113 ARG B O 1
ATOM 2832 N N . ASN B 1 114 ? 5.371 4.129 -11.594 1 98.5 114 ASN B N 1
ATOM 2833 C CA . ASN B 1 114 ? 5.805 2.953 -12.336 1 98.5 114 ASN B CA 1
ATOM 2834 C C . ASN B 1 114 ? 5.836 1.71 -11.453 1 98.5 114 ASN B C 1
ATOM 2836 O O . ASN B 1 114 ? 5.406 0.634 -11.875 1 98.5 114 ASN B O 1
ATOM 2840 N N . THR B 1 115 ? 6.324 1.841 -10.242 1 98.88 115 THR B N 1
ATOM 2841 C CA . THR B 1 115 ? 6.453 0.726 -9.312 1 98.88 115 THR B CA 1
ATOM 2842 C C . THR B 1 115 ? 5.078 0.199 -8.906 1 98.88 115 THR B C 1
ATOM 2844 O O . THR B 1 115 ? 4.848 -1.012 -8.914 1 98.88 115 THR B O 1
ATOM 2847 N N . LEU B 1 116 ? 4.145 1.118 -8.609 1 98.94 116 LEU B N 1
ATOM 2848 C CA . LEU B 1 116 ? 2.797 0.71 -8.234 1 98.94 116 LEU B CA 1
ATOM 2849 C C . LEU B 1 116 ? 2.1 0 -9.391 1 98.94 116 LEU B C 1
ATOM 2851 O O . LEU B 1 116 ? 1.374 -0.974 -9.18 1 98.94 116 LEU B O 1
ATOM 2855 N N . GLU B 1 117 ? 2.33 0.495 -10.578 1 98.81 117 GLU B N 1
ATOM 2856 C CA . GLU B 1 117 ? 1.671 -0.092 -11.742 1 98.81 117 GLU B CA 1
ATOM 2857 C C . GLU B 1 117 ? 2.027 -1.568 -11.891 1 98.81 117 GLU B C 1
ATOM 2859 O O . GLU B 1 117 ? 1.149 -2.404 -12.125 1 98.81 117 GLU B O 1
ATOM 2864 N N . ILE B 1 118 ? 3.256 -1.869 -11.703 1 98.81 118 ILE B N 1
ATOM 2865 C CA . ILE B 1 118 ? 3.73 -3.223 -11.977 1 98.81 118 ILE B CA 1
ATOM 2866 C C . ILE B 1 118 ? 3.584 -4.082 -10.727 1 98.81 118 ILE B C 1
ATOM 2868 O O . ILE B 1 118 ? 3.055 -5.195 -10.781 1 98.81 118 ILE B O 1
ATOM 2872 N N . ASN B 1 119 ? 3.971 -3.568 -9.531 1 98.88 119 ASN B N 1
ATOM 2873 C CA . ASN B 1 119 ? 4.109 -4.375 -8.328 1 98.88 119 ASN B CA 1
ATOM 2874 C C . ASN B 1 119 ? 2.785 -4.5 -7.578 1 98.88 119 ASN B C 1
ATOM 2876 O O . ASN B 1 119 ? 2.637 -5.355 -6.703 1 98.88 119 ASN B O 1
ATOM 2880 N N . THR B 1 120 ? 1.854 -3.578 -7.863 1 98.94 120 THR B N 1
ATOM 2881 C CA . THR B 1 120 ? 0.633 -3.494 -7.07 1 98.94 120 THR B CA 1
ATOM 2882 C C . THR B 1 120 ? -0.599 -3.678 -7.949 1 98.94 120 THR B C 1
ATOM 2884 O O . THR B 1 120 ? -1.355 -4.637 -7.777 1 98.94 120 THR B O 1
ATOM 2887 N N . ILE B 1 121 ? -0.688 -2.842 -8.945 1 98.94 121 ILE B N 1
ATOM 2888 C CA . ILE B 1 121 ? -1.854 -2.871 -9.82 1 98.94 121 ILE B CA 1
ATOM 2889 C C . ILE B 1 121 ? -1.813 -4.125 -10.688 1 98.94 121 ILE B C 1
ATOM 2891 O O . ILE B 1 121 ? -2.85 -4.742 -10.953 1 98.94 121 ILE B O 1
ATOM 2895 N N . GLY B 1 122 ? -0.62 -4.496 -11.148 1 98.88 122 GLY B N 1
ATOM 2896 C CA . GLY B 1 122 ? -0.432 -5.684 -11.961 1 98.88 122 GLY B CA 1
ATOM 2897 C C . GLY B 1 122 ? -0.994 -6.941 -11.328 1 98.88 122 GLY B C 1
ATOM 2898 O O . GLY B 1 122 ? -1.92 -7.555 -11.859 1 98.88 122 GLY B O 1
ATOM 2899 N N . 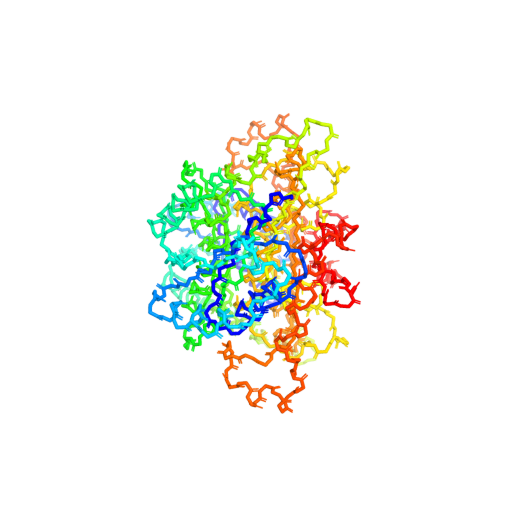PRO B 1 123 ? -0.462 -7.32 -10.117 1 98.94 123 PRO B N 1
ATOM 2900 C CA . PRO B 1 123 ? -0.975 -8.531 -9.461 1 98.94 123 PRO B CA 1
ATOM 2901 C C . PRO B 1 123 ? -2.465 -8.438 -9.141 1 98.94 123 PRO B C 1
ATOM 2903 O O . PRO B 1 123 ? -3.164 -9.453 -9.148 1 98.94 123 PRO B O 1
ATOM 2906 N N . PHE B 1 124 ? -3.01 -7.27 -8.812 1 98.94 124 PHE B N 1
ATOM 2907 C CA . PHE B 1 124 ? -4.441 -7.09 -8.617 1 98.94 124 PHE B CA 1
ATOM 2908 C C . PHE B 1 124 ? -5.215 -7.473 -9.867 1 98.94 124 PHE B C 1
ATOM 2910 O O . PHE B 1 124 ? -6.16 -8.266 -9.805 1 98.94 124 PHE B O 1
ATOM 2917 N N . ALA B 1 125 ? -4.789 -6.914 -11.023 1 98.94 125 ALA B N 1
ATOM 2918 C CA . ALA B 1 125 ? -5.461 -7.152 -12.297 1 98.94 125 ALA B CA 1
ATOM 2919 C C . ALA B 1 125 ? -5.359 -8.617 -12.711 1 98.94 125 ALA B C 1
ATOM 2921 O O . ALA B 1 125 ? -6.344 -9.219 -13.148 1 98.94 125 ALA B O 1
ATOM 2922 N N . VAL B 1 126 ? -4.176 -9.18 -12.555 1 98.94 126 VAL B N 1
ATOM 2923 C CA . VAL B 1 126 ? -3.955 -10.578 -12.922 1 98.94 126 VAL B CA 1
ATOM 2924 C C . VAL B 1 126 ? -4.84 -11.477 -12.07 1 98.94 126 VAL B C 1
ATOM 2926 O O . VAL B 1 126 ? -5.512 -12.375 -12.586 1 98.94 126 VAL B O 1
ATOM 2929 N N . THR B 1 127 ? -4.832 -11.234 -10.75 1 98.88 127 THR B N 1
ATOM 2930 C CA . THR B 1 127 ? -5.625 -12.055 -9.844 1 98.88 127 THR B CA 1
ATOM 2931 C C . THR B 1 127 ? -7.105 -11.977 -10.195 1 98.88 127 THR B C 1
ATOM 2933 O O . THR B 1 127 ? -7.801 -12.992 -10.227 1 98.88 127 THR B O 1
ATOM 2936 N N . GLN B 1 128 ? -7.57 -10.75 -10.492 1 98.25 128 GLN B N 1
ATOM 2937 C CA . GLN B 1 128 ? -8.969 -10.578 -10.867 1 98.25 128 GLN B CA 1
ATOM 2938 C C . GLN B 1 128 ? -9.312 -11.398 -12.102 1 98.25 128 GLN B C 1
ATOM 2940 O O . GLN B 1 128 ? -10.367 -12.039 -12.156 1 98.25 128 GLN B O 1
ATOM 2945 N N . ALA B 1 129 ? -8.461 -11.398 -13.062 1 98.62 129 ALA B N 1
ATOM 2946 C CA . ALA B 1 129 ? -8.711 -12.078 -14.328 1 98.62 129 ALA B CA 1
ATOM 2947 C C . ALA B 1 129 ? -8.68 -13.594 -14.164 1 98.62 129 ALA B C 1
ATOM 2949 O O . ALA B 1 129 ? -9.383 -14.312 -14.875 1 98.62 129 ALA B O 1
ATOM 2950 N N . PHE B 1 130 ? -7.938 -14.117 -13.211 1 98.75 130 PHE B N 1
ATOM 2951 C CA . PHE B 1 130 ? -7.707 -15.555 -13.125 1 98.75 130 PHE B CA 1
ATOM 2952 C C . PHE B 1 130 ? -8.562 -16.172 -12.031 1 98.75 130 PHE B C 1
ATOM 2954 O O . PHE B 1 130 ? -8.641 -17.406 -11.914 1 98.75 130 PHE B O 1
ATOM 2961 N N . LYS B 1 131 ? -9.242 -15.375 -11.195 1 97.75 131 LYS B N 1
ATOM 2962 C CA . LYS B 1 131 ? -10.07 -15.852 -10.086 1 97.75 131 LYS B CA 1
ATOM 2963 C C . LYS B 1 131 ? -11.094 -16.875 -10.562 1 97.75 131 LYS B C 1
ATOM 2965 O O . LYS B 1 131 ? -11.258 -17.922 -9.945 1 97.75 131 LYS B O 1
ATOM 2970 N N . PRO B 1 132 ? -11.797 -16.625 -11.727 1 97.62 132 PRO B N 1
ATOM 2971 C CA . PRO B 1 132 ? -12.766 -17.625 -12.164 1 97.62 132 PRO B CA 1
ATOM 2972 C C . PRO B 1 132 ? -12.133 -18.984 -12.43 1 97.62 132 PRO B C 1
ATOM 2974 O O . PRO B 1 132 ? -12.742 -20.016 -12.148 1 97.62 132 PRO B O 1
ATOM 2977 N N . LEU B 1 133 ? -10.953 -19 -12.945 1 98.19 133 LEU B N 1
ATOM 2978 C CA . LEU B 1 133 ? -10.273 -20.266 -13.242 1 98.19 133 LEU B CA 1
ATOM 2979 C C . LEU B 1 133 ? -9.812 -20.953 -11.969 1 98.19 133 LEU B C 1
ATOM 2981 O O . LEU B 1 133 ? -9.75 -22.188 -11.914 1 98.19 133 LEU B O 1
ATOM 2985 N N . LEU B 1 134 ? -9.492 -20.141 -10.914 1 97.88 134 LEU B N 1
ATOM 2986 C CA . LEU B 1 134 ? -9.031 -20.672 -9.633 1 97.88 134 LEU B CA 1
ATOM 2987 C C . LEU B 1 134 ? -10.164 -21.359 -8.891 1 97.88 134 LEU B C 1
ATOM 2989 O O . LEU B 1 134 ? -9.922 -22.203 -8.016 1 97.88 134 LEU B O 1
ATOM 2993 N N . LYS B 1 135 ? -11.375 -21.062 -9.234 1 95.56 135 LYS B N 1
ATOM 2994 C CA . LYS B 1 135 ? -12.531 -21.609 -8.531 1 95.56 135 LYS B CA 1
ATOM 2995 C C . LYS B 1 135 ? -12.992 -22.922 -9.164 1 95.56 135 LYS B C 1
ATOM 2997 O O . LYS B 1 135 ? -13.859 -23.609 -8.625 1 95.56 135 LYS B O 1
ATOM 3002 N N . ILE B 1 136 ? -12.414 -23.312 -10.266 1 94.69 136 ILE B N 1
ATOM 3003 C CA . ILE B 1 136 ? -12.82 -24.531 -10.977 1 94.69 136 ILE B CA 1
ATOM 3004 C C . ILE B 1 136 ? -12.039 -25.719 -10.438 1 94.69 136 ILE B C 1
ATOM 3006 O O . ILE B 1 136 ? -10.812 -25.688 -10.359 1 94.69 136 ILE B O 1
ATOM 3010 N N . GLN B 1 137 ? -12.742 -26.812 -10.062 1 91.06 137 GLN B N 1
ATOM 3011 C CA . GLN B 1 137 ? -12.141 -28.047 -9.578 1 91.06 137 GLN B CA 1
ATOM 3012 C C . GLN B 1 137 ? -11.883 -29.016 -10.727 1 91.06 137 GLN B C 1
ATOM 3014 O O . GLN B 1 137 ? -12.562 -28.969 -11.75 1 91.06 137 GLN B O 1
ATOM 3019 N N . PRO B 1 138 ? -10.766 -29.75 -10.57 1 86.94 138 PRO B N 1
ATOM 3020 C CA . PRO B 1 138 ? -10.547 -30.766 -11.602 1 86.94 138 PRO B CA 1
ATOM 3021 C C . PRO B 1 138 ? -11.688 -31.766 -11.695 1 86.94 138 PRO B C 1
ATOM 3023 O O . PRO B 1 138 ? -12.32 -32.094 -10.68 1 86.94 138 PRO B O 1
ATOM 3026 N N . GLU B 1 139 ? -11.859 -32.156 -12.961 1 75.75 139 GLU B N 1
ATOM 3027 C CA . GLU B 1 139 ? -12.883 -33.188 -13.172 1 75.75 139 GLU B CA 1
ATOM 3028 C C . GLU B 1 139 ? -12.5 -34.5 -12.508 1 75.75 139 GLU B C 1
ATOM 3030 O O . GLU B 1 139 ? -11.32 -34.875 -12.492 1 75.75 139 GLU B O 1
ATOM 3035 N N . GLY B 1 140 ? -13.414 -35.219 -11.922 1 67.88 140 GLY B N 1
ATOM 3036 C CA . GLY B 1 140 ? -13.211 -36.531 -11.375 1 67.88 140 GLY B CA 1
ATOM 3037 C C . GLY B 1 140 ? -12.797 -36.531 -9.914 1 67.88 140 GLY B C 1
ATOM 3038 O O . GLY B 1 140 ? -12.789 -37.562 -9.258 1 67.88 140 GLY B O 1
ATOM 3039 N N . GLU B 1 141 ? -12.023 -35.5 -9.609 1 60.81 141 GLU B N 1
ATOM 3040 C CA . GLU B 1 141 ? -11.672 -35.469 -8.188 1 60.81 141 GLU B CA 1
ATOM 3041 C C . GLU B 1 141 ? -12.906 -35.25 -7.32 1 60.81 141 GLU B C 1
ATOM 3043 O O . GLU B 1 141 ? -13.781 -34.469 -7.676 1 60.81 141 GLU B O 1
ATOM 3048 N N . GLY B 1 142 ? -13.445 -36.469 -6.875 1 55 142 GLY B N 1
ATOM 3049 C CA . GLY B 1 142 ? -14.68 -36.531 -6.109 1 55 142 GLY B CA 1
ATOM 3050 C C . GLY B 1 142 ? -14.891 -35.312 -5.223 1 55 142 GLY B C 1
ATOM 3051 O O . GLY B 1 142 ? -13.93 -34.656 -4.816 1 55 142 GLY B O 1
ATOM 3052 N N . GLU B 1 143 ? -16.156 -34.812 -5.285 1 62.22 143 GLU B N 1
ATOM 3053 C CA . GLU B 1 143 ? -16.656 -33.75 -4.402 1 62.22 143 GLU B CA 1
ATOM 3054 C C . GLU B 1 143 ? -16.156 -33.969 -2.971 1 62.22 143 GLU B C 1
ATOM 3056 O O . GLU B 1 143 ? -16.109 -33 -2.182 1 62.22 143 GLU B O 1
ATOM 3061 N N . GLU B 1 144 ? -15.492 -35.25 -2.736 1 66.81 144 GLU B N 1
ATOM 3062 C CA . GLU B 1 144 ? -15.18 -35.562 -1.351 1 66.81 144 GLU B CA 1
ATOM 3063 C C . GLU B 1 144 ? -13.805 -35.062 -0.954 1 66.81 144 GLU B C 1
ATOM 3065 O O . GLU B 1 144 ? -13.523 -34.875 0.231 1 66.81 144 GLU B O 1
ATOM 3070 N N . GLN B 1 145 ? -12.898 -34.75 -1.903 1 77.81 145 GLN B N 1
ATOM 3071 C CA . GLN B 1 145 ? -11.586 -34.219 -1.576 1 77.81 145 GLN B CA 1
ATOM 3072 C C . GLN B 1 145 ? -11.164 -33.125 -2.574 1 77.81 145 GLN B C 1
ATOM 3074 O O . GLN B 1 145 ? -10.289 -33.375 -3.41 1 77.81 145 GLN B O 1
ATOM 3079 N N . PRO B 1 146 ? -11.75 -32 -2.475 1 84.5 146 PRO B N 1
ATOM 3080 C CA . PRO B 1 146 ? -11.445 -30.938 -3.432 1 84.5 146 PRO B CA 1
ATOM 3081 C C . PRO B 1 146 ? -9.984 -30.5 -3.385 1 84.5 146 PRO B C 1
ATOM 3083 O O . PRO B 1 146 ? -9.359 -30.547 -2.324 1 84.5 146 PRO B O 1
ATOM 3086 N N . LYS B 1 147 ? -9.477 -30.203 -4.613 1 91 147 LYS B N 1
ATOM 3087 C CA . LYS B 1 147 ? -8.109 -29.703 -4.711 1 91 147 LYS B CA 1
ATOM 3088 C C . LYS B 1 147 ? -7.98 -28.328 -4.066 1 91 147 LYS B C 1
ATOM 3090 O O . LYS B 1 147 ? -8.812 -27.453 -4.301 1 91 147 LYS B O 1
ATOM 3095 N N . VAL B 1 148 ? -6.945 -28.188 -3.238 1 92.75 148 VAL B N 1
ATOM 3096 C CA . VAL B 1 148 ? -6.676 -26.891 -2.629 1 92.75 148 VAL B CA 1
ATOM 3097 C C . VAL B 1 148 ? -5.98 -25.984 -3.639 1 92.75 148 VAL B C 1
ATOM 3099 O O . VAL B 1 148 ? -4.98 -26.375 -4.25 1 92.75 148 VAL B O 1
ATOM 3102 N N . LYS B 1 149 ? -6.59 -24.797 -3.84 1 97.44 149 LYS B N 1
ATOM 3103 C CA . LYS B 1 149 ? -6.016 -23.797 -4.734 1 97.44 149 LYS B CA 1
ATOM 3104 C C . LYS B 1 149 ? -5.156 -22.797 -3.961 1 97.44 149 LYS B C 1
ATOM 3106 O O . LYS B 1 149 ? -5.297 -22.656 -2.744 1 97.44 149 LYS B O 1
ATOM 3111 N N . ARG B 1 150 ? -4.211 -22.172 -4.672 1 98.5 150 ARG B N 1
ATOM 3112 C CA . ARG B 1 150 ? -3.305 -21.266 -3.969 1 98.5 150 ARG B CA 1
ATOM 3113 C C . ARG B 1 150 ? -3.008 -20.031 -4.809 1 98.5 150 ARG B C 1
ATOM 3115 O O . ARG B 1 150 ? -2.852 -20.125 -6.027 1 98.5 150 ARG B O 1
ATOM 3122 N N . ILE B 1 151 ? -2.963 -18.906 -4.18 1 98.88 151 ILE B N 1
ATOM 3123 C CA . ILE B 1 151 ? -2.385 -17.688 -4.707 1 98.88 151 ILE B CA 1
ATOM 3124 C C . ILE B 1 151 ? -1.149 -17.297 -3.896 1 98.88 151 ILE B C 1
ATOM 3126 O O . ILE B 1 151 ? -1.202 -17.234 -2.666 1 98.88 151 ILE B O 1
ATOM 3130 N N . ILE B 1 152 ? -0.038 -17.156 -4.562 1 98.88 152 ILE B N 1
ATOM 3131 C CA . ILE B 1 152 ? 1.198 -16.688 -3.938 1 98.88 152 ILE B CA 1
ATOM 3132 C C . ILE B 1 152 ? 1.585 -15.328 -4.496 1 98.88 152 ILE B C 1
ATOM 3134 O O . ILE B 1 152 ? 1.93 -15.211 -5.676 1 98.88 152 ILE B O 1
ATOM 3138 N N . HIS B 1 153 ? 1.438 -14.297 -3.691 1 98.88 153 HIS B N 1
ATOM 3139 C CA . HIS B 1 153 ? 1.98 -12.984 -4.02 1 98.88 153 HIS B CA 1
ATOM 3140 C C . HIS B 1 153 ? 3.438 -12.867 -3.584 1 98.88 153 HIS B C 1
ATOM 3142 O O . HIS B 1 153 ? 3.73 -12.844 -2.387 1 98.88 153 HIS B O 1
ATOM 3148 N N . VAL B 1 154 ? 4.352 -12.758 -4.551 1 98.75 154 VAL B N 1
ATOM 3149 C CA . VAL B 1 154 ? 5.762 -12.586 -4.211 1 98.75 154 VAL B CA 1
ATOM 3150 C C . VAL B 1 154 ? 6.02 -11.148 -3.766 1 98.75 154 VAL B C 1
ATOM 3152 O O . VAL B 1 154 ? 6.137 -10.25 -4.598 1 98.75 154 VAL B O 1
ATOM 3155 N N . SER B 1 155 ? 6.129 -11 -2.502 1 98.31 155 SER B N 1
ATOM 3156 C CA . SER B 1 155 ? 6.348 -9.703 -1.872 1 98.31 155 SER B CA 1
ATOM 3157 C C . SER B 1 155 ? 7.824 -9.484 -1.554 1 98.31 155 SER B C 1
ATOM 3159 O O . SER B 1 155 ? 8.688 -9.766 -2.387 1 98.31 155 SER B O 1
ATOM 3161 N N . SER B 1 156 ? 8.109 -8.852 -0.502 1 97.5 156 SER B N 1
ATOM 3162 C CA . SER B 1 156 ? 9.438 -8.516 0.004 1 97.5 156 SER B CA 1
ATOM 3163 C C . SER B 1 156 ? 9.391 -8.164 1.487 1 97.5 156 SER B C 1
ATOM 3165 O O . SER B 1 156 ? 8.445 -7.523 1.95 1 97.5 156 SER B O 1
ATOM 3167 N N . GLY B 1 157 ? 10.438 -8.664 2.186 1 96.19 157 GLY B N 1
ATOM 3168 C CA . GLY B 1 157 ? 10.539 -8.203 3.561 1 96.19 157 GLY B CA 1
ATOM 3169 C C . GLY B 1 157 ? 10.461 -6.695 3.688 1 96.19 157 GLY B C 1
ATOM 3170 O O . GLY B 1 157 ? 10.008 -6.176 4.707 1 96.19 157 GLY B O 1
ATOM 3171 N N . LEU B 1 158 ? 10.82 -5.988 2.646 1 97.69 158 LEU B N 1
ATOM 3172 C CA . LEU B 1 158 ? 10.773 -4.531 2.633 1 97.69 158 LEU B CA 1
ATOM 3173 C C . LEU B 1 158 ? 9.336 -4.035 2.596 1 97.69 158 LEU B C 1
ATOM 3175 O O . LEU B 1 158 ? 9.078 -2.848 2.809 1 97.69 158 LEU B O 1
ATOM 3179 N N . GLY B 1 159 ? 8.391 -4.922 2.375 1 98.25 159 GLY B N 1
ATOM 3180 C CA . GLY B 1 159 ? 6.984 -4.562 2.41 1 98.25 159 GLY B CA 1
ATOM 3181 C C . GLY B 1 159 ? 6.391 -4.605 3.805 1 98.25 159 GLY B C 1
ATOM 3182 O O . GLY B 1 159 ? 5.211 -4.305 3.992 1 98.25 159 GLY B O 1
ATOM 3183 N N . SER B 1 160 ? 7.199 -5.02 4.828 1 97.88 160 SER B N 1
ATOM 3184 C CA . SER B 1 160 ? 6.758 -5.051 6.219 1 97.88 160 SER B CA 1
ATOM 3185 C C . SER B 1 160 ? 6.852 -3.672 6.859 1 97.88 160 SER B C 1
ATOM 3187 O O . SER B 1 160 ? 7.949 -3.131 7.016 1 97.88 160 SER B O 1
ATOM 3189 N N . ILE B 1 161 ? 5.727 -3.141 7.242 1 98.06 161 ILE B N 1
ATOM 3190 C CA . ILE B 1 161 ? 5.711 -1.834 7.891 1 98.06 161 ILE B CA 1
ATOM 3191 C C . ILE B 1 161 ? 6.352 -1.937 9.273 1 98.06 161 ILE B C 1
ATOM 3193 O O . ILE B 1 161 ? 7.145 -1.078 9.664 1 98.06 161 ILE B O 1
ATOM 3197 N N . GLY B 1 162 ? 6.008 -3.043 9.961 1 95.94 162 GLY B N 1
ATOM 3198 C CA . GLY B 1 162 ? 6.621 -3.271 11.266 1 95.94 162 GLY B CA 1
ATOM 3199 C C . GLY B 1 162 ? 8.133 -3.328 11.211 1 95.94 162 GLY B C 1
ATOM 3200 O O . GLY B 1 162 ? 8.812 -2.756 12.062 1 95.94 162 GLY B O 1
ATOM 3201 N N . GLU B 1 163 ? 8.617 -3.971 10.195 1 95.62 163 GLU B N 1
ATOM 3202 C CA . GLU B 1 163 ? 10.07 -4.094 10.078 1 95.62 163 GLU B CA 1
ATOM 3203 C C . GLU B 1 163 ? 10.703 -2.771 9.664 1 95.62 163 GLU B C 1
ATOM 3205 O O . GLU B 1 163 ? 11.828 -2.463 10.07 1 95.62 163 GLU B O 1
ATOM 3210 N N . ARG B 1 164 ? 9.961 -1.992 8.867 1 97.38 164 ARG B N 1
ATOM 3211 C CA . ARG B 1 164 ? 10.469 -0.69 8.453 1 97.38 164 ARG B CA 1
ATOM 3212 C C . ARG B 1 164 ? 10.758 0.197 9.656 1 97.38 164 ARG B C 1
ATOM 3214 O O . ARG B 1 164 ? 11.688 1.009 9.625 1 97.38 164 ARG B O 1
ATOM 3221 N N . LEU B 1 165 ? 10.07 -0.032 10.719 1 96.38 165 LEU B N 1
ATOM 3222 C CA . LEU B 1 165 ? 10.18 0.817 11.898 1 96.38 165 LEU B CA 1
ATOM 3223 C C . LEU B 1 165 ? 11.055 0.159 12.961 1 96.38 165 LEU B C 1
ATOM 3225 O O . LEU B 1 165 ? 11.172 0.67 14.078 1 96.38 165 LEU B O 1
ATOM 3229 N N . ASN B 1 166 ? 11.695 -0.985 12.703 1 95.62 166 ASN B N 1
ATOM 3230 C CA . ASN B 1 166 ? 12.57 -1.697 13.633 1 95.62 166 ASN B CA 1
ATOM 3231 C C . ASN B 1 166 ? 14.016 -1.243 13.492 1 95.62 166 ASN B C 1
ATOM 3233 O O . ASN B 1 166 ? 14.727 -1.679 12.586 1 95.62 166 ASN B O 1
ATOM 3237 N N . PRO B 1 167 ? 14.5 -0.41 14.391 1 94.62 167 PRO B N 1
ATOM 3238 C CA . PRO B 1 167 ? 15.859 0.121 14.258 1 94.62 167 PRO B CA 1
ATOM 3239 C C . PRO B 1 167 ? 16.922 -0.966 14.336 1 94.62 167 PRO B C 1
ATOM 3241 O O . PRO B 1 167 ? 18.078 -0.739 13.945 1 94.62 167 PRO B O 1
ATOM 3244 N N . LYS B 1 168 ? 16.594 -2.156 14.875 1 95.12 168 LYS B N 1
ATOM 3245 C CA . LYS B 1 168 ? 17.547 -3.256 15.008 1 95.12 168 LYS B CA 1
ATOM 3246 C C . LYS B 1 168 ? 17.484 -4.18 13.789 1 95.12 168 LYS B C 1
ATOM 3248 O O . LYS B 1 168 ? 18.234 -5.156 13.711 1 95.12 168 LYS B O 1
ATOM 3253 N N . GLY B 1 169 ? 16.547 -3.887 12.852 1 91.94 169 GLY B N 1
ATOM 3254 C CA . GLY B 1 169 ? 16.375 -4.723 11.672 1 91.94 169 GLY B CA 1
ATOM 3255 C C . GLY B 1 169 ? 17.531 -4.641 10.703 1 91.94 169 GLY B C 1
ATOM 3256 O O . GLY B 1 169 ? 18.172 -3.59 10.578 1 91.94 169 GLY B O 1
ATOM 3257 N N . ALA B 1 170 ? 17.781 -5.719 9.977 1 86.44 170 ALA B N 1
ATOM 3258 C CA . ALA B 1 170 ? 18.922 -5.84 9.07 1 86.44 170 ALA B CA 1
ATOM 3259 C C . ALA B 1 170 ? 18.828 -4.832 7.926 1 86.44 170 ALA B C 1
ATOM 3261 O O . ALA B 1 170 ? 19.844 -4.375 7.402 1 86.44 170 ALA B O 1
ATOM 3262 N N . TYR B 1 171 ? 17.562 -4.375 7.656 1 90.06 171 TYR B N 1
ATOM 3263 C CA . TYR B 1 171 ? 17.359 -3.521 6.488 1 90.06 171 TYR B CA 1
ATOM 3264 C C . TYR B 1 171 ? 16.891 -2.131 6.898 1 90.06 171 TYR B C 1
ATOM 3266 O O . TYR B 1 171 ? 16.312 -1.401 6.094 1 90.06 171 TYR B O 1
ATOM 3274 N N . TYR B 1 172 ? 17.078 -1.779 8.109 1 93.88 172 TYR B N 1
ATOM 3275 C CA . TYR B 1 172 ? 16.609 -0.504 8.633 1 93.88 172 TYR B CA 1
ATOM 3276 C C . TYR B 1 172 ? 17.188 0.662 7.844 1 93.88 172 TYR B C 1
ATOM 3278 O O . TYR B 1 172 ? 16.484 1.633 7.551 1 93.88 172 TYR B O 1
ATOM 3286 N N . GLY B 1 173 ? 18.5 0.551 7.414 1 94.44 173 GLY B N 1
ATOM 3287 C CA . GLY B 1 173 ? 19.172 1.642 6.738 1 94.44 173 GLY B CA 1
ATOM 3288 C C . GLY B 1 173 ? 18.891 1.695 5.25 1 94.44 173 GLY B C 1
ATOM 3289 O O . GLY B 1 173 ? 19.297 2.637 4.566 1 94.44 173 GLY B O 1
ATOM 3290 N N . LEU B 1 174 ? 18.109 0.712 4.738 1 93.69 174 LEU B N 1
ATOM 3291 C CA . LEU B 1 174 ? 17.812 0.646 3.312 1 93.69 174 LEU B CA 1
ATOM 3292 C C . LEU B 1 174 ? 16.578 1.478 2.979 1 93.69 174 LEU B C 1
ATOM 3294 O O . LEU B 1 174 ? 15.523 1.304 3.588 1 93.69 174 LEU B O 1
ATOM 3298 N N . GLY B 1 175 ? 16.656 2.451 2.098 1 95.12 175 GLY B N 1
ATOM 3299 C CA . GLY B 1 175 ? 15.555 3.297 1.669 1 95.12 175 GLY B CA 1
ATOM 3300 C C . GLY B 1 175 ? 14.547 2.568 0.794 1 95.12 175 GLY B C 1
ATOM 3301 O O . GLY B 1 175 ? 14.047 1.51 1.171 1 95.12 175 GLY B O 1
ATOM 3302 N N . ALA B 1 176 ? 14.219 3.078 -0.337 1 96.69 176 ALA B N 1
ATOM 3303 C CA . ALA B 1 176 ? 13.344 2.533 -1.378 1 96.69 176 ALA B CA 1
ATOM 3304 C C . ALA B 1 176 ? 11.875 2.686 -1.001 1 96.69 176 ALA B C 1
ATOM 3306 O O . ALA B 1 176 ? 11.117 1.71 -1.019 1 96.69 176 ALA B O 1
ATOM 3307 N N . PRO B 1 177 ? 11.484 3.891 -0.644 1 98.56 177 PRO B N 1
ATOM 3308 C CA . PRO B 1 177 ? 10.109 4.074 -0.177 1 98.56 177 PRO B CA 1
ATOM 3309 C C . PRO B 1 177 ? 9.078 3.639 -1.212 1 98.56 177 PRO B C 1
ATOM 3311 O O . PRO B 1 177 ? 8.047 3.051 -0.855 1 98.56 177 PRO B O 1
ATOM 3314 N N . GLU B 1 178 ? 9.391 3.918 -2.543 1 98.81 178 GLU B N 1
ATOM 3315 C CA . GLU B 1 178 ? 8.43 3.564 -3.59 1 98.81 178 GLU B CA 1
ATOM 3316 C C . GLU B 1 178 ? 8.227 2.055 -3.658 1 98.81 178 GLU B C 1
ATOM 3318 O O . GLU B 1 178 ? 7.09 1.583 -3.777 1 98.81 178 GLU B O 1
ATOM 3323 N N . TYR B 1 179 ? 9.328 1.327 -3.527 1 98.75 179 TYR B N 1
ATOM 3324 C CA . TYR B 1 179 ? 9.266 -0.13 -3.543 1 98.75 179 TYR B CA 1
ATOM 3325 C C . TYR B 1 179 ? 8.539 -0.656 -2.309 1 98.75 179 TYR B C 1
ATOM 3327 O O . TYR B 1 179 ? 7.656 -1.509 -2.416 1 98.75 179 TYR B O 1
ATOM 3335 N N . ARG B 1 180 ? 8.875 -0.14 -1.129 1 98.88 180 ARG B N 1
ATOM 3336 C CA . ARG B 1 180 ? 8.258 -0.543 0.13 1 98.88 180 ARG B CA 1
ATOM 3337 C C . ARG B 1 180 ? 6.75 -0.309 0.1 1 98.88 180 ARG B C 1
ATOM 3339 O O . ARG B 1 180 ? 5.969 -1.18 0.496 1 98.88 180 ARG B O 1
ATOM 3346 N N . MET B 1 181 ? 6.355 0.848 -0.395 1 98.94 181 MET B N 1
ATOM 3347 C CA . MET B 1 181 ? 4.938 1.181 -0.483 1 98.94 181 MET B CA 1
ATOM 3348 C C . MET B 1 181 ? 4.203 0.202 -1.396 1 98.94 181 MET B C 1
ATOM 3350 O O . MET B 1 181 ? 3.113 -0.265 -1.063 1 98.94 181 MET B O 1
ATOM 3354 N N . SER B 1 182 ? 4.785 -0.13 -2.523 1 98.94 182 SER B N 1
ATOM 3355 C CA . SER B 1 182 ? 4.16 -1.036 -3.479 1 98.94 182 SER B CA 1
ATOM 3356 C C . SER B 1 182 ? 3.957 -2.422 -2.875 1 98.94 182 SER B C 1
ATOM 3358 O O . SER B 1 182 ? 2.918 -3.051 -3.088 1 98.94 182 SER B O 1
ATOM 3360 N N . LYS B 1 183 ? 4.961 -2.854 -2.129 1 98.88 183 LYS B N 1
ATOM 3361 C CA . LYS B 1 183 ? 4.898 -4.203 -1.579 1 98.88 183 LYS B CA 1
ATOM 3362 C C . LYS B 1 183 ? 3.998 -4.258 -0.349 1 98.88 183 LYS B C 1
ATOM 3364 O O . LYS B 1 183 ? 3.342 -5.27 -0.096 1 98.88 183 LYS B O 1
ATOM 3369 N N . ALA B 1 184 ? 3.854 -3.156 0.385 1 98.94 184 ALA B N 1
ATOM 3370 C CA . ALA B 1 184 ? 2.855 -3.094 1.449 1 98.94 184 ALA B CA 1
ATOM 3371 C C . ALA B 1 184 ? 1.442 -3.184 0.881 1 98.94 184 ALA B C 1
ATOM 3373 O O . ALA B 1 184 ? 0.587 -3.879 1.435 1 98.94 184 ALA B O 1
ATOM 3374 N N . ALA B 1 185 ? 1.216 -2.449 -0.196 1 98.94 185 ALA B N 1
ATOM 3375 C CA . ALA B 1 185 ? -0.08 -2.535 -0.864 1 98.94 185 ALA B CA 1
ATOM 3376 C C . ALA B 1 185 ? -0.344 -3.949 -1.37 1 98.94 185 ALA B C 1
ATOM 3378 O O . ALA B 1 185 ? -1.467 -4.449 -1.274 1 98.94 185 ALA B O 1
ATOM 3379 N N . LEU B 1 186 ? 0.687 -4.598 -1.89 1 98.94 186 LEU B N 1
ATOM 3380 C CA . LEU B 1 186 ? 0.575 -5.98 -2.346 1 98.94 186 LEU B CA 1
ATOM 3381 C C . LEU B 1 186 ? 0.218 -6.906 -1.189 1 98.94 186 LEU B C 1
ATOM 3383 O O . LEU B 1 186 ? -0.599 -7.816 -1.348 1 98.94 186 LEU B O 1
ATOM 3387 N N . ASN B 1 187 ? 0.854 -6.711 -0.032 1 98.88 187 ASN B N 1
ATOM 3388 C CA . ASN B 1 187 ? 0.531 -7.492 1.156 1 98.88 187 ASN B CA 1
ATOM 3389 C C . ASN B 1 187 ? -0.937 -7.34 1.547 1 98.88 187 ASN B C 1
ATOM 3391 O O . ASN B 1 187 ? -1.576 -8.305 1.966 1 98.88 187 ASN B O 1
ATOM 3395 N N . MET B 1 188 ? -1.445 -6.137 1.396 1 98.94 188 MET B N 1
ATOM 3396 C CA . MET B 1 188 ? -2.865 -5.938 1.677 1 98.94 188 MET B CA 1
ATOM 3397 C C . MET B 1 188 ? -3.73 -6.664 0.655 1 98.94 188 MET B C 1
ATOM 3399 O O . MET B 1 188 ? -4.781 -7.207 0.999 1 98.94 188 MET B O 1
ATOM 3403 N N . LEU B 1 189 ? -3.311 -6.66 -0.581 1 98.94 189 LEU B N 1
ATOM 3404 C CA . LEU B 1 189 ? -4.035 -7.441 -1.576 1 98.94 189 LEU B CA 1
ATOM 3405 C C . LEU B 1 189 ? -4.117 -8.906 -1.161 1 98.94 189 LEU B C 1
ATOM 3407 O O . LEU B 1 189 ? -5.176 -9.531 -1.285 1 98.94 189 LEU B O 1
ATOM 3411 N N . ALA B 1 190 ? -2.998 -9.453 -0.672 1 98.81 190 ALA B N 1
ATOM 3412 C CA . ALA B 1 190 ? -2.994 -10.836 -0.21 1 98.81 190 ALA B CA 1
ATOM 3413 C C . ALA B 1 190 ? -4.055 -11.062 0.863 1 98.81 190 ALA B C 1
ATOM 3415 O O . ALA B 1 190 ? -4.809 -12.039 0.807 1 98.81 190 ALA B O 1
ATOM 3416 N N . ALA B 1 191 ? -4.137 -10.148 1.806 1 98.56 191 ALA B N 1
ATOM 3417 C CA . ALA B 1 191 ? -5.117 -10.258 2.883 1 98.56 191 ALA B CA 1
ATOM 3418 C C . ALA B 1 191 ? -6.539 -10.156 2.344 1 98.56 191 ALA B C 1
ATOM 3420 O O . ALA B 1 191 ? -7.434 -10.883 2.781 1 98.56 191 ALA B O 1
ATOM 3421 N N . CYS B 1 192 ? -6.754 -9.25 1.399 1 98.75 192 CYS B N 1
ATOM 3422 C CA . CYS B 1 192 ? -8.078 -9.07 0.815 1 98.75 192 CYS B CA 1
ATOM 3423 C C . CYS B 1 192 ? -8.492 -10.297 0.018 1 98.75 192 CYS B C 1
ATOM 3425 O O . CYS B 1 192 ? -9.648 -10.734 0.096 1 98.75 192 CYS B O 1
ATOM 3427 N N . ASP B 1 193 ? -7.57 -10.844 -0.756 1 98.62 193 ASP B N 1
ATOM 3428 C CA . ASP B 1 193 ? -7.863 -12.055 -1.508 1 98.62 193 ASP B CA 1
ATOM 3429 C C . ASP B 1 193 ? -8.188 -13.219 -0.57 1 98.62 193 ASP B C 1
ATOM 3431 O O . ASP B 1 193 ? -9.086 -14.016 -0.852 1 98.62 193 ASP B O 1
ATOM 3435 N N . ALA B 1 194 ? -7.41 -13.32 0.517 1 98.06 194 ALA B N 1
ATOM 3436 C CA . ALA B 1 194 ? -7.656 -14.375 1.501 1 98.06 194 ALA B CA 1
ATOM 3437 C C . ALA B 1 194 ? -9.094 -14.312 2.021 1 98.06 194 ALA B C 1
ATOM 3439 O O . ALA B 1 194 ? -9.75 -15.344 2.158 1 98.06 194 ALA B O 1
ATOM 3440 N N . TYR B 1 195 ? -9.539 -13.117 2.334 1 97.5 195 TYR B N 1
ATOM 3441 C CA . TYR B 1 195 ? -10.914 -12.953 2.803 1 97.5 195 TYR B CA 1
ATOM 3442 C C . TYR B 1 195 ? -11.906 -13.297 1.703 1 97.5 195 TYR B C 1
ATOM 3444 O O . TYR B 1 195 ? -12.859 -14.047 1.934 1 97.5 195 TYR B O 1
ATOM 3452 N N . GLU B 1 196 ? -11.711 -12.781 0.534 1 97 196 GLU B N 1
ATOM 3453 C CA . GLU B 1 196 ? -12.664 -12.922 -0.562 1 97 196 GLU B CA 1
ATOM 3454 C C . GLU B 1 196 ? -12.828 -14.383 -0.967 1 97 196 GLU B C 1
ATOM 3456 O O . GLU B 1 196 ? -13.922 -14.812 -1.326 1 97 196 GLU B O 1
ATOM 3461 N N . LEU B 1 197 ? -11.734 -15.109 -0.938 1 96.81 197 LEU B N 1
ATOM 3462 C CA . LEU B 1 197 ? -11.75 -16.469 -1.463 1 96.81 197 LEU B CA 1
ATOM 3463 C C . LEU B 1 197 ? -11.781 -17.5 -0.331 1 96.81 197 LEU B C 1
ATOM 3465 O O . LEU B 1 197 ? -11.523 -18.672 -0.55 1 96.81 197 LEU B O 1
ATOM 3469 N N . ARG B 1 198 ? -12.062 -17.094 0.894 1 93.75 198 ARG B N 1
ATOM 3470 C CA . ARG B 1 198 ? -11.961 -17.922 2.09 1 93.75 198 ARG B CA 1
ATOM 3471 C C . ARG B 1 198 ? -12.891 -19.125 1.999 1 93.75 198 ARG B C 1
ATOM 3473 O O . ARG B 1 198 ? -12.586 -20.188 2.553 1 93.75 198 ARG B O 1
ATOM 3480 N N . ASP B 1 199 ? -13.984 -19 1.222 1 94.56 199 ASP B N 1
ATOM 3481 C CA . ASP B 1 199 ? -14.969 -20.078 1.145 1 94.56 199 ASP B CA 1
ATOM 3482 C C . ASP B 1 199 ? -14.812 -20.875 -0.153 1 94.56 199 ASP B C 1
ATOM 3484 O O . ASP B 1 199 ? -15.609 -21.766 -0.442 1 94.56 199 ASP B O 1
ATOM 3488 N N . ASP B 1 200 ? -13.773 -20.562 -0.932 1 94.5 200 ASP B N 1
ATOM 3489 C CA . ASP B 1 200 ? -13.609 -21.172 -2.246 1 94.5 200 ASP B CA 1
ATOM 3490 C C . ASP B 1 200 ? -12.492 -22.219 -2.229 1 94.5 200 ASP B C 1
ATOM 3492 O O . ASP B 1 200 ? -12.086 -22.719 -3.279 1 94.5 200 ASP B O 1
ATOM 3496 N N . GLY B 1 201 ? -11.914 -22.484 -1.089 1 93.81 201 GLY B N 1
ATOM 3497 C CA . GLY B 1 201 ? -10.828 -23.453 -1.007 1 93.81 201 GLY B CA 1
ATOM 3498 C C . GLY B 1 201 ? -9.516 -22.922 -1.558 1 93.81 201 GLY B C 1
ATOM 3499 O O . GLY B 1 201 ? -8.695 -23.703 -2.049 1 93.81 201 GLY B O 1
ATOM 3500 N N . VAL B 1 202 ? -9.367 -21.641 -1.588 1 97.19 202 VAL B N 1
ATOM 3501 C CA . VAL B 1 202 ? -8.141 -21.016 -2.07 1 97.19 202 VAL B CA 1
ATOM 3502 C C . VAL B 1 202 ? -7.324 -20.5 -0.889 1 97.19 202 VAL B C 1
ATOM 3504 O O . VAL B 1 202 ? -7.832 -19.734 -0.061 1 97.19 202 VAL B O 1
ATOM 3507 N N . LYS B 1 203 ? -6.086 -20.938 -0.736 1 97.94 203 LYS B N 1
ATOM 3508 C CA . LYS B 1 203 ? -5.148 -20.391 0.246 1 97.94 203 LYS B CA 1
ATOM 3509 C C . LYS B 1 203 ? -4.277 -19.297 -0.366 1 97.94 203 LYS B C 1
ATOM 3511 O O . LYS B 1 203 ? -3.807 -19.438 -1.498 1 97.94 203 LYS B O 1
ATOM 3516 N N . VAL B 1 204 ? -4.133 -18.188 0.325 1 98.44 204 VAL B N 1
ATOM 3517 C CA . VAL B 1 204 ? -3.398 -17.047 -0.186 1 98.44 204 VAL B CA 1
ATOM 3518 C C . VAL B 1 204 ? -2.164 -16.781 0.678 1 98.44 204 VAL B C 1
ATOM 3520 O O . VAL B 1 204 ? -2.236 -16.844 1.907 1 98.44 204 VAL B O 1
ATOM 3523 N N . PHE B 1 205 ? -1.021 -16.5 0.022 1 97.56 205 PHE B N 1
ATOM 3524 C CA . PHE B 1 205 ? 0.25 -16.281 0.701 1 97.56 205 PHE B CA 1
ATOM 3525 C C . PHE B 1 205 ? 0.894 -14.977 0.225 1 97.56 205 PHE B C 1
ATOM 3527 O O . PHE B 1 205 ? 0.924 -14.695 -0.976 1 97.56 205 PHE B O 1
ATOM 3534 N N . ALA B 1 206 ? 1.276 -14.148 1.162 1 98.25 206 ALA B N 1
ATOM 3535 C CA . ALA B 1 206 ? 2.326 -13.172 0.888 1 98.25 206 ALA B CA 1
ATOM 3536 C C . ALA B 1 206 ? 3.707 -13.758 1.159 1 98.25 206 ALA B C 1
ATOM 3538 O O . ALA B 1 206 ? 4.004 -14.172 2.281 1 98.25 206 ALA B O 1
ATOM 3539 N N . TYR B 1 207 ? 4.578 -13.797 0.131 1 98.31 207 TYR B N 1
ATOM 3540 C CA . TYR B 1 207 ? 5.816 -14.562 0.204 1 98.31 207 TYR B CA 1
ATOM 3541 C C . TYR B 1 207 ? 7.027 -13.664 -0.001 1 98.31 207 TYR B C 1
ATOM 3543 O O . TYR B 1 207 ? 7.105 -12.93 -0.991 1 98.31 207 TYR B O 1
ATOM 3551 N N . ASP B 1 208 ? 7.902 -13.602 0.925 1 98 208 ASP B N 1
ATOM 3552 C CA . ASP B 1 208 ? 9.188 -12.93 0.812 1 98 208 ASP B CA 1
ATOM 3553 C C . ASP B 1 208 ? 10.281 -13.898 0.373 1 98 208 ASP B C 1
ATOM 3555 O O . ASP B 1 208 ? 10.719 -14.742 1.155 1 98 208 ASP B O 1
ATOM 3559 N N . PRO B 1 209 ? 10.734 -13.688 -0.832 1 97.5 209 PRO B N 1
ATOM 3560 C CA . PRO B 1 209 ? 11.82 -14.562 -1.293 1 97.5 209 PRO B CA 1
ATOM 3561 C C . PRO B 1 209 ? 13.164 -14.219 -0.661 1 97.5 209 PRO B C 1
ATOM 3563 O O . PRO B 1 209 ? 14.156 -14.914 -0.888 1 97.5 209 PRO B O 1
ATOM 3566 N N . GLU B 1 210 ? 13.195 -13.117 0.156 1 95.62 210 GLU B N 1
ATOM 3567 C CA . GLU B 1 210 ? 14.422 -12.617 0.771 1 95.62 210 GLU B CA 1
ATOM 3568 C C . GLU B 1 210 ? 15.312 -11.93 -0.26 1 95.62 210 GLU B C 1
ATOM 3570 O O . GLU B 1 210 ? 14.852 -11.57 -1.345 1 95.62 210 GLU B O 1
ATOM 3575 N N . PHE B 1 211 ? 16.531 -11.484 0.147 1 94.44 211 PHE B N 1
ATOM 3576 C CA . PHE B 1 211 ? 17.5 -10.844 -0.739 1 94.44 211 PHE B CA 1
ATOM 3577 C C . PHE B 1 211 ? 18.141 -11.859 -1.668 1 94.44 211 PHE B C 1
ATOM 3579 O O . PHE B 1 211 ? 18.906 -12.719 -1.22 1 94.44 211 PHE B O 1
ATOM 3586 N N . VAL B 1 212 ? 17.781 -11.75 -2.932 1 96.62 212 VAL B N 1
ATOM 3587 C CA . VAL B 1 212 ? 18.109 -12.82 -3.867 1 96.62 212 VAL B CA 1
ATOM 3588 C C . VAL B 1 212 ? 19 -12.266 -4.977 1 96.62 212 VAL B C 1
ATOM 3590 O O . VAL B 1 212 ? 18.828 -11.133 -5.422 1 96.62 212 VAL B O 1
ATOM 3593 N N . ALA B 1 213 ? 19.922 -13.109 -5.473 1 95.62 213 ALA B N 1
ATOM 3594 C CA . ALA B 1 213 ? 20.859 -12.734 -6.523 1 95.62 213 ALA B CA 1
ATOM 3595 C C . ALA B 1 213 ? 20.203 -12.812 -7.902 1 95.62 213 ALA B C 1
ATOM 3597 O O . ALA B 1 213 ? 20.344 -13.812 -8.609 1 95.62 213 ALA B O 1
ATOM 3598 N N . THR B 1 214 ? 19.484 -11.742 -8.258 1 94.94 214 THR B N 1
ATOM 3599 C CA . THR B 1 214 ? 18.859 -11.602 -9.562 1 94.94 214 THR B CA 1
ATOM 3600 C C . THR B 1 214 ? 19.203 -10.25 -10.188 1 94.94 214 THR B C 1
ATOM 3602 O O . THR B 1 214 ? 20 -9.492 -9.633 1 94.94 214 THR B O 1
ATOM 3605 N N . SER B 1 215 ? 18.656 -10.07 -11.328 1 90.75 215 SER B N 1
ATOM 3606 C CA . SER B 1 215 ? 18.906 -8.805 -12.008 1 90.75 215 SER B CA 1
ATOM 3607 C C . SER B 1 215 ? 17.828 -7.777 -11.688 1 90.75 215 SER B C 1
ATOM 3609 O O . SER B 1 215 ? 17.594 -6.855 -12.469 1 90.75 215 SER B O 1
ATOM 3611 N N . LEU B 1 216 ? 17.078 -7.961 -10.609 1 88.31 216 LEU B N 1
ATOM 3612 C CA . LEU B 1 216 ? 16.047 -7.008 -10.211 1 88.31 216 LEU B CA 1
ATOM 3613 C C . LEU B 1 216 ? 16.641 -5.621 -9.992 1 88.31 216 LEU B C 1
ATOM 3615 O O . LEU B 1 216 ? 16.078 -4.621 -10.453 1 88.31 216 LEU B O 1
ATOM 3619 N N . THR B 1 217 ? 17.75 -5.578 -9.188 1 89.12 217 THR B N 1
ATOM 3620 C CA . THR B 1 217 ? 18.594 -4.391 -9.039 1 89.12 217 THR B CA 1
ATOM 3621 C C . THR B 1 217 ? 20.062 -4.734 -9.219 1 89.12 217 THR B C 1
ATOM 3623 O O . THR B 1 217 ? 20.578 -5.633 -8.555 1 89.12 217 THR B O 1
ATOM 3626 N N . GLY B 1 218 ? 20.734 -4.102 -10.078 1 89.56 218 GLY B N 1
ATOM 3627 C CA . GLY B 1 218 ? 22.141 -4.43 -10.328 1 89.56 218 GLY B CA 1
ATOM 3628 C C . GLY B 1 218 ? 22.312 -5.785 -10.984 1 89.56 218 GLY B C 1
ATOM 3629 O O . GLY B 1 218 ? 21.438 -6.266 -11.688 1 89.56 218 GLY B O 1
ATOM 3630 N N . THR B 1 219 ? 23.547 -6.395 -10.773 1 93.69 219 THR B N 1
ATOM 3631 C CA . THR B 1 219 ? 23.844 -7.707 -11.336 1 93.69 219 THR B CA 1
ATOM 3632 C C . THR B 1 219 ? 23.781 -8.789 -10.266 1 93.69 219 THR B C 1
ATOM 3634 O O . THR B 1 219 ? 23.969 -8.508 -9.078 1 93.69 219 THR B O 1
ATOM 3637 N N . PRO B 1 220 ? 23.469 -9.992 -10.695 1 95.62 220 PRO B N 1
ATOM 3638 C CA . PRO B 1 220 ? 23.5 -11.094 -9.727 1 95.62 220 PRO B CA 1
ATOM 3639 C C . PRO B 1 220 ? 24.844 -11.195 -9 1 95.62 220 PRO B C 1
ATOM 3641 O O . PRO B 1 220 ? 24.875 -11.484 -7.805 1 95.62 220 PRO B O 1
ATOM 3644 N N . GLU B 1 221 ? 25.906 -10.93 -9.695 1 95.69 221 GLU B N 1
ATOM 3645 C CA . GLU B 1 221 ? 27.234 -11.023 -9.117 1 95.69 221 GLU B CA 1
ATOM 3646 C C . GLU B 1 221 ? 27.422 -10 -7.996 1 95.69 221 GLU B C 1
ATOM 3648 O O . GLU B 1 221 ? 27.938 -10.328 -6.926 1 95.69 221 GLU B O 1
ATOM 3653 N N . GLU B 1 222 ? 26.984 -8.805 -8.258 1 94.75 222 GLU B N 1
ATOM 3654 C CA . GLU B 1 222 ? 27.078 -7.75 -7.258 1 94.75 222 GLU B CA 1
ATOM 3655 C C . GLU B 1 222 ? 26.234 -8.086 -6.027 1 94.75 222 GLU B C 1
ATOM 3657 O O . GLU B 1 222 ? 26.672 -7.867 -4.895 1 94.75 222 GLU B O 1
ATOM 3662 N N . ARG B 1 223 ? 25.078 -8.672 -6.25 1 94.5 223 ARG B N 1
ATOM 3663 C CA . ARG B 1 223 ? 24.203 -9.016 -5.145 1 94.5 223 ARG B CA 1
ATOM 3664 C C . ARG B 1 223 ? 24.766 -10.18 -4.332 1 94.5 223 ARG B C 1
ATOM 3666 O O . ARG B 1 223 ? 24.641 -10.203 -3.105 1 94.5 223 ARG B O 1
ATOM 3673 N N . ARG B 1 224 ? 25.484 -11.094 -4.988 1 95.56 224 ARG B N 1
ATOM 3674 C CA . ARG B 1 224 ? 26.141 -12.195 -4.285 1 95.56 224 ARG B CA 1
ATOM 3675 C C . ARG B 1 224 ? 27.203 -11.68 -3.324 1 95.56 224 ARG B C 1
ATOM 3677 O O . ARG B 1 224 ? 27.328 -12.164 -2.199 1 95.56 224 ARG B O 1
ATOM 3684 N N . LYS B 1 225 ? 27.906 -10.664 -3.85 1 95.31 225 LYS B N 1
ATOM 3685 C CA . LYS B 1 225 ? 28.953 -10.07 -3.027 1 95.31 225 LYS B CA 1
ATOM 3686 C C . LYS B 1 225 ? 28.359 -9.398 -1.787 1 95.31 225 LYS B C 1
ATOM 3688 O O . LYS B 1 225 ? 29.031 -9.297 -0.757 1 95.31 225 LYS B O 1
ATOM 3693 N N . MET B 1 226 ? 27.047 -9.094 -1.917 1 93.44 226 MET B N 1
ATOM 3694 C CA . MET B 1 226 ? 26.359 -8.43 -0.81 1 93.44 226 MET B CA 1
ATOM 3695 C C . MET B 1 226 ? 25.656 -9.438 0.079 1 93.44 226 MET B C 1
ATOM 3697 O O . MET B 1 226 ? 24.906 -9.062 0.987 1 93.44 226 MET B O 1
ATOM 3701 N N . GLY B 1 227 ? 25.75 -10.742 -0.172 1 94.19 227 GLY B N 1
ATOM 3702 C CA . GLY B 1 227 ? 25.188 -11.773 0.688 1 94.19 227 GLY B CA 1
ATOM 3703 C C . GLY B 1 227 ? 23.828 -12.258 0.229 1 94.19 227 GLY B C 1
ATOM 3704 O O . GLY B 1 227 ? 23.094 -12.891 0.992 1 94.19 227 GLY B O 1
ATOM 3705 N N . ALA B 1 228 ? 23.5 -12.008 -1.026 1 95.81 228 ALA B N 1
ATOM 3706 C CA . ALA B 1 228 ? 22.203 -12.43 -1.562 1 95.81 228 ALA B CA 1
ATOM 3707 C C . ALA B 1 228 ? 22.125 -13.945 -1.676 1 95.81 228 ALA B C 1
ATOM 3709 O O . ALA B 1 228 ? 23.141 -14.609 -1.945 1 95.81 228 ALA B O 1
ATOM 3710 N N . LEU B 1 229 ? 20.906 -14.477 -1.43 1 96.25 229 LEU B N 1
ATOM 3711 C CA . LEU B 1 229 ? 20.641 -15.898 -1.644 1 96.25 229 LEU B CA 1
ATOM 3712 C C . LEU B 1 229 ? 20.578 -16.219 -3.133 1 96.25 229 LEU B C 1
ATOM 3714 O O . LEU B 1 229 ? 20.25 -15.352 -3.945 1 96.25 229 LEU B O 1
ATOM 3718 N N . GLU B 1 230 ? 20.953 -17.484 -3.412 1 96.81 230 GLU B N 1
ATOM 3719 C CA . GLU B 1 230 ? 20.672 -17.953 -4.766 1 96.81 230 GLU B CA 1
ATOM 3720 C C . GLU B 1 230 ? 19.172 -18.047 -5.016 1 96.81 230 GLU B C 1
ATOM 3722 O O . GLU B 1 230 ? 18.406 -18.469 -4.133 1 96.81 230 GLU B O 1
ATOM 3727 N N . PRO B 1 231 ? 18.719 -17.688 -6.25 1 96.88 231 PRO B N 1
ATOM 3728 C CA . PRO B 1 231 ? 17.297 -17.734 -6.559 1 96.88 231 PRO B CA 1
ATOM 3729 C C . PRO B 1 231 ? 16.688 -19.125 -6.359 1 96.88 231 PRO B C 1
ATOM 3731 O O . PRO B 1 231 ? 15.508 -19.25 -6.035 1 96.88 231 PRO B O 1
ATOM 3734 N N . SER B 1 232 ? 17.531 -20.172 -6.418 1 97.44 232 SER B N 1
ATOM 3735 C CA . SER B 1 232 ? 17.047 -21.531 -6.262 1 97.44 232 SER B CA 1
ATOM 3736 C C . SER B 1 232 ? 16.578 -21.797 -4.836 1 97.44 232 SER B C 1
ATOM 3738 O O . SER B 1 232 ? 15.664 -22.594 -4.613 1 97.44 232 SER B O 1
ATOM 3740 N N . VAL B 1 233 ? 17.125 -21.078 -3.906 1 97 233 VAL B N 1
ATOM 3741 C CA . VAL B 1 233 ? 16.734 -21.25 -2.51 1 97 233 VAL B CA 1
ATOM 3742 C C . VAL B 1 233 ? 15.312 -20.734 -2.307 1 97 233 VAL B C 1
ATOM 3744 O O . VAL B 1 233 ? 14.477 -21.422 -1.716 1 97 233 VAL B O 1
ATOM 3747 N N . SER B 1 234 ? 15.023 -19.562 -2.857 1 97.38 234 SER B N 1
ATOM 3748 C CA . SER B 1 234 ? 13.688 -18.984 -2.77 1 97.38 234 SER B CA 1
ATOM 3749 C C . SER B 1 234 ? 12.672 -19.812 -3.551 1 97.38 234 SER B C 1
ATOM 3751 O O . SER B 1 234 ? 11.523 -19.969 -3.125 1 97.38 234 SER B O 1
ATOM 3753 N N . ALA B 1 235 ? 13.117 -20.344 -4.656 1 98.06 235 ALA B N 1
ATOM 3754 C CA . ALA B 1 235 ? 12.25 -21.141 -5.508 1 98.06 235 ALA B CA 1
ATOM 3755 C C . ALA B 1 235 ? 11.828 -22.438 -4.801 1 98.06 235 ALA B C 1
ATOM 3757 O O . ALA B 1 235 ? 10.672 -22.844 -4.887 1 98.06 235 ALA B O 1
ATOM 3758 N N . GLU B 1 236 ? 12.773 -23.078 -4.109 1 97.56 236 GLU B N 1
ATOM 3759 C CA . GLU B 1 236 ? 12.469 -24.297 -3.375 1 97.56 236 GLU B CA 1
ATOM 3760 C C . GLU B 1 236 ? 11.477 -24.031 -2.248 1 97.56 236 GLU B C 1
ATOM 3762 O O . GLU B 1 236 ? 10.586 -24.844 -1.994 1 97.56 236 GLU B O 1
ATOM 3767 N N . SER B 1 237 ? 11.68 -22.922 -1.601 1 97.12 237 SER B N 1
ATOM 3768 C CA . SER B 1 237 ? 10.734 -22.531 -0.561 1 97.12 237 SER B CA 1
ATOM 3769 C C . SER B 1 237 ? 9.344 -22.281 -1.14 1 97.12 237 SER B C 1
ATOM 3771 O O . SER B 1 237 ? 8.336 -22.672 -0.55 1 97.12 237 SER B O 1
ATOM 3773 N N . CYS B 1 238 ? 9.273 -21.625 -2.279 1 97.94 238 CYS B N 1
ATOM 3774 C CA . CYS B 1 238 ? 7.996 -21.391 -2.943 1 97.94 238 CYS B CA 1
ATOM 3775 C C . CYS B 1 238 ? 7.344 -22.703 -3.357 1 97.94 238 CYS B C 1
ATOM 3777 O O . CYS B 1 238 ? 6.129 -22.859 -3.248 1 97.94 238 CYS B O 1
ATOM 3779 N N . LEU B 1 239 ? 8.148 -23.688 -3.818 1 98.38 239 LEU B N 1
ATOM 3780 C CA . LEU B 1 239 ? 7.652 -25 -4.176 1 98.38 239 LEU B CA 1
ATOM 3781 C C . LEU B 1 239 ? 6.988 -25.688 -2.98 1 98.38 239 LEU B C 1
ATOM 3783 O O . LEU B 1 239 ? 5.961 -26.344 -3.131 1 98.38 239 LEU B O 1
ATOM 3787 N N . GLU B 1 240 ? 7.574 -25.5 -1.795 1 97.69 240 GLU B N 1
ATOM 3788 C CA . GLU B 1 240 ? 6.977 -26.078 -0.595 1 97.69 240 GLU B CA 1
ATOM 3789 C C . GLU B 1 240 ? 5.566 -25.531 -0.372 1 97.69 240 GLU B C 1
ATOM 3791 O O . GLU B 1 240 ? 4.676 -26.266 0.066 1 97.69 240 GLU B O 1
ATOM 3796 N N . ILE B 1 241 ? 5.348 -24.25 -0.65 1 97.25 241 ILE B N 1
ATOM 3797 C CA . ILE B 1 241 ? 4.016 -23.656 -0.55 1 97.25 241 ILE B CA 1
ATOM 3798 C C . ILE B 1 241 ? 3.098 -24.281 -1.602 1 97.25 241 ILE B C 1
ATOM 3800 O O . ILE B 1 241 ? 1.988 -24.719 -1.287 1 97.25 241 ILE B O 1
ATOM 3804 N N . ILE B 1 242 ? 3.58 -24.406 -2.844 1 98.25 242 ILE B N 1
ATOM 3805 C CA . ILE B 1 242 ? 2.797 -24.906 -3.967 1 98.25 242 ILE B CA 1
ATOM 3806 C C . ILE B 1 242 ? 2.393 -26.359 -3.703 1 98.25 242 ILE B C 1
ATOM 3808 O O . ILE B 1 242 ? 1.267 -26.766 -4.008 1 98.25 242 ILE B O 1
ATOM 3812 N N . GLU B 1 243 ? 3.236 -27.125 -3.029 1 97.75 243 GLU B N 1
ATOM 3813 C CA . GLU B 1 243 ? 3 -28.547 -2.771 1 97.75 243 GLU B CA 1
ATOM 3814 C C . GLU B 1 243 ? 2.143 -28.75 -1.524 1 97.75 243 GLU B C 1
ATOM 3816 O O . GLU B 1 243 ? 1.794 -29.875 -1.179 1 97.75 243 GLU B O 1
ATOM 3821 N N . GLY B 1 244 ? 1.893 -27.734 -0.809 1 96.69 244 GLY B N 1
ATOM 3822 C CA . GLY B 1 244 ? 0.989 -27.797 0.329 1 96.69 244 GLY B CA 1
ATOM 3823 C C . GLY B 1 244 ? 1.702 -28.062 1.642 1 96.69 244 GLY B C 1
ATOM 3824 O O . GLY B 1 244 ? 1.062 -28.203 2.688 1 96.69 244 GLY B O 1
ATOM 3825 N N . LYS B 1 245 ? 3.002 -28.031 1.61 1 96.25 245 LYS B N 1
ATOM 3826 C CA . LYS B 1 245 ? 3.779 -28.328 2.809 1 96.25 245 LYS B CA 1
ATOM 3827 C C . LYS B 1 245 ? 3.707 -27.188 3.816 1 96.25 245 LYS B C 1
ATOM 3829 O O . LYS B 1 245 ? 4.023 -27.375 4.992 1 96.25 245 LYS B O 1
ATOM 3834 N N . ARG B 1 246 ? 3.244 -26.062 3.344 1 95.5 246 ARG B N 1
ATOM 3835 C CA . ARG B 1 246 ? 3.199 -24.906 4.23 1 95.5 246 ARG B CA 1
ATOM 3836 C C . ARG B 1 246 ? 1.775 -24.375 4.363 1 95.5 246 ARG B C 1
ATOM 3838 O O . ARG B 1 246 ? 1.57 -23.172 4.562 1 95.5 246 ARG B O 1
ATOM 3845 N N . ASP B 1 247 ? 0.762 -25.203 4.262 1 95.06 247 ASP B N 1
ATOM 3846 C CA . ASP B 1 247 ? -0.645 -24.812 4.285 1 95.06 247 ASP B CA 1
ATOM 3847 C C . ASP B 1 247 ? -1.024 -24.203 5.629 1 95.06 247 ASP B C 1
ATOM 3849 O O . ASP B 1 247 ? -1.911 -23.344 5.703 1 95.06 247 ASP B O 1
ATOM 3853 N N . ALA B 1 248 ? -0.291 -24.547 6.652 1 93.31 248 ALA B N 1
ATOM 3854 C CA . ALA B 1 248 ? -0.58 -24.031 7.992 1 93.31 248 ALA B CA 1
ATOM 3855 C C . ALA B 1 248 ? -0.156 -22.578 8.133 1 93.31 248 ALA B C 1
ATOM 3857 O O . ALA B 1 248 ? -0.554 -21.891 9.078 1 93.31 248 ALA B O 1
ATOM 3858 N N . GLU B 1 249 ? 0.572 -22.078 7.117 1 93.69 249 GLU B N 1
ATOM 3859 C CA . GLU B 1 249 ? 1.107 -20.719 7.172 1 93.69 249 GLU B CA 1
ATOM 3860 C C . GLU B 1 249 ? 0.35 -19.781 6.227 1 93.69 249 GLU B C 1
ATOM 3862 O O . GLU B 1 249 ? 0.854 -18.719 5.855 1 93.69 249 GLU B O 1
ATOM 3867 N N . THR B 1 250 ? -0.829 -20.188 5.848 1 93.19 250 THR B N 1
ATOM 3868 C CA . THR B 1 250 ? -1.639 -19.344 4.973 1 93.19 250 THR B CA 1
ATOM 3869 C C . THR B 1 250 ? -2.039 -18.062 5.676 1 93.19 250 THR B C 1
ATOM 3871 O O . THR B 1 250 ? -1.98 -17.969 6.902 1 93.19 250 THR B O 1
ATOM 3874 N N . ASN B 1 251 ? -2.258 -17.031 4.949 1 93.44 251 ASN B N 1
ATOM 3875 C CA . ASN B 1 251 ? -2.742 -15.734 5.41 1 93.44 251 ASN B CA 1
ATOM 3876 C C . ASN B 1 251 ? -1.713 -15.039 6.297 1 93.44 251 ASN B C 1
ATOM 3878 O O . ASN B 1 251 ? -2.076 -14.352 7.254 1 93.44 251 ASN B O 1
ATOM 3882 N N . LYS B 1 252 ? -0.426 -15.367 6.074 1 93.75 252 LYS B N 1
ATOM 3883 C CA . LYS B 1 252 ? 0.686 -14.711 6.762 1 93.75 252 LYS B CA 1
ATOM 3884 C C . LYS B 1 252 ? 1.667 -14.102 5.766 1 93.75 252 LYS B C 1
ATOM 3886 O O . LYS B 1 252 ? 1.552 -14.32 4.559 1 93.75 252 LYS B O 1
ATOM 3891 N N . PHE B 1 253 ? 2.42 -13.281 6.289 1 96.62 253 PHE B N 1
ATOM 3892 C CA . PHE B 1 253 ? 3.564 -12.75 5.559 1 96.62 253 PHE B CA 1
ATOM 3893 C C . PHE B 1 253 ? 4.809 -13.594 5.816 1 96.62 253 PHE B C 1
ATOM 3895 O O . PHE B 1 253 ? 5.547 -13.336 6.77 1 96.62 253 PHE B O 1
ATOM 3902 N N . LEU B 1 254 ? 5.07 -14.516 4.883 1 95.56 254 LEU B N 1
ATOM 3903 C CA . LEU B 1 254 ? 6.051 -15.547 5.203 1 95.56 254 LEU B CA 1
ATOM 3904 C C . LEU B 1 254 ? 7.336 -15.344 4.406 1 95.56 254 LEU B C 1
ATOM 3906 O O . LEU B 1 254 ? 7.297 -14.875 3.264 1 95.56 254 LEU B O 1
ATOM 3910 N N . SER B 1 255 ? 8.414 -15.539 5.031 1 95.06 255 SER B N 1
ATOM 3911 C CA . SER B 1 255 ? 9.719 -15.594 4.387 1 95.06 255 SER B CA 1
ATOM 3912 C C . SER B 1 255 ? 10.156 -17.031 4.125 1 95.06 255 SER B C 1
ATOM 3914 O O . SER B 1 255 ? 9.336 -17.953 4.184 1 95.06 255 SER B O 1
ATOM 3916 N N . ILE B 1 256 ? 11.578 -17.047 3.877 1 88.31 256 ILE B N 1
ATOM 3917 C CA . ILE B 1 256 ? 12.133 -18.375 3.598 1 88.31 256 ILE B CA 1
ATOM 3918 C C . ILE B 1 256 ? 12.266 -19.156 4.898 1 88.31 256 ILE B C 1
ATOM 3920 O O . ILE B 1 256 ? 12.359 -18.562 5.98 1 88.31 256 ILE B O 1
ATOM 3924 N N . ARG B 1 257 ? 11.969 -20.484 5.133 1 77.81 257 ARG B N 1
ATOM 3925 C CA . ARG B 1 257 ? 12.117 -21.484 6.191 1 77.81 257 ARG B CA 1
ATOM 3926 C C . ARG B 1 257 ? 11.297 -21.094 7.422 1 77.81 257 ARG B C 1
ATOM 3928 O O . ARG B 1 257 ? 11.812 -21.109 8.539 1 77.81 257 ARG B O 1
ATOM 3935 N N . GLY B 1 258 ? 10.109 -20.484 7.191 1 76.19 258 GLY B N 1
ATOM 3936 C CA . GLY B 1 258 ? 9.117 -20.406 8.258 1 76.19 258 GLY B CA 1
ATOM 3937 C C . GLY B 1 258 ? 9.156 -19.078 8.992 1 76.19 258 GLY B C 1
ATOM 3938 O O . GLY B 1 258 ? 8.414 -18.875 9.953 1 76.19 258 GLY B O 1
ATOM 3939 N N . LYS B 1 259 ? 10.094 -18.188 8.672 1 82.38 259 LYS B N 1
ATOM 3940 C CA . LYS B 1 259 ? 10.094 -16.859 9.305 1 82.38 259 LYS B CA 1
ATOM 3941 C C . LYS B 1 259 ? 8.93 -16.016 8.812 1 82.38 259 LYS B C 1
ATOM 3943 O O . LYS B 1 259 ? 8.664 -15.953 7.605 1 82.38 259 LYS B O 1
ATOM 3948 N N . ASP B 1 260 ? 8.211 -15.516 9.883 1 88.25 260 ASP B N 1
ATOM 3949 C CA . ASP B 1 260 ? 7.078 -14.648 9.562 1 88.25 260 ASP B CA 1
ATOM 3950 C C . ASP B 1 260 ? 7.414 -13.188 9.828 1 88.25 260 ASP B C 1
ATOM 3952 O O . ASP B 1 260 ? 8.062 -12.859 10.828 1 88.25 260 ASP B O 1
ATOM 3956 N N . TRP B 1 261 ? 7.059 -12.406 8.883 1 92.12 261 TRP B N 1
ATOM 3957 C CA . TRP B 1 261 ? 7.23 -10.961 9.047 1 92.12 261 TRP B CA 1
ATOM 3958 C C . TRP B 1 261 ? 5.996 -10.336 9.688 1 92.12 261 TRP B C 1
ATOM 3960 O O . TRP B 1 261 ? 4.867 -10.734 9.383 1 92.12 261 TRP B O 1
ATOM 3970 N N . PRO B 1 262 ? 6.262 -9.414 10.641 1 93.88 262 PRO B N 1
ATOM 3971 C CA . PRO B 1 262 ? 5.102 -8.578 10.953 1 93.88 262 PRO B CA 1
ATOM 3972 C C . PRO B 1 262 ? 4.594 -7.797 9.742 1 93.88 262 PRO B C 1
ATOM 3974 O O . PRO B 1 262 ? 5.383 -7.441 8.859 1 93.88 262 PRO B O 1
ATOM 3977 N N . TRP B 1 263 ? 3.334 -7.656 9.727 1 94.69 263 TRP B N 1
ATOM 3978 C CA . TRP B 1 263 ? 2.811 -6.887 8.602 1 94.69 263 TRP B CA 1
ATOM 3979 C C . TRP B 1 263 ? 3.391 -5.477 8.594 1 94.69 263 TRP B C 1
ATOM 3981 O O . TRP B 1 263 ? 3.518 -4.844 9.648 1 94.69 263 TRP B O 1
#

InterPro domains:
  IPR002347 Short-chain dehydrogenase/reductase SDR [PF00106] (5-219)
  IPR002347 Short-chain dehydrogenase/reductase SDR [PR00081] (5-22)
  IPR002347 Short-chain dehydrogenase/reductase SDR [PR00081] (90-101)
  IPR002347 Short-chain dehydrogenase/reductase SDR [PR00081] (179-198)
  IPR002347 Short-chain dehydrogenase/reductase SDR [PR00081] (200-217)
  IPR036291 NAD(P)-binding domain superfamily [SSF51735] (5-263)
  IPR051468 Fungal Secondary Metabolite SDRs [PTHR43544] (4-263)

pLDDT: mean 95.46, std 6.51, range [55.0, 98.94]

Solvent-accessible surface area (backbone atoms only — not comparable to full-atom values): 26266 Å² total; per-residue (Å²): 130,82,47,50,30,35,39,32,33,42,22,47,46,50,51,30,29,29,33,54,50,44,49,40,49,33,83,58,39,28,36,33,36,39,16,11,64,50,55,69,52,19,50,52,38,49,62,70,46,57,84,58,42,24,67,81,18,45,58,89,58,38,36,46,81,42,73,34,51,33,35,60,79,32,73,66,35,38,50,51,35,42,49,50,42,40,74,73,63,63,36,32,35,32,41,33,41,46,46,66,67,62,60,79,55,88,49,65,67,58,20,30,53,56,21,29,40,41,40,28,50,8,49,52,53,47,48,63,63,39,46,70,31,44,64,44,71,67,85,81,58,48,93,85,62,70,77,76,19,37,38,37,38,55,47,37,67,66,22,16,42,51,48,54,65,29,85,86,40,95,60,43,88,58,78,55,59,45,54,24,20,18,25,21,19,33,46,29,45,32,37,43,49,31,61,74,30,56,88,61,51,40,45,23,27,26,33,17,60,62,64,49,33,24,65,67,68,71,43,33,68,61,32,43,76,71,68,29,39,59,32,57,59,32,11,50,38,50,47,36,50,75,73,49,76,43,61,92,55,47,78,36,43,34,39,63,83,78,44,68,51,58,61,130,84,47,50,30,35,40,34,32,40,20,48,45,51,51,29,28,29,34,54,49,45,48,39,48,32,82,58,38,27,38,33,35,38,17,10,65,49,54,69,52,18,48,54,38,50,61,69,45,59,83,57,41,24,68,81,18,44,58,89,58,38,38,45,80,44,72,34,51,34,35,61,78,33,73,65,36,38,49,52,36,40,48,52,42,40,73,76,64,64,34,34,36,30,42,34,42,47,46,65,68,62,59,79,56,89,49,64,67,57,20,31,52,56,20,29,40,41,39,28,49,6,49,52,52,48,48,62,63,40,46,70,32,44,64,45,71,67,84,82,57,48,93,85,62,70,75,75,19,37,37,38,38,55,47,38,67,66,21,15,42,49,48,54,66,28,84,86,40,95,59,42,90,55,80,57,59,47,54,23,19,17,25,20,18,32,45,30,44,32,38,46,49,30,62,74,31,57,88,60,50,39,45,22,28,26,33,18,61,60,64,49,33,26,66,68,67,70,45,34,68,61,32,43,77,70,68,29,38,59,32,58,60,36,10,50,49,50,47,37,48,77,73,50,77,44,60,91,55,48,78,36,44,32,38,66,94,77,43,68,50,58,62

Foldseek 3Di:
DQAAEEEAAPLLFFLNLLLLLLQQQDLGFHEYEQEDQDQVSSVVSQVVRVVNGHPNCPVPCSHHYDYANADLLDLVSLLVRLVVCCVPPVAHAEYEHDWAAQDDDPDVVVRLVVRLSTLASSVVSNCVNRVVRNLDFDPPPPPPDTRAGEYERAAALLLAPVLCPDPVHPCVVPDRPSRNVNRVNVLVVQLVVCVVCVPRRYFGEYEHLYFEQTVRDPHSVVSVVVVHHHSNQSSVQVVCVVVPVCVVCTSFNAYSPGDTGHD/DQAAEEEAAPLLFFLNLLLLLLQQQDLGFHEYEQEYQDQVSQVVSQVVRVVSGHPNCPVVCSHHYDYANADLLDLVSLLVRLVVCCVPPVAHAEYEHDWAAQDDDPDVVVRLVVRLSTLPSSVVSNCVNRVVRNLDFDPPPPPPDTRAGEYERAAALLLAPVLCPDPPHPCVVPDRPSNNVNRVNVLVVQLVVCVVCVVRRYFGEYEHLYFEQTVRDPHSVVSVVVVHHHSNQSSVQVVCVVVPVCVVCTSFNAYGPGDTGHD

Nearest PDB structures (foldseek):
  6lln-assembly1_A  TM=8.266E-01  e=1.235E-13  Pseudomonas aeruginosa PAO1
  4wk6-assembly1_D  TM=8.221E-01  e=4.655E-12  Vibrio cholerae 12129(1)
  3afm-assembly1_A  TM=7.863E-01  e=7.352E-13  Sphingomonas sp. A1
  3afm-assembly1_B-2  TM=8.064E-01  e=4.378E-12  Sphingomonas sp. A1
  6jh7-assembly1_B-2  TM=7.154E-01  e=2.111E-10  Microcystis aeruginosa FACHB-905 = DIANCHI905

Sequence (526 aa):
MSPTVVLVTGANRGIGYEIVKALIQSPLPYKIFLAARDPSKGQAAASSLQPLINPLTAANNQTSISVVQLDVSSPESIQAAAEQVRQEAGRLDVLVNNAGIVDQSSDPLLRLRNTLEINTIGPFAVTQAFKPLLKIQPEGEGEEQPKVKRIIHVSSGLGSIGERLNPKGAYYGLGAPEYRMSKAALNMLAACDAYELRDDGVKVFAYDPEFVATSLTGTPEERRKMGALEPSVSAESCLEIIEGKRDAETNKFLSIRGKDWPWMSPTVVLVTGANRGIGYEIVKALIQSPLPYKIFLAARDPSKGQAAASSLQPLINPLTAANNQTSISVVQLDVSSPESIQAAAEQVRQEAGRLDVLVNNAGIVDQSSDPLLRLRNTLEINTIGPFAVTQAFKPLLKIQPEGEGEEQPKVKRIIHVSSGLGSIGERLNPKGAYYGLGAPEYRMSKAALNMLAACDAYELRDDGVKVFAYDPEFVATSLTGTPEERRKMGALEPSVSAESCLEIIEGKRDAETNKFLSIRGKDWPW

Radius of gyration: 25.01 Å; Cα contacts (8 Å, |Δi|>4): 1116; chains: 2; bounding box: 56×80×51 Å

Organism: Hypocrea jecorina (strain QM6a) (NCBI:txid431241)

Secondary structure (DSSP, 8-state):
-PPEEEEESS-SSHHHHHHHHHHHHSSS-EEEEEEESSHHHHHHHHHHHGGGS-HHHHGGG-SEEEEEE--TT-HHHHHHHHHHHHHHHS--SEEEE--------SSHHHHHHHHHIIIIIHHHHHHHHHHHHHTPPPTTS-TTSPPPEEEEEE--GGG-HHHHT-TTSTTTT---HHHHHHHHHHHHHHHHHHHHTTTTTEEEEEE---SB-SSSSS-HHHHHHTTPBPHHHHHHHHHHHHTTTTGGGTTSEE-TTSPBPP-/-PPEEEEESS-SSHHHHHHHHHHHHSSS-EEEEEEESSHHHHHHHHHHHGGGS-HHHHGGG-SEEEEEE--TT-HHHHHHHHHHHHHHHS--SEEEE--------SSHHHHHHHHHIIIIIHHHHHHHHHHHHHTPPPTTS-TTSPPPEEEEEE--GGG-HHHHT-TTSTTTT---HHHHHHHHHHHHHHHHHHHHTTTTTEEEEEE---SB-SSSSS-HHHHHHTTPBPHHHHHHHHHHHHTTTTGGGTTSEE-GGG-B---